Protein AF-A0A2T2T3S4-F1 (afdb_monomer)

pLDDT: mean 87.69, std 21.06, range [27.0, 98.75]

Radius of gyration: 24.14 Å; Cα contacts (8 Å, |Δi|>4): 956; chains: 1; bounding box: 88×43×67 Å

Mean predicted aligned error: 8.34 Å

Secondary structure (DSSP, 8-state):
-----PPPP----------------------------------S----PPPEEEEEEEEEEEEETTS-EEEEEEEEEEEEE--SSSEEEEEEEEEEEEEETTS--EEEEPPEEEEEEEEEEETTEEEEEEEEEEE--S-----HHHHHHHHHHT-TTT--S-S-S----EEEEEEEEEEESSSSEEEEEEEEEEEE--B-SSTT-SS-EEPPPEEEEEEEEEEEEETTEEEEEEEEEEEEPPEEETTEEEEE--EEEEEEEEEEEEETTEEEEEEEEEEEEPPEEE---TT--EEE--S--EEEEEEEEEEEEETTEEEEEEEEEEEE--BTTB--EEEEEEEEEEEEE-STTEEEEEEEEEEEESEEEEEEEEEEEEE-

Solvent-accessible surface area (backbone atoms only — not comparable to full-atom values): 19391 Å² total; per-residue (Å²): 142,83,86,86,81,79,86,81,83,81,80,84,76,81,89,78,72,100,78,77,82,79,76,79,77,78,94,79,87,79,96,68,84,85,69,94,67,79,90,72,66,93,61,88,70,58,69,82,62,56,33,36,43,35,42,36,44,36,42,39,41,37,43,41,84,89,76,40,43,40,38,36,44,34,38,37,42,37,40,37,41,53,82,44,90,41,34,35,40,36,41,36,35,34,40,38,37,37,41,37,66,98,42,47,71,39,71,43,39,26,31,41,36,39,36,42,39,39,53,45,81,51,89,86,24,38,37,36,43,32,38,35,38,33,44,58,67,13,58,35,66,30,51,77,53,38,42,60,39,43,55,69,48,41,37,76,86,73,64,49,96,68,45,60,36,38,82,26,36,33,43,29,50,32,44,34,41,37,37,59,81,48,103,39,36,33,40,34,43,34,42,33,47,32,50,53,38,55,32,40,74,33,66,85,54,95,43,44,41,25,55,34,41,34,44,36,42,37,40,36,39,40,38,49,79,49,97,46,28,36,40,33,44,35,42,35,43,35,41,53,42,56,21,20,44,68,83,41,63,44,37,30,67,41,45,35,43,33,43,36,44,38,39,40,39,50,57,82,66,33,38,42,38,40,38,41,40,41,35,45,52,43,65,17,40,34,61,65,48,94,94,57,59,49,74,46,36,72,63,48,33,38,39,38,41,37,41,34,42,36,36,58,79,48,100,48,33,36,41,36,41,35,43,34,40,40,38,33,41,59,29,84,84,42,74,60,41,46,36,39,36,44,36,44,33,47,34,36,57,77,58,91,53,30,34,45,28,46,35,42,36,41,35,42,63,65,38,44,34,45,31,38,35,46,33,40,36,42,47,90

Foldseek 3Di:
DDDDDDDDDDDDDDDDDDDDPPPPDDPDDDPDDFDPDDPDFPDLQPDQFFWKKKWWWKKKWWQFPVGKIKIKTKIKIKIKDCPDSFKIKIKIKMWMWIDMDVADIDIWIAWIKMKIWGWDDDVQKIKIKMKIKTDFRFDQADEPRRCVRLVVLLDVVRPDPDSDRGDAIKMKIKMKMKHDPDPFKIKIKMKMKMAGQFTHNHNPQPFTWTWFIKIKIKIKMKGHPDSFKIKIKMKMKMAGDFIDGVNHGFKGFAIKIKMKIWMWGDGVQKIKIKMKMWMDGDWMWGDPDPPDTDIWNPFWTKIKIKIKMWGDPDPFKIKIKMKMWMWTPDIPVDHIWIKIKIKIWMWGDPDQQKIKIKMWMWMDTSMTMIMIIIMIMHGD

Nearest PDB structures (foldseek):
  4rl8-assembly2_B  TM=5.272E-01  e=1.507E-07  Pseudomonas putida F1
  3qq2-assembly2_B  TM=4.130E-01  e=1.321E-05  Bordetella pertussis
  8p98-assembly1_A  TM=3.460E-01  e=4.287E-05  Bacteroides thetaiotaomicron VPI-5482
  8p97-assembly1_A  TM=3.464E-01  e=4.494E-05  Bacteroides thetaiotaomicron VPI-5482
  4rdt-assembly2_B  TM=4.148E-01  e=2.578E-03  Neisseria meningitidis MC58

Sequence (380 aa):
MSKSVSPTERVLVPFFSLRGIVAVIGIVGMLGGVSKAQTQGPSLRSDRQPIRVTVDPTYQYYDSEEGGALTQLSNSLAVFVPVTQRLSVRARGAYARMDGSGLDPTQGLTDISGRLSYAQPVGNGSIVFQVRANAPTGKDELTASELATTRPISQNFYDFRVTSFSRGSSIAPQVTWAVPLSDRLVVGIGGSYQYRRGFRPRERLSADYTPGDGVKVNGGMDYKITGSSAIGVNGTFRRYGEDTVGGVPRFDAGNQFSATLRYLRRSGFTSIRVLAQYASWEESRFGFRFGNPNRGQVIPEHGMLLSSYSARLTNDLDLRVRVSGHWYGETIQSDSKIFGRLYVSPAFEVGGGITLAPHGTAAYGSYVSLGGGLRIAGEF

Structure (mmCIF, N/CA/C/O backbone):
data_AF-A0A2T2T3S4-F1
#
_entry.id   AF-A0A2T2T3S4-F1
#
loop_
_atom_site.group_PDB
_atom_site.id
_atom_site.type_symbol
_atom_site.label_atom_id
_atom_site.label_alt_id
_atom_site.label_comp_id
_atom_site.label_asym_id
_atom_site.label_entity_id
_atom_site.label_seq_id
_atom_site.pdbx_PDB_ins_code
_atom_site.Cartn_x
_atom_site.Cartn_y
_atom_site.Cartn_z
_atom_site.occupancy
_atom_site.B_iso_or_equiv
_atom_site.auth_seq_id
_atom_site.auth_comp_id
_atom_site.auth_asym_id
_atom_site.auth_atom_id
_atom_site.pdbx_PDB_model_num
ATOM 1 N N . MET A 1 1 ? 63.295 -13.088 -25.005 1.00 44.44 1 MET A N 1
ATOM 2 C CA . MET A 1 1 ? 63.240 -12.365 -23.715 1.00 44.44 1 MET A CA 1
ATOM 3 C C . MET A 1 1 ? 61.815 -12.436 -23.190 1.00 44.44 1 MET A C 1
ATOM 5 O O . MET A 1 1 ? 60.949 -11.740 -23.696 1.00 44.44 1 MET A O 1
ATOM 9 N N . SER A 1 2 ? 61.569 -13.361 -22.263 1.00 35.16 2 SER A N 1
ATOM 10 C CA . SER A 1 2 ? 60.267 -13.643 -21.649 1.00 35.16 2 SER A CA 1
ATOM 11 C C . SER A 1 2 ? 60.293 -13.099 -20.220 1.00 35.16 2 SER A C 1
ATOM 13 O O . SER A 1 2 ? 61.219 -13.421 -19.475 1.00 35.16 2 SER A O 1
ATOM 15 N N . LYS A 1 3 ? 59.336 -12.238 -19.851 1.00 39.25 3 LYS A N 1
ATOM 16 C CA . LYS A 1 3 ? 59.171 -11.756 -18.473 1.00 39.25 3 LYS A CA 1
ATOM 17 C C . LYS A 1 3 ? 58.071 -12.562 -17.788 1.00 39.25 3 LYS A C 1
ATOM 19 O O . LYS A 1 3 ? 56.888 -12.376 -18.048 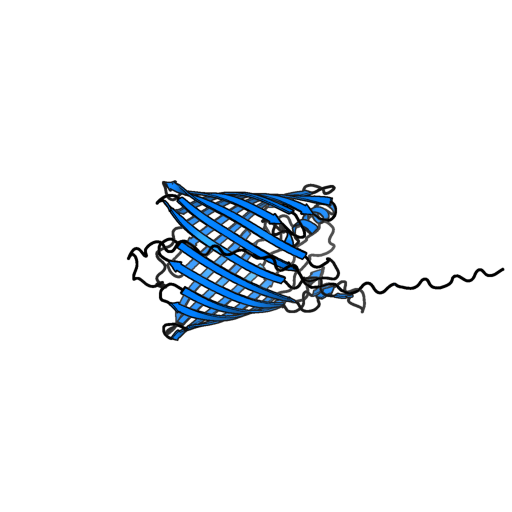1.00 39.25 3 LYS A O 1
ATOM 24 N N . SER A 1 4 ? 58.527 -13.454 -16.917 1.00 34.94 4 SER A N 1
ATOM 25 C CA . SER A 1 4 ? 57.774 -14.156 -15.881 1.00 34.94 4 SER A CA 1
ATOM 26 C C . SER A 1 4 ? 57.171 -13.154 -14.890 1.00 34.94 4 SER A C 1
ATOM 28 O O . SER A 1 4 ? 57.909 -12.365 -14.299 1.00 34.94 4 SER A O 1
ATOM 30 N N . VAL A 1 5 ? 55.853 -13.209 -14.684 1.00 43.81 5 VAL A N 1
ATOM 31 C CA . VAL A 1 5 ? 55.149 -12.516 -13.594 1.00 43.81 5 VAL A CA 1
ATOM 32 C C . VAL A 1 5 ? 54.745 -13.568 -12.562 1.00 43.81 5 VAL A C 1
ATOM 34 O O . VAL A 1 5 ? 54.004 -14.498 -12.874 1.00 43.81 5 VAL A O 1
ATOM 37 N N . SER A 1 6 ? 55.279 -13.435 -11.349 1.00 40.44 6 SER A N 1
ATOM 38 C CA . SER A 1 6 ? 54.969 -14.266 -10.183 1.00 40.44 6 SER A CA 1
ATOM 39 C C . SER A 1 6 ? 53.599 -13.913 -9.581 1.00 40.44 6 SER A C 1
ATOM 41 O O . SER A 1 6 ? 53.217 -12.741 -9.614 1.00 40.44 6 SER A O 1
ATOM 43 N N . PRO A 1 7 ? 52.886 -14.873 -8.967 1.00 38.22 7 PRO A N 1
ATOM 44 C CA . PRO A 1 7 ? 51.600 -14.628 -8.329 1.00 38.22 7 PRO A CA 1
ATOM 45 C C . PRO A 1 7 ? 51.803 -13.987 -6.951 1.00 38.22 7 PRO A C 1
ATOM 47 O O . PRO A 1 7 ? 52.488 -14.540 -6.094 1.00 38.22 7 PRO A O 1
ATOM 50 N N . THR A 1 8 ? 51.211 -12.815 -6.735 1.00 37.72 8 THR A N 1
ATOM 51 C CA . THR A 1 8 ? 51.186 -12.163 -5.422 1.00 37.72 8 THR A CA 1
ATOM 52 C C . THR A 1 8 ? 50.158 -12.851 -4.526 1.00 37.72 8 THR A C 1
ATOM 54 O O . THR A 1 8 ? 48.997 -13.031 -4.901 1.00 37.72 8 THR A O 1
ATOM 57 N N . GLU A 1 9 ? 50.625 -13.250 -3.347 1.00 29.89 9 GLU A N 1
ATOM 58 C CA . GLU A 1 9 ? 49.884 -13.874 -2.257 1.00 29.89 9 GLU A CA 1
ATOM 59 C C . GLU A 1 9 ? 48.605 -13.101 -1.905 1.00 29.89 9 GLU A C 1
ATOM 61 O O . GLU A 1 9 ? 48.628 -11.910 -1.589 1.00 29.89 9 GLU A O 1
ATOM 66 N N . ARG A 1 10 ? 47.467 -13.804 -1.911 1.00 32.38 10 ARG A N 1
ATOM 67 C CA . ARG A 1 10 ? 46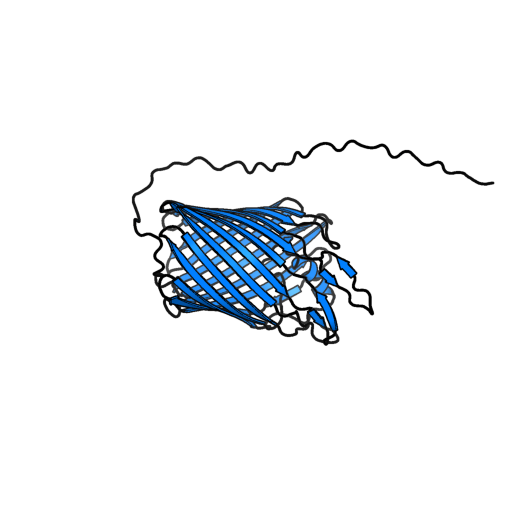.241 -13.329 -1.266 1.00 32.38 10 ARG A CA 1
ATOM 68 C C . ARG A 1 10 ? 46.381 -13.540 0.236 1.00 32.38 10 ARG A C 1
ATOM 70 O O . ARG A 1 10 ? 46.241 -14.657 0.726 1.00 32.38 10 ARG A O 1
ATOM 77 N N . VAL A 1 11 ? 46.624 -12.451 0.955 1.00 29.69 11 VAL A N 1
ATOM 78 C CA . VAL A 1 11 ? 46.499 -12.398 2.411 1.00 29.69 11 VAL A CA 1
ATOM 79 C C . VAL A 1 11 ? 45.028 -12.617 2.778 1.00 29.69 11 VAL A C 1
ATOM 81 O O . VAL A 1 11 ? 44.161 -11.798 2.475 1.00 29.69 11 VAL A O 1
ATOM 84 N N . LEU A 1 12 ? 44.753 -13.760 3.407 1.00 27.53 12 LEU A N 1
ATOM 85 C CA . LEU A 1 12 ? 43.506 -14.069 4.102 1.00 27.53 12 LEU A CA 1
ATOM 86 C C . LEU A 1 12 ? 43.340 -13.096 5.275 1.00 27.53 12 LEU A C 1
ATOM 88 O O . LEU A 1 12 ? 44.029 -13.206 6.287 1.00 27.53 12 LEU A O 1
ATOM 92 N N . VAL A 1 13 ? 42.419 -12.143 5.137 1.00 28.42 13 VAL A N 1
ATOM 93 C CA . VAL A 1 13 ? 41.971 -11.292 6.246 1.00 28.42 13 VAL A CA 1
ATOM 94 C C . VAL A 1 13 ? 40.890 -12.060 7.020 1.00 28.42 13 VAL A C 1
ATOM 96 O O . VAL A 1 13 ? 39.939 -12.547 6.401 1.00 28.42 13 VAL A O 1
ATOM 99 N N . PRO A 1 14 ? 41.008 -12.216 8.350 1.00 27.33 14 PRO A N 1
ATOM 100 C CA . PRO A 1 14 ? 40.035 -12.958 9.135 1.00 27.33 14 PRO A CA 1
ATOM 101 C C . PRO A 1 14 ? 38.695 -12.215 9.185 1.00 27.33 14 PRO A C 1
ATOM 103 O O . PRO A 1 14 ? 38.624 -11.034 9.524 1.00 27.33 14 PRO A O 1
ATOM 106 N N . PHE A 1 15 ? 37.629 -12.954 8.874 1.00 28.14 15 PHE A N 1
ATOM 107 C CA . PHE A 1 15 ? 36.233 -12.586 9.090 1.00 28.14 15 PHE A CA 1
ATOM 108 C C . PHE A 1 15 ? 36.005 -12.218 10.565 1.00 28.14 15 PHE A C 1
ATOM 110 O O . PHE A 1 15 ? 35.898 -13.093 11.426 1.00 28.14 15 PHE A O 1
ATOM 117 N N . PHE A 1 16 ? 35.905 -10.920 10.858 1.00 27.47 16 PHE A N 1
ATOM 118 C CA . PHE A 1 16 ? 35.497 -10.420 12.168 1.00 27.47 16 PHE A CA 1
ATOM 119 C C . PHE A 1 16 ? 34.012 -10.045 12.187 1.00 27.47 16 PHE A C 1
ATOM 121 O O . PHE A 1 16 ? 33.573 -9.046 11.632 1.00 27.47 16 PHE A O 1
ATOM 128 N N . SER A 1 17 ? 33.281 -10.917 12.878 1.00 27.00 17 SER A N 1
ATOM 129 C CA . SER A 1 17 ? 32.098 -10.713 13.718 1.00 27.00 17 SER A CA 1
ATOM 130 C C . SER A 1 17 ? 30.945 -9.816 13.246 1.00 27.00 17 SER A C 1
ATOM 132 O O . SER A 1 17 ? 31.004 -8.589 13.272 1.00 27.00 17 SER A O 1
ATOM 134 N N . LEU A 1 18 ? 29.809 -10.493 13.068 1.00 30.61 18 LEU A N 1
ATOM 135 C CA . LEU A 1 18 ? 28.439 -10.056 13.340 1.00 30.61 18 LEU A CA 1
ATOM 136 C C . LEU A 1 18 ? 28.344 -9.171 14.612 1.00 30.61 18 LEU A C 1
ATOM 138 O O . LEU A 1 18 ? 28.146 -9.664 15.723 1.00 30.61 18 LEU A O 1
ATOM 142 N N . ARG A 1 19 ? 28.469 -7.849 14.475 1.00 29.17 19 ARG A N 1
ATOM 143 C CA . ARG A 1 19 ? 28.049 -6.871 15.493 1.00 29.17 19 ARG A CA 1
ATOM 144 C C . ARG A 1 19 ? 27.435 -5.659 14.810 1.00 29.17 19 ARG A C 1
ATOM 146 O O . ARG A 1 19 ? 28.102 -4.691 14.481 1.00 29.17 19 ARG A O 1
ATOM 153 N N . GLY A 1 20 ? 26.127 -5.750 14.622 1.00 27.02 20 GLY A N 1
ATOM 154 C CA . GLY A 1 20 ? 25.269 -4.670 14.151 1.00 27.02 20 GLY A CA 1
ATOM 155 C C . GLY A 1 20 ? 23.819 -4.952 14.525 1.00 27.02 20 GLY A C 1
ATOM 156 O O . GLY A 1 20 ? 22.926 -4.818 13.699 1.00 27.02 20 GLY A O 1
ATOM 157 N N . ILE A 1 21 ? 23.579 -5.420 15.757 1.00 29.56 21 ILE A N 1
ATOM 158 C CA . ILE A 1 21 ? 22.231 -5.426 16.328 1.00 29.56 21 ILE A CA 1
ATOM 159 C C . ILE A 1 21 ? 21.854 -3.957 16.499 1.00 29.56 21 ILE A C 1
ATOM 161 O O . ILE A 1 21 ? 22.330 -3.288 17.415 1.00 29.56 21 ILE A O 1
ATOM 165 N N . VAL A 1 22 ? 21.016 -3.449 15.597 1.00 29.61 22 VAL A N 1
ATOM 166 C CA . VAL A 1 22 ? 20.283 -2.206 15.819 1.00 29.61 22 VAL A CA 1
ATOM 167 C C . VAL A 1 22 ? 19.374 -2.456 17.018 1.00 29.61 22 VAL A C 1
ATOM 169 O O . VAL A 1 22 ? 18.315 -3.074 16.917 1.00 29.61 22 VAL A O 1
ATOM 172 N N . ALA A 1 23 ? 19.839 -2.015 18.182 1.00 27.88 23 ALA A N 1
ATOM 173 C CA . ALA A 1 23 ? 19.043 -1.916 19.385 1.00 27.88 23 ALA A CA 1
ATOM 174 C C . ALA A 1 23 ? 17.947 -0.871 19.140 1.00 27.88 23 ALA A C 1
ATOM 176 O O . ALA A 1 23 ? 18.167 0.331 19.279 1.00 27.88 23 ALA A O 1
ATOM 177 N N . VAL A 1 24 ? 16.748 -1.321 18.770 1.00 31.19 24 VAL A N 1
ATOM 178 C CA . VAL A 1 24 ? 15.543 -0.507 18.946 1.00 31.19 24 VAL A CA 1
ATOM 179 C C . VAL A 1 24 ? 15.255 -0.505 20.444 1.00 31.19 24 VAL A C 1
ATOM 181 O O . VAL A 1 24 ? 14.624 -1.415 20.980 1.00 31.19 24 VAL A O 1
ATOM 184 N N . ILE A 1 25 ? 15.818 0.492 21.124 1.00 31.84 25 ILE A N 1
ATOM 185 C CA . ILE A 1 25 ? 15.604 0.765 22.543 1.00 31.84 25 ILE A CA 1
ATOM 186 C C . ILE A 1 25 ? 14.100 0.898 22.796 1.00 31.84 25 ILE A C 1
ATOM 188 O O . ILE A 1 25 ? 13.380 1.621 22.104 1.00 31.84 25 ILE A O 1
ATOM 192 N N . GLY A 1 26 ? 13.638 0.132 23.782 1.00 29.36 26 GLY A N 1
ATOM 193 C CA . GLY A 1 26 ? 12.247 0.042 24.178 1.00 29.36 26 GLY A CA 1
ATOM 194 C C . GLY A 1 26 ? 11.718 1.348 24.755 1.00 29.36 26 GLY A C 1
ATOM 195 O O . GLY A 1 26 ? 12.308 1.939 25.652 1.00 29.36 26 GLY A O 1
ATOM 196 N N . ILE A 1 27 ? 10.525 1.730 24.307 1.00 33.97 27 ILE A N 1
ATOM 197 C CA . ILE A 1 27 ? 9.636 2.580 25.095 1.00 33.97 27 ILE A CA 1
ATOM 198 C C . ILE A 1 27 ? 8.806 1.630 25.964 1.00 33.97 27 ILE A C 1
ATOM 200 O O . ILE A 1 27 ? 7.700 1.222 25.609 1.00 33.97 27 ILE A O 1
ATOM 204 N N . VAL A 1 28 ? 9.388 1.216 27.089 1.00 36.31 28 VAL A N 1
ATOM 205 C CA . VAL A 1 28 ? 8.663 0.638 28.225 1.00 36.31 28 VAL A CA 1
ATOM 206 C C . VAL A 1 28 ? 8.766 1.654 29.347 1.00 36.31 28 VAL A C 1
ATOM 208 O O . VAL A 1 28 ? 9.834 1.842 29.914 1.00 36.31 28 VAL A O 1
ATOM 211 N N . GLY A 1 29 ? 7.653 2.316 29.656 1.00 33.06 29 GLY A N 1
ATOM 212 C CA . GLY A 1 29 ? 7.579 3.168 30.836 1.00 33.06 29 GLY A CA 1
ATOM 213 C C . GLY A 1 29 ? 6.549 4.277 30.731 1.00 33.06 29 GLY A C 1
ATOM 214 O O . GLY A 1 29 ? 6.941 5.424 30.642 1.00 33.06 29 GLY A O 1
ATOM 215 N N . MET A 1 30 ? 5.257 3.933 30.761 1.00 32.03 30 MET A N 1
ATOM 216 C CA . MET A 1 30 ? 4.216 4.723 31.441 1.00 32.03 30 MET A CA 1
ATOM 217 C C . MET A 1 30 ? 3.030 3.798 31.747 1.00 32.03 30 MET A C 1
ATOM 219 O O . MET A 1 30 ? 2.106 3.633 30.951 1.00 32.03 30 MET A O 1
ATOM 223 N N . LEU A 1 31 ? 3.088 3.141 32.907 1.00 37.38 31 LEU A N 1
ATOM 224 C CA . LEU A 1 31 ? 1.929 2.526 33.551 1.00 37.38 31 LEU A CA 1
ATOM 225 C C . LEU A 1 31 ? 1.159 3.645 34.268 1.00 37.38 31 LEU A C 1
ATOM 227 O O . LEU A 1 31 ? 1.404 3.923 35.435 1.00 37.38 31 LEU A O 1
ATOM 231 N N . GLY A 1 32 ? 0.271 4.322 33.539 1.00 33.41 32 GLY A N 1
ATOM 232 C CA . GLY A 1 32 ? -0.711 5.265 34.082 1.00 33.41 32 GLY A CA 1
ATOM 233 C C . GLY A 1 32 ? -2.109 4.646 34.057 1.00 33.41 32 GLY A C 1
ATOM 234 O O . GLY A 1 32 ? -2.454 3.946 33.107 1.00 33.41 32 GLY A O 1
ATOM 235 N N . GLY A 1 33 ? -2.877 4.864 35.127 1.00 34.16 33 GLY A N 1
ATOM 236 C CA . GLY A 1 33 ? -4.122 4.180 35.492 1.00 34.16 33 GLY A CA 1
ATOM 237 C C . GLY A 1 33 ? -5.099 3.845 34.359 1.00 34.16 33 GLY A C 1
ATOM 238 O O . GLY A 1 33 ? -5.464 4.674 33.527 1.00 34.16 33 GLY A O 1
ATOM 239 N N . VAL A 1 34 ? -5.583 2.602 34.385 1.00 34.19 34 VAL A N 1
ATOM 240 C CA . VAL A 1 34 ? -6.657 2.113 33.518 1.00 34.19 34 VAL A CA 1
ATOM 241 C C . VAL A 1 34 ? -7.965 2.777 33.953 1.00 34.19 34 VAL A C 1
ATOM 243 O O . VAL A 1 34 ? -8.598 2.358 34.921 1.00 34.19 34 VAL A O 1
ATOM 246 N N . SER A 1 35 ? -8.374 3.826 33.241 1.00 35.91 35 SER A N 1
ATOM 247 C CA . SER A 1 35 ? -9.726 4.372 33.365 1.00 35.91 35 SER A CA 1
ATOM 248 C C . SER A 1 35 ? -10.736 3.309 32.928 1.00 35.91 35 SER A C 1
ATOM 250 O O . SER A 1 35 ? -10.629 2.747 31.836 1.00 35.91 35 SER A O 1
ATOM 252 N N . LYS A 1 36 ? -11.708 3.007 33.796 1.00 38.56 36 LYS A N 1
ATOM 253 C CA . LYS A 1 36 ? -12.819 2.085 33.527 1.00 38.56 36 LYS A CA 1
ATOM 254 C C . LYS A 1 36 ? -13.789 2.716 32.519 1.00 38.56 36 LYS A C 1
ATOM 256 O O . LYS A 1 36 ? -14.828 3.237 32.903 1.00 38.56 36 LYS A O 1
ATOM 261 N N . ALA A 1 37 ? -13.463 2.661 31.234 1.00 39.38 37 ALA A N 1
ATOM 262 C CA . ALA A 1 37 ? -14.404 2.948 30.158 1.00 39.38 37 ALA A CA 1
ATOM 263 C C . ALA A 1 37 ? -14.303 1.856 29.081 1.00 39.38 37 ALA A C 1
ATOM 265 O O . ALA A 1 37 ? -13.212 1.526 28.628 1.00 39.38 37 ALA A O 1
ATOM 266 N N . GLN A 1 38 ? -15.467 1.323 28.694 1.00 39.88 38 GLN A N 1
ATOM 267 C CA . GLN A 1 38 ? -15.729 0.322 27.646 1.00 39.88 38 GLN A CA 1
ATOM 268 C C . GLN A 1 38 ? -15.427 -1.156 27.961 1.00 39.88 38 GLN A C 1
ATOM 270 O O . GLN A 1 38 ? -14.424 -1.739 27.562 1.00 39.88 38 GLN A O 1
ATOM 275 N N . THR A 1 39 ? -16.423 -1.803 28.570 1.00 36.50 39 THR A N 1
ATOM 276 C CA . THR A 1 39 ? -16.630 -3.263 28.641 1.00 36.50 39 THR A CA 1
ATOM 277 C C . THR A 1 39 ? -17.309 -3.858 27.399 1.00 36.50 39 THR A C 1
ATOM 279 O O . THR A 1 39 ? -17.574 -5.058 27.366 1.00 36.50 39 THR A O 1
ATOM 282 N N . GLN A 1 40 ? -17.586 -3.075 26.354 1.00 36.47 40 GLN A N 1
ATOM 283 C CA . GLN A 1 40 ? -18.103 -3.630 25.104 1.00 36.47 40 GLN A CA 1
ATOM 284 C C . GLN A 1 40 ? -16.929 -4.120 24.254 1.00 36.47 40 GLN A C 1
ATOM 286 O O . GLN A 1 40 ? -16.135 -3.334 23.740 1.00 36.47 40 GLN A O 1
ATOM 291 N N . GLY A 1 41 ? -16.791 -5.446 24.161 1.00 34.12 41 GLY A N 1
ATOM 292 C CA . GLY A 1 41 ? -15.827 -6.086 23.269 1.00 34.12 41 GLY A CA 1
ATOM 293 C C . GLY A 1 41 ? -16.012 -5.627 21.815 1.00 34.12 41 GLY A C 1
ATOM 294 O O . GLY A 1 41 ? -17.047 -5.048 21.486 1.00 34.12 41 GLY A O 1
ATOM 295 N N . PRO A 1 42 ? -15.031 -5.874 20.929 1.00 38.34 42 PRO A N 1
ATOM 296 C CA . PRO A 1 42 ? -15.130 -5.500 19.523 1.00 38.34 42 PRO A CA 1
ATOM 297 C C . PRO A 1 42 ? -16.336 -6.203 18.901 1.00 38.34 42 PRO A C 1
ATOM 299 O O . PRO A 1 42 ? -16.275 -7.377 18.542 1.00 38.34 42 PRO A O 1
ATOM 302 N N . SER A 1 43 ? -17.458 -5.497 18.818 1.00 37.31 43 SER A N 1
ATOM 303 C CA . SER A 1 43 ? -18.622 -6.001 18.124 1.00 37.31 43 SER A CA 1
ATOM 304 C C . SER A 1 43 ? -18.351 -5.868 16.626 1.00 37.31 43 SER A C 1
ATOM 306 O O . SER A 1 43 ? -17.868 -4.840 16.155 1.00 37.31 43 SER A O 1
ATOM 308 N N . LEU A 1 44 ? -18.664 -6.913 15.862 1.00 38.06 44 LEU A N 1
ATOM 309 C CA . LEU A 1 44 ? -18.738 -6.832 14.399 1.00 38.06 44 LEU A CA 1
ATOM 310 C C . LEU A 1 44 ? -19.946 -6.000 13.936 1.00 38.06 44 LEU A C 1
ATOM 312 O O . LEU A 1 44 ? -20.169 -5.862 12.733 1.00 38.06 44 LEU A O 1
ATOM 316 N N . ARG A 1 45 ? -20.736 -5.438 14.865 1.00 36.38 45 ARG A N 1
ATOM 317 C CA . ARG A 1 45 ? -21.709 -4.402 14.535 1.00 36.38 45 ARG A CA 1
ATOM 318 C C . ARG A 1 45 ? -20.899 -3.147 14.254 1.00 36.38 45 ARG A C 1
ATOM 320 O O . ARG A 1 45 ? -20.532 -2.408 15.157 1.00 36.38 45 ARG A O 1
ATOM 327 N N . SER A 1 46 ? -20.552 -2.981 12.982 1.00 44.88 46 SER A N 1
ATOM 328 C CA . SER A 1 46 ? -20.067 -1.713 12.467 1.00 44.88 46 SER A CA 1
ATOM 329 C C . SER A 1 46 ? -21.084 -0.659 12.883 1.00 44.88 46 SER A C 1
ATOM 331 O O . SER A 1 46 ? -22.205 -0.658 12.365 1.00 44.88 46 SER A O 1
ATOM 333 N N . ASP A 1 47 ? -20.692 0.246 13.779 1.00 60.22 47 ASP A N 1
ATOM 334 C CA . ASP A 1 47 ? -21.272 1.584 13.774 1.00 60.22 47 ASP A CA 1
ATOM 335 C C . ASP A 1 47 ? -21.312 2.039 12.314 1.00 60.22 47 ASP A C 1
ATOM 337 O O . ASP A 1 47 ? -20.404 1.706 11.533 1.00 60.22 47 ASP A O 1
ATOM 341 N N . ARG A 1 48 ? -22.407 2.689 11.903 1.00 72.12 48 ARG A N 1
ATOM 342 C CA . ARG A 1 48 ? -22.495 3.235 10.547 1.00 72.12 48 ARG A CA 1
ATOM 343 C C . ARG A 1 48 ? -21.270 4.119 10.364 1.00 72.12 48 ARG A C 1
ATOM 345 O O . ARG A 1 48 ? -21.156 5.152 11.013 1.00 72.12 48 ARG A O 1
ATOM 352 N N . GLN A 1 49 ? -20.322 3.658 9.553 1.00 87.50 49 GLN A N 1
ATOM 353 C CA . GLN A 1 49 ? -19.171 4.481 9.232 1.00 87.50 49 GLN A CA 1
ATOM 354 C C . GLN A 1 49 ? -19.699 5.684 8.441 1.00 87.50 49 GLN A C 1
ATOM 356 O O . GLN A 1 49 ? -20.668 5.522 7.696 1.00 87.50 49 GLN A O 1
ATOM 361 N N . PRO A 1 50 ? -19.127 6.877 8.611 1.00 93.94 50 PRO A N 1
ATOM 362 C CA . PRO A 1 50 ? -19.501 8.011 7.784 1.00 93.94 50 PRO A CA 1
ATOM 363 C C . PRO A 1 50 ? -18.957 7.835 6.363 1.00 93.94 50 PRO A C 1
ATOM 365 O O . PRO A 1 50 ? -18.029 7.046 6.115 1.00 93.94 50 PRO A O 1
ATOM 368 N N . ILE A 1 51 ? -19.516 8.591 5.419 1.00 96.88 51 ILE A N 1
ATOM 369 C CA . ILE A 1 51 ? -18.856 8.804 4.132 1.00 96.88 51 ILE A CA 1
ATOM 370 C C . ILE A 1 51 ? -17.565 9.555 4.429 1.00 96.88 51 ILE A C 1
ATOM 372 O O . ILE A 1 51 ? -17.575 10.556 5.135 1.00 96.88 51 ILE A O 1
ATOM 376 N N . ARG A 1 52 ? -16.439 9.081 3.895 1.00 97.94 52 ARG A N 1
ATOM 377 C CA . ARG A 1 52 ? -15.145 9.731 4.109 1.00 97.94 52 ARG A CA 1
ATOM 378 C C . ARG A 1 52 ? -14.521 10.142 2.792 1.00 97.94 52 ARG A C 1
ATOM 380 O O . ARG A 1 52 ? -14.302 9.299 1.922 1.00 97.94 52 ARG A O 1
ATOM 387 N N . VAL A 1 53 ? -14.161 11.414 2.688 1.00 98.50 53 VAL A N 1
ATOM 388 C CA . VAL A 1 53 ? -13.350 11.957 1.593 1.00 98.50 53 VAL A CA 1
ATOM 389 C C . VAL A 1 53 ? -11.991 12.343 2.157 1.00 98.50 53 VAL A C 1
ATOM 391 O O . VAL A 1 53 ? -11.895 12.860 3.266 1.00 98.50 53 VAL A O 1
ATOM 394 N N . THR A 1 54 ? -10.914 12.042 1.442 1.00 98.50 54 THR A N 1
ATOM 395 C CA . THR A 1 54 ? -9.553 12.355 1.878 1.00 98.50 54 THR A CA 1
ATOM 396 C C . THR A 1 54 ? -8.740 12.916 0.727 1.00 98.50 54 THR A C 1
ATOM 398 O O . THR A 1 54 ? -8.649 12.286 -0.326 1.00 98.50 54 THR A O 1
ATOM 401 N N . VAL A 1 55 ? -8.108 14.060 0.968 1.00 98.62 55 VAL A N 1
ATOM 402 C CA . VAL A 1 55 ? -7.103 14.680 0.100 1.00 98.62 55 VAL A CA 1
ATOM 403 C C . VAL A 1 55 ? -5.784 14.697 0.859 1.00 98.62 55 VAL A C 1
ATOM 405 O O . VAL A 1 55 ? -5.755 14.947 2.061 1.00 98.62 55 VAL A O 1
ATOM 408 N N . ASP A 1 56 ? -4.690 14.360 0.190 1.00 98.62 56 ASP A N 1
ATOM 409 C CA . ASP A 1 56 ? -3.408 14.169 0.866 1.00 98.62 56 ASP A CA 1
ATOM 410 C C . ASP A 1 56 ? -2.246 14.554 -0.070 1.00 98.62 56 ASP A C 1
ATOM 412 O O . ASP A 1 56 ? -1.695 13.681 -0.753 1.00 98.62 56 ASP A O 1
ATOM 416 N N . PRO A 1 57 ? -1.946 15.867 -0.186 1.00 98.56 57 PRO A N 1
ATOM 417 C CA . PRO A 1 57 ? -0.700 16.379 -0.747 1.00 98.56 57 PRO A CA 1
ATOM 418 C C . PRO A 1 57 ? 0.507 15.839 0.020 1.00 98.56 57 PRO A C 1
ATOM 420 O O . PRO A 1 57 ? 0.551 15.879 1.251 1.00 98.56 57 PRO A O 1
ATOM 423 N N . THR A 1 58 ? 1.515 15.359 -0.698 1.00 98.69 58 THR A N 1
ATOM 424 C CA . THR A 1 58 ? 2.749 14.817 -0.123 1.00 98.69 58 THR A CA 1
ATOM 425 C C . THR A 1 58 ? 3.937 15.136 -1.012 1.00 98.69 58 THR A C 1
ATOM 427 O O . THR A 1 58 ? 3.897 14.887 -2.217 1.00 98.69 58 THR A O 1
ATOM 430 N N . TYR A 1 59 ? 5.007 15.623 -0.396 1.00 98.69 59 TYR A N 1
ATOM 431 C CA . TYR A 1 59 ? 6.328 15.732 -0.995 1.00 98.69 59 TYR A CA 1
ATOM 432 C C . TYR A 1 59 ? 7.252 14.658 -0.415 1.00 98.69 59 TYR A C 1
ATOM 434 O O . TYR A 1 59 ? 7.233 14.404 0.792 1.00 98.69 59 TYR A O 1
ATOM 442 N N . GLN A 1 60 ? 8.054 14.024 -1.264 1.00 98.50 60 GLN A N 1
ATOM 443 C CA . GLN A 1 60 ? 9.056 13.034 -0.880 1.00 98.50 60 GLN A CA 1
ATOM 444 C C . GLN A 1 60 ? 10.374 13.307 -1.602 1.00 98.50 60 GLN A C 1
ATOM 446 O O . GLN A 1 60 ? 10.379 13.648 -2.783 1.00 98.50 60 GLN A O 1
ATOM 451 N N . TYR A 1 61 ? 11.475 13.107 -0.888 1.00 98.19 61 TYR A N 1
ATOM 452 C CA . TYR A 1 61 ? 12.850 13.258 -1.340 1.00 98.19 61 TYR A CA 1
ATOM 453 C C . TYR A 1 61 ? 13.660 12.042 -0.885 1.00 98.19 61 TYR A C 1
ATOM 455 O O . TYR A 1 61 ? 13.566 11.639 0.278 1.00 98.19 61 TYR A O 1
ATOM 463 N N . TYR A 1 62 ? 14.464 11.487 -1.785 1.00 97.19 62 TYR A N 1
ATOM 464 C CA . TYR A 1 62 ? 15.388 10.390 -1.519 1.00 97.19 62 TYR A CA 1
ATOM 465 C C . TYR A 1 62 ? 16.759 10.741 -2.071 1.00 97.19 62 TYR A C 1
ATOM 467 O O . TYR A 1 62 ? 16.862 11.228 -3.193 1.00 97.19 62 TYR A O 1
ATOM 475 N N . ASP A 1 63 ? 17.787 10.443 -1.290 1.00 95.56 63 ASP A N 1
ATOM 476 C CA . ASP A 1 63 ? 19.186 10.543 -1.680 1.00 95.56 63 ASP A CA 1
ATOM 477 C C . ASP A 1 63 ? 19.772 9.132 -1.777 1.00 95.56 63 ASP A C 1
ATOM 479 O O . ASP A 1 63 ? 19.680 8.349 -0.822 1.00 95.56 63 ASP A O 1
ATOM 483 N N . SER A 1 64 ? 20.284 8.778 -2.953 1.00 81.50 64 SER A N 1
ATOM 484 C CA . SER A 1 64 ? 20.799 7.440 -3.253 1.00 81.50 64 SER A CA 1
ATOM 485 C C . SER A 1 64 ? 22.303 7.338 -3.003 1.00 81.50 64 SER A C 1
ATOM 487 O O . SER A 1 64 ? 23.043 8.303 -3.165 1.00 81.50 64 SER A O 1
ATOM 489 N N . GLU A 1 65 ? 22.775 6.134 -2.669 1.00 77.19 65 GLU A N 1
ATOM 490 C CA . GLU A 1 65 ? 24.210 5.841 -2.487 1.00 77.19 65 GLU A CA 1
ATOM 491 C C . GLU A 1 65 ? 25.050 6.149 -3.741 1.00 77.19 65 GLU A C 1
ATOM 493 O O . GLU A 1 65 ? 26.235 6.450 -3.631 1.00 77.19 65 GLU A O 1
ATOM 498 N N . GLU A 1 66 ? 24.433 6.123 -4.925 1.00 77.81 66 GLU A N 1
ATOM 499 C CA . GLU A 1 66 ? 25.067 6.434 -6.213 1.00 77.81 66 GLU A CA 1
ATOM 500 C C . GLU A 1 66 ? 25.178 7.951 -6.484 1.00 77.81 66 GLU A C 1
ATOM 502 O O . GLU A 1 66 ? 25.615 8.360 -7.559 1.00 77.81 66 GLU A O 1
ATOM 507 N N . GLY A 1 67 ? 24.799 8.803 -5.521 1.00 75.94 67 GLY A N 1
ATOM 508 C CA . GLY A 1 67 ? 24.930 10.262 -5.606 1.00 75.94 67 GLY A CA 1
ATOM 509 C C . GLY A 1 67 ? 23.810 10.966 -6.380 1.00 75.94 67 GLY A C 1
ATOM 510 O O . GLY A 1 67 ? 23.949 12.135 -6.744 1.00 75.94 67 GLY A O 1
ATOM 511 N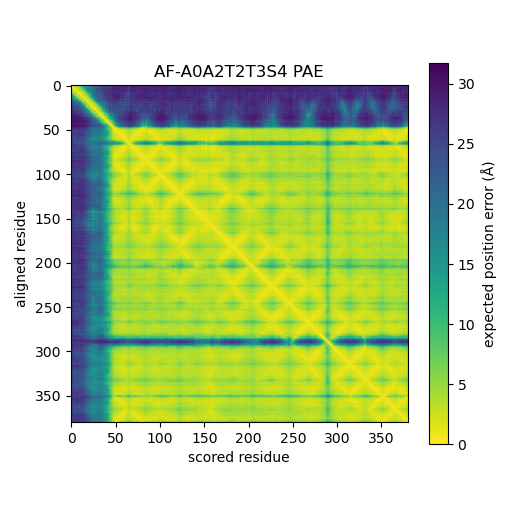 N . GLY A 1 68 ? 22.702 10.271 -6.655 1.00 88.88 68 GLY A N 1
ATOM 512 C CA . GLY A 1 68 ? 21.511 10.832 -7.297 1.00 88.88 68 GLY A CA 1
ATOM 513 C C . GLY A 1 68 ? 20.384 11.123 -6.304 1.00 88.88 68 GLY A C 1
ATOM 514 O O . GLY A 1 68 ? 20.105 10.305 -5.425 1.00 88.88 68 GLY A O 1
ATOM 515 N N . ALA A 1 69 ? 19.682 12.241 -6.491 1.00 96.12 69 ALA A N 1
ATOM 516 C CA . ALA A 1 69 ? 18.463 12.557 -5.757 1.00 96.12 69 ALA A CA 1
ATOM 517 C C . ALA A 1 69 ? 17.224 12.183 -6.580 1.00 96.12 69 ALA A C 1
ATOM 519 O O . ALA A 1 69 ? 17.205 12.365 -7.797 1.00 96.12 69 ALA A O 1
ATOM 520 N N . LEU A 1 70 ? 16.172 11.705 -5.918 1.00 97.25 70 LEU A N 1
ATOM 521 C CA . LEU A 1 70 ? 14.854 11.453 -6.502 1.00 97.25 70 LEU A CA 1
ATOM 522 C C . LEU A 1 70 ? 13.801 12.211 -5.703 1.00 97.25 70 LEU A C 1
ATOM 524 O O . LEU A 1 70 ? 13.800 12.168 -4.470 1.00 97.25 70 LEU A O 1
ATOM 528 N N . THR A 1 71 ? 12.866 12.865 -6.385 1.00 98.12 71 THR A N 1
ATOM 529 C CA . THR A 1 71 ? 11.785 13.600 -5.723 1.00 98.12 71 THR A CA 1
ATOM 530 C C . THR A 1 71 ? 10.422 13.286 -6.310 1.00 98.12 71 THR A C 1
ATOM 532 O O . THR A 1 71 ? 10.276 12.892 -7.469 1.00 98.12 71 THR A O 1
ATOM 535 N N . GLN A 1 72 ? 9.397 13.458 -5.480 1.00 98.56 72 GLN A N 1
ATOM 536 C CA . GLN A 1 72 ? 8.015 13.332 -5.897 1.00 98.56 72 GLN A CA 1
ATOM 537 C C . GLN A 1 72 ? 7.125 14.307 -5.142 1.00 98.56 72 GLN A C 1
ATOM 539 O O . GLN A 1 72 ? 7.098 14.315 -3.91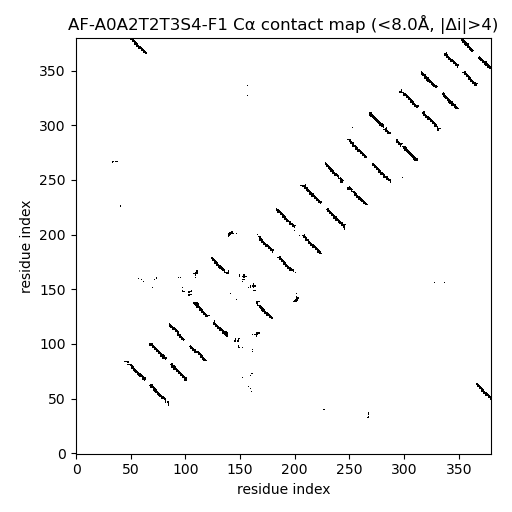3 1.00 98.56 72 GLN A O 1
ATOM 544 N N . LEU A 1 73 ? 6.317 15.054 -5.887 1.00 98.75 73 LEU A N 1
ATOM 545 C CA . LEU A 1 73 ? 5.149 15.753 -5.369 1.00 98.75 73 LEU A CA 1
ATOM 546 C C . LEU A 1 73 ? 3.902 15.000 -5.823 1.00 98.75 73 LEU A C 1
ATOM 548 O O . LEU A 1 73 ? 3.723 14.761 -7.014 1.00 98.75 73 LEU A O 1
ATOM 552 N N . SER A 1 74 ? 3.021 14.636 -4.897 1.00 98.56 74 SER A N 1
ATOM 553 C CA . SER A 1 74 ? 1.795 13.903 -5.212 1.00 98.56 74 SER A CA 1
ATOM 554 C C . SER A 1 74 ? 0.592 14.438 -4.451 1.00 98.56 74 SER A C 1
ATOM 556 O O . SER A 1 74 ? 0.722 14.951 -3.346 1.00 98.56 74 SER A O 1
ATOM 558 N N . ASN A 1 75 ? -0.588 14.300 -5.046 1.00 98.56 75 ASN A N 1
ATOM 559 C CA . ASN A 1 75 ? -1.870 14.653 -4.453 1.00 98.56 75 ASN A CA 1
ATOM 560 C C . ASN A 1 75 ? -2.808 13.466 -4.626 1.00 98.56 75 ASN A C 1
ATOM 562 O O . ASN A 1 75 ? -3.281 13.215 -5.735 1.00 98.56 75 ASN A O 1
ATOM 566 N N . SER A 1 76 ? -3.064 12.712 -3.556 1.00 98.12 76 SER A N 1
ATOM 567 C CA . SER A 1 76 ? -4.011 11.595 -3.630 1.00 98.12 76 SER A CA 1
ATOM 568 C C . SER A 1 76 ? -5.401 12.011 -3.174 1.00 98.12 76 SER A C 1
ATOM 570 O O . SER A 1 76 ? -5.531 12.632 -2.118 1.00 98.12 76 SER A O 1
ATOM 572 N N . LEU A 1 77 ? -6.416 11.575 -3.912 1.00 98.50 77 LEU A N 1
ATOM 573 C CA . LEU A 1 77 ? -7.822 11.658 -3.545 1.00 98.50 77 LEU A CA 1
ATOM 574 C C . LEU A 1 77 ? -8.341 10.249 -3.249 1.00 98.50 77 LEU A C 1
ATOM 576 O O . LEU A 1 77 ? -8.131 9.320 -4.032 1.00 98.50 77 LEU A O 1
ATOM 580 N N . ALA A 1 78 ? -9.040 10.084 -2.132 1.00 98.50 78 ALA A N 1
ATOM 581 C CA . ALA A 1 78 ? -9.716 8.843 -1.783 1.00 98.50 78 ALA A CA 1
ATOM 582 C C . ALA A 1 78 ? -11.126 9.116 -1.261 1.00 98.50 78 ALA A C 1
ATOM 584 O O . ALA A 1 78 ? -11.345 10.055 -0.500 1.00 98.50 78 ALA A O 1
ATOM 585 N N . VAL A 1 79 ? -12.064 8.254 -1.640 1.00 98.56 79 VAL A N 1
ATOM 586 C CA . VAL A 1 79 ? -13.460 8.300 -1.200 1.00 98.56 79 VAL A CA 1
ATOM 587 C C . VAL A 1 79 ? -13.850 6.930 -0.660 1.00 98.56 79 VAL A C 1
ATOM 589 O O . VAL A 1 79 ? -13.515 5.901 -1.251 1.00 98.56 79 VAL A O 1
ATOM 592 N N . PHE A 1 80 ? -14.554 6.907 0.464 1.00 98.06 80 PHE A N 1
ATOM 593 C CA . PHE A 1 80 ? -15.149 5.721 1.062 1.00 98.06 80 PHE A CA 1
ATOM 594 C C . PHE A 1 80 ? -16.630 5.975 1.339 1.00 98.06 80 PHE A C 1
ATOM 596 O O . PHE A 1 80 ? -16.973 6.947 2.002 1.00 98.06 80 PHE A O 1
ATOM 603 N N . VAL A 1 81 ? -17.486 5.083 0.846 1.00 98.00 81 VAL A N 1
ATOM 604 C CA . VAL A 1 81 ? -18.942 5.162 0.986 1.00 98.00 81 VAL A CA 1
ATOM 605 C C . VAL A 1 81 ? -19.452 3.840 1.568 1.00 98.00 81 VAL A C 1
ATOM 607 O O . VAL A 1 81 ? -19.433 2.814 0.876 1.00 98.00 81 VAL A O 1
ATOM 610 N N . PRO A 1 82 ? -19.902 3.817 2.830 1.00 96.44 82 PRO A N 1
ATOM 611 C CA . PRO A 1 82 ? -20.582 2.668 3.413 1.00 96.44 82 PRO A CA 1
ATOM 612 C C . PRO A 1 82 ? -22.052 2.675 2.977 1.00 96.44 82 PRO A C 1
ATOM 614 O O . PRO A 1 82 ? -22.911 3.258 3.627 1.00 96.44 82 PRO A O 1
ATOM 617 N N . VAL A 1 83 ? -22.336 2.029 1.844 1.00 96.75 83 VAL A N 1
ATOM 618 C CA . VAL A 1 83 ? -23.684 1.960 1.249 1.00 96.75 83 VAL A CA 1
ATOM 619 C C . VAL A 1 83 ? -24.679 1.293 2.204 1.00 96.75 83 VAL A C 1
ATOM 621 O O . VAL A 1 83 ? -25.819 1.726 2.331 1.00 96.75 83 VAL A O 1
ATOM 624 N N . THR A 1 84 ? -24.245 0.236 2.893 1.00 94.19 84 THR A N 1
ATOM 625 C CA . THR A 1 84 ? -24.990 -0.406 3.984 1.00 94.19 84 THR A CA 1
ATOM 626 C C . THR A 1 84 ? -24.021 -0.832 5.090 1.00 94.19 84 THR A C 1
ATOM 628 O O . THR A 1 84 ? -22.807 -0.711 4.951 1.00 94.19 84 THR A O 1
ATOM 631 N N . GLN A 1 85 ? -24.522 -1.424 6.179 1.00 90.56 85 GLN A N 1
ATOM 632 C CA . GLN A 1 85 ? -23.664 -2.034 7.212 1.00 90.56 85 GLN A CA 1
ATOM 633 C C . GLN A 1 85 ? -22.808 -3.203 6.691 1.00 90.56 85 GLN A C 1
ATOM 635 O O . GLN A 1 85 ? -21.857 -3.619 7.348 1.00 90.56 85 GLN A O 1
ATOM 640 N N . ARG A 1 86 ? -23.168 -3.766 5.532 1.00 94.25 86 ARG A N 1
ATOM 641 C CA . ARG A 1 86 ? -22.515 -4.932 4.925 1.00 94.25 86 ARG A CA 1
ATOM 642 C C . ARG A 1 86 ? -21.820 -4.603 3.613 1.00 94.25 86 ARG A C 1
ATOM 644 O O . ARG A 1 86 ? -20.932 -5.348 3.222 1.00 94.25 86 ARG A O 1
ATOM 651 N N . LEU A 1 87 ? -22.223 -3.524 2.942 1.00 96.25 87 LEU A N 1
ATOM 652 C CA . LEU A 1 87 ? -21.751 -3.122 1.623 1.00 96.25 87 LEU A CA 1
ATOM 653 C C . LEU A 1 87 ? -20.985 -1.805 1.710 1.00 96.25 87 LEU A C 1
ATOM 655 O O . LEU A 1 87 ? -21.517 -0.806 2.186 1.00 96.25 87 LEU A O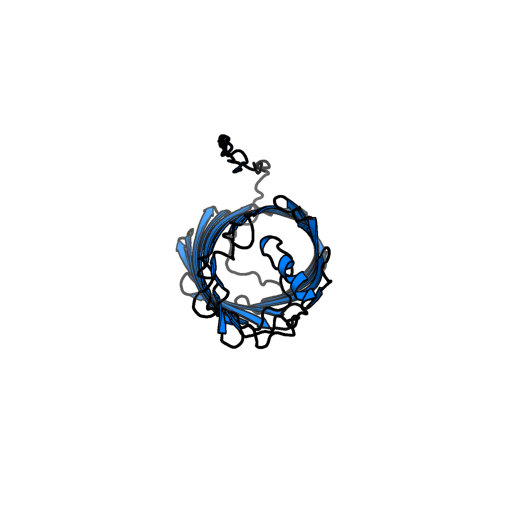 1
ATOM 659 N N . SER A 1 88 ? -19.764 -1.781 1.188 1.00 97.25 88 SER A N 1
ATOM 660 C CA . SER A 1 88 ? -18.971 -0.556 1.091 1.00 97.25 88 SER A CA 1
ATOM 661 C C . SER A 1 88 ? -18.268 -0.427 -0.252 1.00 97.25 88 SER A C 1
ATOM 663 O O . SER A 1 88 ? -17.891 -1.421 -0.881 1.00 97.25 88 SER A O 1
ATOM 665 N N . VAL A 1 89 ? -18.078 0.822 -0.661 1.00 98.38 89 VAL A N 1
ATOM 666 C CA . VAL A 1 89 ? -17.359 1.221 -1.867 1.00 98.38 89 VAL A CA 1
ATOM 667 C C . VAL A 1 89 ? -16.178 2.091 -1.462 1.00 98.38 89 VAL A C 1
ATOM 669 O O . VAL A 1 89 ? -16.284 2.950 -0.589 1.00 98.38 89 VAL A O 1
ATOM 672 N N . ARG A 1 90 ? -15.032 1.881 -2.102 1.00 98.44 90 ARG A N 1
ATOM 673 C CA . ARG A 1 90 ? -13.872 2.764 -2.011 1.00 98.44 90 ARG A CA 1
ATOM 674 C C . ARG A 1 90 ? -13.358 3.074 -3.403 1.00 98.44 90 ARG A C 1
ATOM 676 O O . ARG A 1 90 ? -13.203 2.150 -4.193 1.00 98.44 90 ARG A O 1
ATOM 683 N N . ALA A 1 91 ? -13.020 4.326 -3.661 1.00 98.50 91 ALA A N 1
ATOM 684 C CA . ALA A 1 91 ? -12.329 4.756 -4.870 1.00 98.50 91 ALA A CA 1
ATOM 685 C C . ALA A 1 91 ? -11.104 5.594 -4.495 1.00 98.50 91 ALA A C 1
ATOM 687 O O . ALA A 1 91 ? -11.088 6.241 -3.445 1.00 98.50 91 ALA A O 1
ATOM 688 N N . ARG A 1 92 ? -10.062 5.560 -5.323 1.00 98.38 92 ARG A N 1
ATOM 689 C CA . ARG A 1 92 ? -8.888 6.424 -5.180 1.00 98.38 92 ARG A CA 1
ATOM 690 C C . ARG A 1 92 ? -8.240 6.719 -6.528 1.00 98.38 92 ARG A C 1
ATOM 692 O O . ARG A 1 92 ? -8.259 5.864 -7.410 1.00 98.38 92 ARG A O 1
ATOM 699 N N . GLY A 1 93 ? -7.593 7.870 -6.614 1.00 98.38 93 GLY A N 1
ATOM 700 C CA . GLY A 1 93 ? -6.708 8.279 -7.702 1.00 98.38 93 GLY A CA 1
ATOM 701 C C . GLY A 1 93 ? -5.696 9.295 -7.178 1.00 98.38 93 GLY A C 1
ATOM 702 O O . GLY A 1 93 ? -5.798 9.748 -6.034 1.00 98.38 93 GLY A O 1
ATOM 703 N N . ALA A 1 94 ? -4.698 9.636 -7.978 1.00 98.44 94 ALA A N 1
ATOM 704 C CA . ALA A 1 94 ? -3.724 10.651 -7.616 1.00 98.44 94 ALA A CA 1
ATOM 705 C C . ALA A 1 94 ? -3.239 11.421 -8.842 1.00 98.44 94 ALA A C 1
ATOM 707 O O . ALA A 1 94 ? -3.336 10.947 -9.968 1.00 98.44 94 ALA A O 1
ATOM 708 N N . TYR A 1 95 ? -2.685 12.601 -8.599 1.00 98.56 95 TYR A N 1
ATOM 709 C CA . TYR A 1 95 ? -1.783 13.287 -9.516 1.00 98.56 95 TYR A CA 1
ATOM 710 C C . TYR A 1 95 ? -0.378 13.237 -8.923 1.00 98.56 95 TYR A C 1
ATOM 712 O O . TYR A 1 95 ? -0.237 13.381 -7.704 1.00 98.56 95 TYR A O 1
ATOM 720 N N . ALA A 1 96 ? 0.653 13.064 -9.744 1.00 98.56 96 ALA A N 1
ATOM 721 C CA . ALA A 1 96 ? 2.032 13.179 -9.288 1.00 98.56 96 ALA A CA 1
ATOM 722 C C . ALA A 1 96 ? 2.937 13.854 -10.317 1.00 98.56 96 ALA A C 1
ATOM 724 O O . ALA A 1 96 ? 2.716 13.748 -11.520 1.00 98.56 96 ALA A O 1
ATOM 725 N N . ARG A 1 97 ? 3.980 14.505 -9.804 1.00 98.50 97 ARG A N 1
ATOM 726 C CA . ARG A 1 97 ? 5.169 14.953 -10.524 1.00 98.50 97 ARG A CA 1
ATOM 727 C C . ARG A 1 97 ? 6.386 14.290 -9.891 1.00 98.50 97 ARG A C 1
ATOM 729 O O . ARG A 1 97 ? 6.510 14.270 -8.669 1.00 98.50 97 ARG A O 1
ATOM 736 N N . MET A 1 98 ? 7.247 13.749 -10.730 1.00 98.19 98 MET A N 1
ATOM 737 C CA . MET A 1 98 ? 8.436 12.977 -10.406 1.00 98.19 98 MET A CA 1
ATOM 738 C C . MET A 1 98 ? 9.649 13.646 -11.047 1.00 98.19 98 MET A C 1
ATOM 740 O O . MET A 1 98 ? 9.549 14.128 -12.175 1.00 98.19 98 MET A O 1
ATOM 744 N N . ASP A 1 99 ? 10.768 13.673 -10.335 1.00 97.31 99 ASP A N 1
ATOM 745 C CA . ASP A 1 99 ? 11.997 14.345 -10.764 1.00 97.31 99 ASP A CA 1
ATOM 746 C C . ASP A 1 99 ? 13.227 13.621 -10.191 1.00 97.31 99 ASP A C 1
ATOM 748 O O . ASP A 1 99 ? 13.103 12.849 -9.233 1.00 97.31 99 ASP A O 1
ATOM 752 N N . GLY A 1 100 ? 14.413 13.890 -10.731 1.00 95.94 100 GLY A N 1
ATOM 753 C CA . GLY A 1 100 ? 15.665 13.385 -10.178 1.00 95.94 100 GLY A CA 1
ATOM 754 C C . GLY A 1 100 ? 16.926 13.923 -10.852 1.00 95.94 100 GLY A C 1
ATOM 755 O O . GLY A 1 100 ? 16.883 14.500 -11.936 1.00 95.94 100 GLY A O 1
ATOM 756 N N . SER A 1 101 ? 18.075 13.733 -10.202 1.00 95.81 101 SER A N 1
ATOM 757 C CA . SER A 1 101 ? 19.372 14.218 -10.692 1.00 95.81 101 SER A CA 1
ATOM 758 C C . SER A 1 101 ? 19.705 13.641 -12.071 1.00 95.81 101 SER A C 1
ATOM 760 O O . SER A 1 101 ? 19.913 12.438 -12.207 1.00 95.81 101 SER A O 1
ATOM 762 N N . GLY A 1 102 ? 19.785 14.504 -13.088 1.00 93.31 102 GLY A N 1
ATOM 763 C CA . GLY A 1 102 ? 20.086 14.093 -14.465 1.00 93.31 102 GLY A CA 1
ATOM 764 C C . GLY A 1 102 ? 18.942 13.354 -15.171 1.00 93.31 102 GLY A C 1
ATOM 765 O O . GLY A 1 102 ? 19.186 12.686 -16.174 1.00 93.31 102 GLY A O 1
ATOM 766 N N . LEU A 1 103 ? 17.716 13.453 -14.650 1.00 94.88 103 LEU A N 1
ATOM 767 C CA . LEU A 1 103 ? 16.514 12.834 -15.204 1.00 94.88 103 LEU A CA 1
ATOM 768 C C . LEU A 1 103 ? 15.526 13.916 -15.657 1.00 94.88 103 LEU A C 1
ATOM 770 O O . LEU A 1 103 ? 15.471 14.999 -15.080 1.00 94.88 103 LEU A O 1
ATOM 774 N N . ASP A 1 104 ? 14.722 13.613 -16.675 1.00 95.56 104 ASP A N 1
ATOM 775 C CA . ASP A 1 104 ? 13.689 14.542 -17.135 1.00 95.56 104 ASP A CA 1
ATOM 776 C C . ASP A 1 104 ? 12.467 14.477 -16.203 1.00 95.56 104 ASP A C 1
ATOM 778 O O . ASP A 1 104 ? 11.969 13.378 -15.921 1.00 95.56 104 ASP A O 1
ATOM 782 N N . PRO A 1 105 ? 11.915 15.616 -15.751 1.00 96.75 105 PRO A N 1
ATOM 783 C CA . PRO A 1 105 ? 10.706 15.614 -14.944 1.00 96.75 105 PRO A CA 1
ATOM 784 C C . PRO A 1 105 ? 9.541 14.957 -15.689 1.00 96.75 105 PRO A C 1
ATOM 786 O O . PRO A 1 105 ? 9.308 15.214 -16.869 1.00 96.75 105 PRO A O 1
ATOM 789 N N . THR A 1 106 ? 8.751 14.152 -14.984 1.00 97.50 106 THR A N 1
ATOM 790 C CA . THR A 1 106 ? 7.560 13.497 -15.541 1.00 97.50 106 THR A CA 1
ATOM 791 C C . THR A 1 106 ? 6.368 13.681 -14.614 1.00 97.50 106 THR A C 1
ATOM 793 O O . THR A 1 106 ? 6.505 13.687 -13.391 1.00 97.50 106 THR A O 1
ATOM 796 N N . GLN A 1 107 ? 5.179 13.884 -15.174 1.00 98.00 107 GLN A N 1
ATOM 797 C CA . GLN A 1 107 ? 3.975 14.134 -14.389 1.00 98.00 107 GLN A CA 1
ATOM 798 C C . GLN A 1 107 ? 2.726 13.578 -15.061 1.00 98.00 107 GLN A C 1
ATOM 800 O O . GLN A 1 107 ? 2.663 13.437 -16.283 1.00 98.00 107 GLN A O 1
ATOM 805 N N . GLY A 1 108 ? 1.706 13.304 -14.257 1.00 97.88 108 GLY A N 1
ATOM 806 C CA . GLY A 1 108 ? 0.444 12.788 -14.757 1.00 97.88 108 GLY A CA 1
ATOM 807 C C . GLY A 1 108 ? -0.516 12.359 -13.660 1.00 97.88 108 GLY A C 1
ATOM 808 O O . GLY A 1 108 ? -0.179 12.285 -12.474 1.00 97.88 108 GLY A O 1
ATOM 809 N N . LEU A 1 109 ? -1.739 12.061 -14.089 1.00 98.00 109 LEU A N 1
ATOM 810 C CA . LEU A 1 109 ? -2.698 11.337 -13.270 1.00 98.00 109 LEU A CA 1
ATOM 811 C C . LEU A 1 109 ? -2.269 9.876 -13.142 1.00 98.00 109 LEU A C 1
ATOM 813 O O . LEU A 1 109 ? -1.615 9.319 -14.026 1.00 98.00 109 LEU A O 1
ATOM 817 N N . THR A 1 110 ? -2.656 9.259 -12.035 1.00 98.12 110 THR A N 1
ATOM 818 C CA . THR A 1 110 ? -2.609 7.814 -11.877 1.00 98.12 110 THR A CA 1
ATOM 819 C C . THR A 1 110 ? -3.915 7.189 -12.331 1.00 98.12 110 THR A C 1
ATOM 821 O O . THR A 1 110 ? -4.959 7.843 -12.399 1.00 98.12 110 THR A O 1
ATOM 824 N N . ASP A 1 111 ? -3.887 5.879 -12.503 1.00 98.00 111 ASP A N 1
ATOM 825 C CA . ASP A 1 111 ? -5.101 5.089 -12.613 1.00 98.00 111 ASP A CA 1
ATOM 826 C C . ASP A 1 111 ? -6.048 5.314 -11.430 1.00 98.00 111 ASP A C 1
ATOM 828 O O . ASP A 1 111 ? -5.635 5.437 -10.265 1.00 98.00 111 ASP A O 1
ATOM 832 N N . ILE A 1 112 ? -7.341 5.316 -11.741 1.00 98.44 112 ILE A N 1
ATOM 833 C CA . ILE A 1 112 ? -8.403 5.261 -10.747 1.00 98.44 112 ILE A CA 1
ATOM 834 C C . ILE A 1 112 ? -8.598 3.799 -10.355 1.00 98.44 112 ILE A C 1
ATOM 836 O O . ILE A 1 112 ? -8.878 2.936 -11.187 1.00 98.44 112 ILE A O 1
ATOM 840 N N . SER A 1 113 ? -8.506 3.515 -9.058 1.00 98.12 113 SER A N 1
ATOM 841 C CA . SER A 1 113 ? -8.763 2.177 -8.522 1.00 98.12 113 SER A CA 1
ATOM 842 C C . SER A 1 113 ? -9.942 2.171 -7.560 1.00 98.12 113 SER A C 1
ATOM 844 O O . SER A 1 113 ? -10.089 3.048 -6.708 1.00 98.12 113 SER A O 1
ATOM 846 N N . GLY A 1 114 ? -10.775 1.144 -7.694 1.00 98.44 114 GLY A N 1
ATOM 847 C CA . GLY A 1 114 ? -11.989 0.934 -6.922 1.00 98.44 114 GLY A CA 1
ATOM 848 C C . GLY A 1 114 ? -11.965 -0.372 -6.131 1.00 98.44 114 GLY A C 1
ATOM 849 O O . GLY A 1 114 ? -11.273 -1.333 -6.481 1.00 98.44 114 GLY A O 1
ATOM 850 N N . ARG A 1 115 ? -12.745 -0.425 -5.052 1.00 98.62 115 ARG A N 1
ATOM 851 C CA . ARG A 1 115 ? -13.054 -1.641 -4.300 1.00 98.62 115 ARG A CA 1
ATOM 852 C C . ARG A 1 115 ? -14.511 -1.635 -3.864 1.00 98.62 115 ARG A C 1
ATOM 854 O O . ARG A 1 115 ? -14.925 -0.732 -3.147 1.00 98.62 115 ARG A O 1
ATOM 861 N N . LEU A 1 116 ? -15.226 -2.692 -4.218 1.00 98.62 116 LEU A N 1
ATOM 862 C CA . LEU A 1 116 ? -16.517 -3.060 -3.651 1.00 98.62 116 LEU A CA 1
ATOM 863 C C . LEU A 1 116 ? -16.297 -4.174 -2.622 1.00 98.62 116 LEU A C 1
ATOM 865 O O . LEU A 1 116 ? -15.512 -5.088 -2.880 1.00 98.62 116 LEU A O 1
ATOM 869 N N . SER A 1 117 ? -16.953 -4.108 -1.465 1.00 98.12 117 SER A N 1
ATOM 870 C CA . SER A 1 117 ? -16.875 -5.139 -0.423 1.00 98.12 117 SER A CA 1
ATOM 871 C C . SER A 1 117 ? -18.251 -5.420 0.161 1.00 98.12 117 SER A C 1
ATOM 873 O O . SER A 1 117 ? -18.905 -4.487 0.618 1.00 98.12 117 SER A O 1
ATOM 875 N N . TYR A 1 118 ? -18.642 -6.692 0.207 1.00 97.62 118 TYR A N 1
ATOM 876 C CA . TYR A 1 118 ? -19.893 -7.180 0.780 1.00 97.62 118 TYR A CA 1
ATOM 877 C C . TYR A 1 118 ? -19.625 -8.280 1.815 1.00 97.62 118 TYR A C 1
ATOM 879 O O . TYR A 1 118 ? -19.015 -9.295 1.486 1.00 97.62 118 TYR A O 1
ATOM 887 N N . ALA A 1 119 ? -20.060 -8.083 3.059 1.00 96.38 119 ALA A N 1
ATOM 888 C CA . ALA A 1 119 ? -19.887 -9.036 4.155 1.00 96.38 119 ALA A CA 1
ATOM 889 C C . ALA A 1 119 ? -21.219 -9.690 4.547 1.00 96.38 119 ALA A C 1
ATOM 891 O O . ALA A 1 119 ? -22.194 -8.996 4.826 1.00 96.38 119 ALA A O 1
ATOM 892 N N . GLN A 1 120 ? -21.246 -11.018 4.629 1.00 96.06 120 GLN A N 1
ATOM 893 C CA . GLN A 1 120 ? -22.433 -11.806 4.942 1.00 96.06 120 GLN A CA 1
ATOM 894 C C . GLN A 1 120 ? -22.141 -12.802 6.078 1.00 96.06 120 GLN A C 1
ATOM 896 O O . GLN A 1 120 ? -21.219 -13.611 5.952 1.00 96.06 120 GLN A O 1
ATOM 901 N N . PRO A 1 121 ? -22.905 -12.781 7.186 1.00 95.56 121 PRO A N 1
ATOM 902 C CA . PRO A 1 121 ? -22.831 -13.820 8.214 1.00 95.56 121 PRO A CA 1
ATOM 903 C C . PRO A 1 121 ? -23.271 -15.181 7.659 1.00 95.56 121 PRO A C 1
ATOM 905 O O . PRO A 1 121 ? -24.269 -15.251 6.941 1.00 95.56 121 PRO A O 1
ATOM 908 N N . VAL A 1 122 ? -22.552 -16.254 8.000 1.00 95.06 122 VAL A N 1
ATOM 909 C CA . VAL A 1 122 ? -22.881 -17.634 7.600 1.00 95.06 122 VAL A CA 1
ATOM 910 C C . VAL A 1 122 ? -22.592 -18.576 8.768 1.00 95.06 122 VAL A C 1
ATOM 912 O O . VAL A 1 122 ? -21.432 -18.804 9.117 1.00 95.06 122 VAL A O 1
ATOM 915 N N . GLY A 1 123 ? -23.650 -19.115 9.382 1.00 94.62 123 GLY A N 1
ATOM 916 C CA . GLY A 1 123 ? -23.545 -19.866 10.636 1.00 94.62 123 GLY A CA 1
ATOM 917 C C . GLY A 1 123 ? -22.880 -19.020 11.724 1.00 94.62 123 GLY A C 1
ATOM 918 O O . GLY A 1 123 ? -23.235 -17.859 11.914 1.00 94.62 123 GLY A O 1
ATOM 919 N N . ASN A 1 124 ? -21.865 -19.582 12.382 1.00 95.06 124 ASN A N 1
ATOM 920 C CA . ASN A 1 124 ? -21.055 -18.857 13.368 1.00 95.06 124 ASN A CA 1
ATOM 921 C C . ASN A 1 124 ? -19.968 -17.974 12.727 1.00 95.06 124 ASN A C 1
ATOM 923 O O . ASN A 1 124 ? -19.298 -17.223 13.429 1.00 95.06 124 ASN A O 1
ATOM 927 N N . GLY A 1 125 ? -19.757 -18.078 11.413 1.00 95.44 125 GLY A N 1
ATOM 928 C CA . GLY A 1 125 ? -18.714 -17.369 10.682 1.00 95.44 125 GLY A CA 1
ATOM 929 C C . GLY A 1 125 ? -19.226 -16.207 9.831 1.00 95.44 125 GLY A C 1
ATOM 930 O O . GLY A 1 125 ? -20.371 -15.759 9.920 1.00 95.44 125 GLY A O 1
ATOM 931 N N . SER A 1 126 ? -18.350 -15.718 8.958 1.00 95.81 126 SER A N 1
ATOM 932 C CA . SER A 1 126 ? -18.670 -14.689 7.970 1.00 95.81 126 SER A CA 1
ATOM 933 C C . SER A 1 126 ? -17.932 -14.932 6.661 1.00 95.81 126 SER A C 1
ATOM 935 O O . SER A 1 126 ? -16.785 -15.381 6.653 1.00 95.81 126 SER A O 1
ATOM 937 N N . ILE A 1 127 ? -18.598 -14.626 5.554 1.00 97.88 127 ILE A N 1
ATOM 938 C CA . ILE A 1 127 ? -18.014 -14.597 4.216 1.00 97.88 127 ILE A CA 1
ATOM 939 C C . ILE A 1 127 ? -17.959 -13.143 3.756 1.00 97.88 127 ILE A C 1
ATOM 941 O O . ILE A 1 127 ? -18.916 -12.390 3.920 1.00 97.88 127 ILE A O 1
ATOM 945 N N . VAL A 1 128 ? -16.837 -12.739 3.171 1.00 97.94 128 VAL A N 1
ATOM 946 C CA . VAL A 1 128 ? -16.651 -11.420 2.573 1.00 97.94 128 VAL A CA 1
ATOM 947 C C . VAL A 1 128 ? -16.312 -11.587 1.102 1.00 97.94 128 VAL A C 1
ATOM 949 O O . VAL A 1 128 ? -15.275 -12.151 0.753 1.00 97.94 128 VAL A O 1
ATOM 952 N N . PHE A 1 129 ? -17.168 -11.039 0.249 1.00 98.50 129 PHE A N 1
ATOM 953 C CA . PHE A 1 129 ? -16.936 -10.900 -1.180 1.00 98.50 129 PHE A CA 1
ATOM 954 C C . PHE A 1 129 ? -16.353 -9.521 -1.457 1.00 98.50 129 PHE A C 1
ATOM 956 O O . PHE A 1 129 ? -16.832 -8.515 -0.933 1.00 98.50 129 PHE A O 1
ATOM 963 N N . GLN A 1 130 ? -15.312 -9.451 -2.276 1.00 98.38 130 GLN A N 1
ATOM 964 C CA . GLN A 1 130 ? -14.715 -8.189 -2.693 1.00 98.38 130 GLN A CA 1
ATOM 965 C C . GLN A 1 130 ? -14.430 -8.214 -4.184 1.00 98.38 130 GLN A C 1
ATOM 967 O O . GLN A 1 130 ? -13.981 -9.221 -4.717 1.00 98.38 130 GLN A O 1
ATOM 972 N N . VAL A 1 131 ? -14.611 -7.078 -4.843 1.00 98.69 131 VAL A N 1
ATOM 973 C CA . VAL A 1 131 ? -14.142 -6.865 -6.212 1.00 98.69 131 VAL A CA 1
ATOM 974 C C . VAL A 1 131 ? -13.265 -5.630 -6.196 1.00 98.69 131 VAL A C 1
ATOM 976 O O . VAL A 1 131 ? -13.686 -4.571 -5.733 1.00 98.69 131 VAL A O 1
ATOM 979 N N . ARG A 1 132 ? -12.024 -5.760 -6.664 1.00 98.56 132 ARG A N 1
ATOM 980 C CA . ARG A 1 132 ? -11.161 -4.609 -6.953 1.00 98.56 132 ARG A CA 1
ATOM 981 C C . ARG A 1 132 ? -11.132 -4.378 -8.449 1.00 98.56 132 ARG A C 1
ATOM 983 O O . ARG A 1 132 ? -11.056 -5.348 -9.192 1.00 98.56 132 ARG A O 1
ATOM 990 N N . ALA A 1 133 ? -11.144 -3.125 -8.868 1.00 98.44 133 ALA A N 1
ATOM 991 C CA . ALA A 1 133 ? -10.995 -2.758 -10.267 1.00 98.44 133 ALA A CA 1
ATOM 992 C C . ALA A 1 133 ? -9.985 -1.619 -10.407 1.00 98.44 133 ALA A C 1
ATOM 994 O O . ALA A 1 133 ? -9.816 -0.820 -9.483 1.00 98.44 133 ALA A O 1
ATOM 995 N N . ASN A 1 134 ? -9.316 -1.562 -11.549 1.00 98.25 134 ASN A N 1
ATOM 996 C CA . ASN A 1 134 ? -8.414 -0.489 -11.937 1.00 98.25 134 ASN A CA 1
ATOM 997 C C . ASN A 1 134 ? -8.805 -0.022 -13.338 1.00 98.25 134 ASN A C 1
ATOM 999 O O . ASN A 1 134 ? -8.874 -0.851 -14.247 1.00 98.25 134 ASN A O 1
ATOM 1003 N N . ALA A 1 135 ? -9.077 1.270 -13.484 1.00 97.94 135 ALA A N 1
ATOM 1004 C CA . ALA A 1 135 ? -9.341 1.917 -14.758 1.00 97.94 135 ALA A CA 1
ATOM 1005 C C . ALA A 1 135 ? -8.063 2.646 -15.216 1.00 97.94 135 ALA A C 1
ATOM 1007 O O . ALA A 1 135 ? -7.511 3.405 -14.415 1.00 97.94 135 ALA A O 1
ATOM 1008 N N . PRO A 1 136 ? -7.596 2.430 -16.461 1.00 96.31 136 PRO A N 1
ATOM 1009 C CA . PRO A 1 136 ? -6.324 2.937 -16.968 1.00 96.31 136 PRO A CA 1
ATOM 1010 C C . PRO A 1 136 ? -6.444 4.418 -17.355 1.00 96.31 136 PRO A C 1
ATOM 1012 O O . PRO A 1 136 ? -6.398 4.779 -18.523 1.00 96.31 136 PRO A O 1
ATOM 1015 N N . THR A 1 137 ? -6.722 5.274 -16.377 1.00 96.81 137 THR A N 1
ATOM 1016 C CA . THR A 1 137 ? -6.853 6.726 -16.569 1.00 96.81 137 THR A CA 1
ATOM 1017 C C . THR A 1 137 ? -5.529 7.457 -16.401 1.00 96.81 137 THR A C 1
ATOM 1019 O O . THR A 1 137 ? -5.466 8.664 -16.630 1.00 96.81 137 THR A O 1
ATOM 1022 N N . GLY A 1 138 ? -4.499 6.766 -15.912 1.00 96.62 138 GLY A N 1
ATOM 1023 C CA . GLY A 1 138 ? -3.175 7.333 -15.770 1.00 96.62 138 GLY A CA 1
ATOM 1024 C C . GLY A 1 138 ? -2.420 7.359 -17.090 1.00 96.62 138 GLY A C 1
ATOM 1025 O O . GLY A 1 138 ? -2.758 6.651 -18.035 1.00 96.62 138 GLY A O 1
ATOM 1026 N N . LYS A 1 139 ? -1.358 8.164 -17.133 1.00 95.19 139 LYS A N 1
ATOM 1027 C CA . LYS A 1 139 ? -0.446 8.214 -18.279 1.00 95.19 139 LYS A CA 1
ATOM 1028 C C . LYS A 1 139 ? 0.189 6.836 -18.504 1.00 95.19 139 LYS A C 1
ATOM 1030 O O . LYS A 1 139 ? 0.855 6.320 -17.604 1.00 95.19 139 LYS A O 1
ATOM 1035 N N . ASP A 1 140 ? -0.020 6.239 -19.670 1.00 93.19 140 ASP A N 1
ATOM 1036 C CA . ASP A 1 140 ? 0.575 4.958 -20.054 1.00 93.19 140 ASP A CA 1
ATOM 1037 C C . ASP A 1 140 ? 1.678 5.128 -21.101 1.00 93.19 140 ASP A C 1
ATOM 1039 O O . ASP A 1 140 ? 2.764 4.595 -20.897 1.00 93.19 140 ASP A O 1
ATOM 1043 N N . GLU A 1 141 ? 1.482 5.946 -22.131 1.00 94.38 141 GLU A N 1
ATOM 1044 C CA . GLU A 1 141 ? 2.484 6.183 -23.179 1.00 94.38 141 GLU A CA 1
ATOM 1045 C C . GLU A 1 141 ? 3.610 7.132 -22.711 1.00 94.38 141 GLU A C 1
ATOM 1047 O O . GLU A 1 141 ? 3.572 8.342 -22.925 1.00 94.38 141 GLU A O 1
ATOM 1052 N N . LEU A 1 142 ? 4.624 6.586 -22.028 1.00 95.38 142 LEU A N 1
ATOM 1053 C CA . LEU A 1 142 ? 5.802 7.346 -21.585 1.00 95.38 142 LEU A CA 1
ATOM 1054 C C . LEU A 1 142 ? 6.847 7.490 -22.703 1.00 95.38 142 LEU A C 1
ATOM 1056 O O . LEU A 1 142 ? 7.135 6.536 -23.442 1.00 95.38 142 LEU A O 1
ATOM 1060 N N . THR A 1 143 ? 7.494 8.655 -22.782 1.00 96.50 143 THR A N 1
ATOM 1061 C CA . THR A 1 143 ? 8.694 8.820 -23.617 1.00 96.50 143 THR A CA 1
ATOM 1062 C C . THR A 1 143 ? 9.864 8.001 -23.049 1.00 96.50 143 THR A C 1
ATOM 1064 O O . THR A 1 143 ? 9.818 7.459 -21.942 1.00 96.50 143 THR A O 1
ATOM 1067 N N . ALA A 1 144 ? 10.966 7.893 -23.800 1.00 95.06 144 ALA A N 1
ATOM 1068 C CA . ALA A 1 144 ? 12.156 7.195 -23.308 1.00 95.06 144 ALA A CA 1
ATOM 1069 C C . ALA A 1 144 ? 12.772 7.862 -22.062 1.00 95.06 144 ALA A C 1
ATOM 1071 O O . ALA A 1 144 ? 13.245 7.145 -21.180 1.00 95.06 144 ALA A O 1
ATOM 1072 N N . SER A 1 145 ? 12.759 9.197 -21.986 1.00 95.44 145 SER A N 1
ATOM 1073 C CA . SER A 1 145 ? 13.297 9.925 -20.836 1.00 95.44 145 SER A CA 1
ATOM 1074 C C . SER A 1 145 ? 12.366 9.861 -19.629 1.00 95.44 145 SER A C 1
ATOM 1076 O O . SER A 1 145 ? 12.820 9.604 -18.520 1.00 95.44 145 SER A O 1
ATOM 1078 N N . GLU A 1 146 ? 11.052 9.930 -19.837 1.00 95.94 146 GLU A N 1
ATOM 1079 C CA . GLU A 1 146 ? 10.074 9.736 -18.761 1.00 95.94 146 GLU A CA 1
ATOM 1080 C C . GLU A 1 146 ? 10.129 8.324 -18.170 1.00 95.94 146 GLU A C 1
ATOM 1082 O O . GLU A 1 146 ? 10.021 8.132 -16.955 1.00 95.94 146 GLU A O 1
ATOM 1087 N N . LEU A 1 147 ? 10.339 7.311 -19.015 1.00 94.69 147 LEU A N 1
ATOM 1088 C CA . LEU A 1 147 ? 10.552 5.944 -18.554 1.00 94.69 147 LEU A CA 1
ATOM 1089 C C . LEU A 1 147 ? 11.842 5.822 -17.723 1.00 94.69 147 LEU A C 1
ATOM 1091 O O . LEU A 1 147 ? 11.865 5.086 -16.735 1.00 94.69 147 LEU A O 1
ATOM 1095 N N . ALA A 1 148 ? 12.901 6.553 -18.089 1.00 94.75 148 ALA A N 1
ATOM 1096 C CA . ALA A 1 148 ? 14.138 6.601 -17.312 1.00 94.75 148 ALA A CA 1
ATOM 1097 C C . ALA A 1 148 ? 13.915 7.212 -15.918 1.00 94.75 148 ALA A C 1
ATOM 1099 O O . ALA A 1 148 ? 14.466 6.695 -14.950 1.00 94.75 148 ALA A O 1
ATOM 1100 N N . THR A 1 149 ? 13.049 8.223 -15.795 1.00 95.38 149 THR A N 1
ATOM 1101 C CA . THR A 1 149 ? 12.684 8.850 -14.510 1.00 95.38 149 THR A CA 1
ATOM 1102 C C . THR A 1 149 ? 11.786 7.969 -13.645 1.00 95.38 149 THR A C 1
ATOM 1104 O O . THR A 1 149 ? 11.996 7.832 -12.440 1.00 95.38 149 THR A O 1
ATOM 1107 N N . THR A 1 150 ? 10.778 7.330 -14.241 1.00 95.44 150 THR A N 1
ATOM 1108 C CA . THR A 1 150 ? 9.818 6.496 -13.494 1.00 95.44 150 THR A CA 1
ATOM 1109 C C . THR A 1 150 ? 10.426 5.187 -12.992 1.00 95.44 150 THR A C 1
ATOM 1111 O O . THR A 1 150 ? 10.037 4.703 -11.929 1.00 95.44 150 THR A O 1
ATOM 1114 N N . ARG A 1 151 ? 11.398 4.609 -13.708 1.00 93.38 151 ARG A N 1
ATOM 1115 C CA . ARG A 1 151 ? 12.016 3.323 -13.352 1.00 93.38 151 ARG A CA 1
ATOM 1116 C C . ARG A 1 151 ? 12.635 3.291 -11.943 1.00 93.38 151 ARG A C 1
ATOM 1118 O O . ARG A 1 151 ? 12.260 2.384 -11.195 1.00 93.38 151 ARG A O 1
ATOM 1125 N N . PRO A 1 152 ? 13.534 4.207 -11.535 1.00 92.88 152 PRO A N 1
ATOM 1126 C CA . PRO A 1 152 ? 14.070 4.207 -10.176 1.00 92.88 152 PRO A CA 1
ATOM 1127 C C . PRO A 1 152 ? 12.984 4.516 -9.137 1.00 92.88 152 PRO A C 1
ATOM 1129 O O . PRO A 1 152 ? 12.909 3.838 -8.121 1.00 92.88 152 PRO A O 1
ATOM 1132 N N . ILE A 1 153 ? 12.064 5.443 -9.415 1.00 94.94 153 ILE A N 1
ATOM 1133 C CA . ILE A 1 153 ? 10.959 5.798 -8.502 1.00 94.94 153 ILE A CA 1
ATOM 1134 C C . ILE A 1 153 ? 9.994 4.626 -8.264 1.00 94.94 153 ILE A C 1
ATOM 1136 O O . ILE A 1 153 ? 9.406 4.504 -7.189 1.00 94.94 153 ILE A O 1
ATOM 1140 N N . SER A 1 154 ? 9.846 3.737 -9.246 1.00 94.12 154 SER A N 1
ATOM 1141 C CA . SER A 1 154 ? 8.988 2.555 -9.141 1.00 94.12 154 SER A CA 1
ATOM 1142 C C . SER A 1 154 ? 9.534 1.464 -8.214 1.00 94.12 154 SER A C 1
ATOM 1144 O O . SER A 1 154 ? 8.799 0.534 -7.871 1.00 94.12 154 SER A O 1
ATOM 1146 N N . GLN A 1 155 ? 10.798 1.568 -7.789 1.00 92.75 155 GLN A N 1
ATOM 1147 C CA . GLN A 1 155 ? 11.421 0.576 -6.921 1.00 92.75 155 GLN A CA 1
ATOM 1148 C C . GLN A 1 155 ? 10.743 0.551 -5.550 1.00 92.75 155 GLN A C 1
ATOM 1150 O O . GLN A 1 155 ? 10.626 1.565 -4.859 1.00 92.75 155 GLN A O 1
ATOM 1155 N N . ASN A 1 156 ? 10.328 -0.645 -5.126 1.00 90.56 156 ASN A N 1
ATOM 1156 C CA . ASN A 1 156 ? 9.555 -0.830 -3.896 1.00 90.56 156 ASN A CA 1
ATOM 1157 C C . ASN A 1 156 ? 10.300 -0.356 -2.644 1.00 90.56 156 ASN A C 1
ATOM 1159 O O . ASN A 1 156 ? 9.659 0.012 -1.661 1.00 90.56 156 ASN A O 1
ATOM 1163 N N . PHE A 1 157 ? 11.637 -0.354 -2.662 1.00 91.38 157 PHE A N 1
ATOM 1164 C CA . PHE A 1 157 ? 12.397 0.109 -1.512 1.00 91.38 157 PHE A CA 1
ATOM 1165 C C . PHE A 1 157 ? 12.280 1.616 -1.294 1.00 91.38 157 PHE A C 1
ATOM 1167 O O . PHE A 1 157 ? 12.268 1.993 -0.131 1.00 91.38 157 PHE A O 1
ATOM 1174 N N . TYR A 1 158 ? 12.100 2.461 -2.317 1.00 92.38 158 TYR A N 1
ATOM 1175 C CA . TYR A 1 158 ? 11.893 3.894 -2.093 1.00 92.38 158 TYR A CA 1
ATOM 1176 C C . TYR A 1 158 ? 10.513 4.188 -1.483 1.00 92.38 158 TYR A C 1
ATOM 1178 O O . TYR A 1 158 ? 10.404 5.084 -0.667 1.00 92.38 158 TYR A O 1
ATOM 1186 N N . ASP A 1 159 ? 9.461 3.401 -1.730 1.00 93.94 159 ASP A N 1
ATOM 1187 C CA . ASP A 1 159 ? 8.101 3.662 -1.198 1.00 93.94 159 ASP A CA 1
ATOM 1188 C C . ASP A 1 159 ? 7.587 5.086 -1.503 1.00 93.94 159 ASP A C 1
ATOM 1190 O O . ASP A 1 159 ? 6.996 5.777 -0.665 1.00 93.94 159 ASP A O 1
ATOM 1194 N N . PHE A 1 160 ? 7.833 5.548 -2.728 1.00 97.19 160 PHE A N 1
ATOM 1195 C CA . PHE A 1 160 ? 7.139 6.711 -3.262 1.00 97.19 160 PHE A CA 1
ATOM 1196 C C . PHE A 1 160 ? 5.626 6.465 -3.290 1.00 97.19 160 PHE A C 1
ATOM 1198 O O . PHE A 1 160 ? 5.154 5.370 -3.605 1.00 97.19 160 PHE A O 1
ATOM 1205 N N . ARG A 1 161 ? 4.839 7.500 -2.987 1.00 96.81 161 ARG A N 1
ATOM 1206 C CA . ARG A 1 161 ? 3.376 7.421 -2.901 1.00 96.81 161 ARG A CA 1
ATOM 1207 C C . ARG A 1 161 ? 2.734 7.028 -4.230 1.00 96.81 161 ARG A C 1
ATOM 1209 O O . ARG A 1 161 ? 1.713 6.335 -4.244 1.00 96.81 161 ARG A O 1
ATOM 1216 N N . VAL A 1 162 ? 3.343 7.449 -5.334 1.00 97.38 162 VAL A N 1
ATOM 1217 C CA . VAL A 1 162 ? 3.019 7.039 -6.698 1.00 97.38 162 VAL A CA 1
ATOM 1218 C C . VAL A 1 162 ? 4.236 6.347 -7.305 1.00 97.38 162 VAL A C 1
ATOM 1220 O O . VAL A 1 162 ? 5.245 6.980 -7.576 1.00 97.38 162 VAL A O 1
ATOM 1223 N N . THR A 1 163 ? 4.147 5.043 -7.551 1.00 95.75 163 THR A N 1
ATOM 1224 C CA . THR A 1 163 ? 5.235 4.270 -8.185 1.00 95.75 163 THR A CA 1
ATOM 1225 C C . THR A 1 163 ? 5.050 4.074 -9.689 1.00 95.75 163 THR A C 1
ATOM 1227 O O . THR A 1 163 ? 5.948 3.592 -10.366 1.00 95.75 163 THR A O 1
ATOM 1230 N N . SER A 1 164 ? 3.876 4.417 -10.221 1.00 95.56 164 SER A N 1
ATOM 1231 C CA . SER A 1 164 ? 3.527 4.309 -11.640 1.00 95.56 164 SER A CA 1
ATOM 1232 C C . SER A 1 164 ? 2.299 5.170 -11.930 1.00 95.56 164 SER A C 1
ATOM 1234 O O . SER A 1 164 ? 1.394 5.219 -11.090 1.00 95.56 164 SER A O 1
ATOM 1236 N N . PHE A 1 165 ? 2.215 5.764 -13.118 1.00 96.94 165 PHE A N 1
ATOM 1237 C CA . PHE A 1 165 ? 1.007 6.465 -13.560 1.00 96.94 165 PHE A CA 1
ATOM 1238 C C . PHE A 1 165 ? -0.079 5.477 -13.998 1.00 96.94 165 PHE A C 1
ATOM 1240 O O . PHE A 1 165 ? -1.166 5.484 -13.427 1.00 96.94 165 PHE A O 1
ATOM 1247 N N . SER A 1 166 ? 0.241 4.550 -14.898 1.00 95.50 166 SER A N 1
ATOM 1248 C CA . SER A 1 166 ? -0.678 3.493 -15.327 1.00 95.50 166 SER A CA 1
ATOM 1249 C C . SER A 1 166 ? -0.141 2.093 -15.041 1.00 95.50 166 SER A C 1
ATOM 1251 O O . SER A 1 166 ? 1.068 1.862 -14.965 1.00 95.50 166 SER A O 1
ATOM 1253 N N . ARG A 1 167 ? -1.061 1.149 -14.842 1.00 93.00 167 ARG A N 1
ATOM 1254 C CA . ARG A 1 167 ? -0.817 -0.299 -14.734 1.00 93.00 167 ARG A CA 1
ATOM 1255 C C . ARG A 1 167 ? -1.759 -1.110 -15.627 1.00 93.00 167 ARG A C 1
ATOM 1257 O O . ARG A 1 167 ? -1.843 -2.329 -15.472 1.00 93.00 167 ARG A O 1
ATOM 1264 N N . GLY A 1 168 ? -2.497 -0.437 -16.507 1.00 95.12 168 GLY A N 1
ATOM 1265 C CA . GLY A 1 168 ? -3.526 -1.047 -17.339 1.00 95.12 168 GLY A CA 1
ATOM 1266 C C . GLY A 1 168 ? -4.814 -1.392 -16.587 1.00 95.12 168 GLY A C 1
ATOM 1267 O O . GLY A 1 168 ? -4.930 -1.288 -15.362 1.00 95.12 168 GLY A O 1
ATOM 1268 N N . SER A 1 169 ? -5.827 -1.823 -17.338 1.00 97.31 169 SER A N 1
ATOM 1269 C CA . SER A 1 169 ? -7.098 -2.243 -16.738 1.00 97.31 169 SER A CA 1
ATOM 1270 C C . SER A 1 169 ? -6.923 -3.539 -15.951 1.00 97.31 169 SER A C 1
ATOM 1272 O O . SER A 1 169 ? -6.275 -4.477 -16.419 1.00 97.31 169 SER A O 1
ATOM 1274 N N . SER A 1 170 ? -7.563 -3.650 -14.787 1.00 97.94 170 SER A N 1
ATOM 1275 C CA . SER A 1 170 ? -7.666 -4.944 -14.103 1.00 97.94 170 SER A CA 1
ATOM 1276 C C . SER A 1 170 ? -8.941 -5.087 -13.288 1.00 97.94 170 SER A C 1
ATOM 1278 O O . SER A 1 170 ? -9.511 -4.098 -12.826 1.00 97.94 170 SER A O 1
ATOM 1280 N N . ILE A 1 171 ? -9.367 -6.332 -13.084 1.00 98.50 171 ILE A N 1
ATOM 1281 C CA . ILE A 1 171 ? -10.445 -6.700 -12.164 1.00 98.50 171 ILE A CA 1
ATOM 1282 C C . ILE A 1 171 ? -10.005 -7.898 -11.326 1.00 98.50 171 ILE A C 1
ATOM 1284 O O . ILE A 1 171 ? -9.390 -8.835 -11.828 1.00 98.50 171 ILE A O 1
ATOM 1288 N N . ALA A 1 172 ? -10.283 -7.859 -10.028 1.00 98.50 172 ALA A N 1
ATOM 1289 C CA . ALA A 1 172 ? -9.866 -8.893 -9.098 1.00 98.50 172 ALA A CA 1
ATOM 1290 C C . ALA A 1 172 ? -10.980 -9.248 -8.103 1.00 98.50 172 ALA A C 1
ATOM 1292 O O . ALA A 1 172 ? -11.067 -8.603 -7.045 1.00 98.50 172 ALA A O 1
ATOM 1293 N N . PRO A 1 173 ? -11.836 -10.238 -8.418 1.00 98.62 173 PRO A N 1
ATOM 1294 C CA . PRO A 1 173 ? -12.754 -10.808 -7.445 1.00 98.62 173 PRO A CA 1
ATOM 1295 C C . PRO A 1 173 ? -11.988 -11.573 -6.357 1.00 98.62 173 PRO A C 1
ATOM 1297 O O . PRO A 1 173 ? -10.980 -12.236 -6.603 1.00 98.62 173 PRO A O 1
ATOM 1300 N N . GLN A 1 174 ? -12.477 -11.474 -5.129 1.00 98.62 174 GLN A N 1
ATOM 1301 C CA . GLN A 1 174 ? -11.941 -12.133 -3.951 1.00 98.62 174 GLN A CA 1
ATOM 1302 C C . GLN A 1 174 ? -13.088 -12.622 -3.072 1.00 98.62 174 GLN A C 1
ATOM 1304 O O . GLN A 1 174 ? -14.057 -11.899 -2.845 1.00 98.62 174 GLN A O 1
ATOM 1309 N N . VAL A 1 175 ? -12.920 -13.811 -2.510 1.00 98.62 175 VAL A N 1
ATOM 1310 C CA . VAL A 1 175 ? -13.766 -14.337 -1.443 1.00 98.62 175 VAL A CA 1
ATOM 1311 C C . VAL A 1 175 ? -12.890 -14.687 -0.248 1.00 98.62 175 VAL A C 1
ATOM 1313 O O . VAL A 1 175 ? -11.800 -15.236 -0.404 1.00 98.62 175 VAL A O 1
ATOM 1316 N N . THR A 1 176 ? -13.352 -14.342 0.947 1.00 98.38 176 THR A N 1
ATOM 1317 C CA . THR A 1 176 ? -12.716 -14.724 2.209 1.00 98.38 176 THR A CA 1
ATOM 1318 C C . THR A 1 176 ? -13.785 -15.271 3.139 1.00 98.38 176 THR A C 1
ATOM 1320 O O . THR A 1 176 ? -14.824 -14.641 3.299 1.00 98.38 176 THR A O 1
ATOM 1323 N N . TRP A 1 177 ? -13.526 -16.403 3.777 1.00 98.31 177 TRP A N 1
ATOM 1324 C CA . TRP A 1 177 ? -14.363 -16.980 4.819 1.00 98.31 177 TRP A CA 1
ATOM 1325 C C . TRP A 1 177 ? -13.581 -17.028 6.129 1.00 98.31 177 TRP A C 1
ATOM 1327 O O . TRP A 1 177 ? -12.396 -17.361 6.135 1.00 98.31 177 TRP A O 1
ATOM 1337 N N . ALA A 1 178 ? -14.234 -16.671 7.229 1.00 98.19 178 ALA A N 1
ATOM 1338 C CA . ALA A 1 178 ? -13.669 -16.762 8.566 1.00 98.19 178 ALA A CA 1
ATOM 1339 C C . ALA A 1 178 ? -14.694 -17.343 9.538 1.00 98.19 178 ALA A C 1
ATOM 1341 O O . ALA A 1 178 ? -15.876 -16.994 9.481 1.00 98.19 178 ALA A O 1
ATOM 1342 N N . VAL A 1 179 ? -14.236 -18.199 10.447 1.00 97.88 179 VAL A N 1
ATOM 1343 C CA . VAL A 1 179 ? -15.072 -18.880 11.436 1.00 97.88 179 VAL A CA 1
ATOM 1344 C C . VAL A 1 179 ? -14.404 -18.837 12.817 1.00 97.88 179 VAL A C 1
ATOM 1346 O O . VAL A 1 179 ? -13.208 -19.130 12.931 1.00 97.88 179 VAL A O 1
ATOM 1349 N N . PRO A 1 180 ? -15.133 -18.445 13.878 1.00 97.81 180 PRO A N 1
ATOM 1350 C CA . PRO A 1 180 ? -14.666 -18.614 15.243 1.00 97.81 180 PRO A CA 1
ATOM 1351 C C . PRO A 1 180 ? -14.710 -20.101 15.603 1.00 97.81 180 PRO A C 1
ATOM 1353 O O . PRO A 1 180 ? -15.756 -20.740 15.518 1.00 97.81 180 PRO A O 1
ATOM 1356 N N . LEU A 1 181 ? -13.565 -20.648 16.004 1.00 97.50 181 LEU A N 1
ATOM 1357 C CA . LEU A 1 181 ? -13.473 -22.001 16.562 1.00 97.50 181 LEU A CA 1
ATOM 1358 C C . LEU A 1 181 ? -13.690 -21.993 18.081 1.00 97.50 181 LEU A C 1
ATOM 1360 O O . LEU A 1 181 ? -14.028 -23.016 18.666 1.00 97.50 181 LEU A O 1
ATOM 1364 N N . SER A 1 182 ? -13.486 -20.839 18.721 1.00 97.25 182 SER A N 1
ATOM 1365 C CA . SER A 1 182 ? -13.781 -20.581 20.131 1.00 97.25 182 SER A CA 1
ATOM 1366 C C . SER A 1 182 ? -13.971 -19.079 20.366 1.00 97.25 182 SER A C 1
ATOM 1368 O O . SER A 1 182 ? -13.763 -18.270 19.461 1.00 97.25 182 SER A O 1
ATOM 1370 N N . ASP A 1 183 ? -14.254 -18.680 21.607 1.00 95.62 183 ASP A N 1
ATOM 1371 C CA . ASP A 1 183 ? -14.324 -17.265 22.013 1.00 95.62 183 ASP A CA 1
ATOM 1372 C C . ASP A 1 183 ? -12.996 -16.504 21.853 1.00 95.62 183 ASP A C 1
ATOM 1374 O O . ASP A 1 183 ? -12.947 -15.273 21.961 1.00 95.62 183 ASP A O 1
ATOM 1378 N N . ARG A 1 184 ? -11.892 -17.234 21.650 1.00 97.38 184 ARG A N 1
ATOM 1379 C CA . ARG A 1 184 ? -10.547 -16.668 21.532 1.00 97.38 184 ARG A CA 1
ATOM 1380 C C . ARG A 1 184 ? -9.897 -16.902 20.183 1.00 97.38 184 ARG A C 1
ATOM 1382 O O . ARG A 1 184 ? -8.987 -16.151 19.862 1.00 97.38 184 ARG A O 1
ATOM 1389 N N . LEU A 1 185 ? -10.317 -17.901 19.415 1.00 98.12 185 LEU A N 1
ATOM 1390 C CA . LEU A 1 185 ? -9.652 -18.291 18.176 1.00 98.12 185 LEU A CA 1
ATOM 1391 C C . LEU A 1 185 ? -10.589 -18.137 16.982 1.00 98.12 185 LEU A C 1
ATOM 1393 O O . LEU A 1 185 ? -11.660 -18.740 16.938 1.00 98.12 185 LEU A O 1
ATOM 1397 N N . VAL A 1 186 ? -10.132 -17.393 15.980 1.00 98.38 186 VAL A N 1
ATOM 1398 C CA . VAL A 1 186 ? -10.768 -17.293 14.666 1.00 98.38 186 VAL A CA 1
ATOM 1399 C C . VAL A 1 186 ? -9.789 -17.798 13.624 1.00 98.38 186 VAL A C 1
ATOM 1401 O O . VAL A 1 186 ? -8.619 -17.423 13.648 1.00 98.38 186 VAL A O 1
ATOM 1404 N N . VAL A 1 187 ? -10.268 -18.619 12.695 1.00 98.56 187 VAL A N 1
ATOM 1405 C CA . VAL A 1 187 ? -9.504 -19.048 11.520 1.00 98.56 187 VAL A CA 1
ATOM 1406 C C . VAL A 1 187 ? -10.168 -18.522 10.261 1.00 98.56 187 VAL A C 1
ATOM 1408 O O . VAL A 1 187 ? -11.381 -18.310 10.231 1.00 98.56 187 VAL A O 1
ATOM 1411 N N . GLY A 1 188 ? -9.384 -18.303 9.213 1.00 98.31 188 GLY A N 1
ATOM 1412 C CA . GLY A 1 188 ? -9.915 -17.854 7.938 1.00 98.31 188 GLY A CA 1
ATOM 1413 C C . GLY A 1 188 ? -9.066 -18.270 6.752 1.00 98.31 188 GLY A C 1
ATOM 1414 O O . GLY A 1 188 ? -7.859 -18.478 6.857 1.00 98.31 188 GLY A O 1
ATOM 1415 N N . ILE A 1 189 ? -9.731 -18.362 5.612 1.00 98.69 189 ILE A N 1
ATOM 1416 C CA . ILE A 1 189 ? -9.182 -18.723 4.309 1.00 98.69 189 ILE A CA 1
ATOM 1417 C C . ILE A 1 189 ? -9.767 -17.768 3.272 1.00 98.69 189 ILE A C 1
ATOM 1419 O O . ILE A 1 189 ? -10.925 -17.363 3.355 1.00 98.69 189 ILE A O 1
ATOM 1423 N N . GLY A 1 190 ? -8.972 -17.388 2.281 1.00 98.56 190 GLY A N 1
ATOM 1424 C CA . GLY A 1 190 ? -9.439 -16.595 1.159 1.00 98.56 190 GLY A CA 1
ATOM 1425 C C . GLY A 1 190 ? -8.724 -16.934 -0.135 1.00 98.56 190 GLY A C 1
ATOM 1426 O O . GLY A 1 190 ? -7.603 -17.441 -0.144 1.00 98.56 190 GLY A O 1
ATOM 1427 N N . GLY A 1 191 ? -9.397 -16.621 -1.233 1.00 98.62 191 GLY A N 1
ATOM 1428 C CA . GLY A 1 191 ? -8.897 -16.781 -2.588 1.00 98.62 191 GLY A CA 1
ATOM 1429 C C . GLY A 1 191 ? -9.248 -15.564 -3.433 1.00 98.62 191 GLY A C 1
ATOM 1430 O O . GLY A 1 191 ? -10.283 -14.927 -3.227 1.00 98.62 191 GLY A O 1
ATOM 1431 N N . SER A 1 192 ? -8.389 -15.210 -4.382 1.00 98.62 192 SER A N 1
ATOM 1432 C CA . SER A 1 192 ? -8.702 -14.193 -5.386 1.00 98.62 192 SER A CA 1
ATOM 1433 C C . SER A 1 192 ? -8.061 -14.507 -6.724 1.00 98.62 192 SER A C 1
ATOM 1435 O O . SER A 1 192 ? -6.913 -14.947 -6.760 1.00 98.62 192 SER A O 1
ATOM 1437 N N . TYR A 1 193 ? -8.767 -14.165 -7.794 1.00 98.62 193 TYR A N 1
ATOM 1438 C CA . TYR A 1 193 ? -8.228 -14.096 -9.147 1.00 98.62 193 TYR A CA 1
ATOM 1439 C C . TYR A 1 193 ? -8.033 -12.630 -9.524 1.00 98.62 193 TYR A C 1
ATOM 1441 O O . TYR A 1 193 ? -8.790 -11.780 -9.061 1.00 98.62 193 TYR A O 1
ATOM 1449 N N . GLN A 1 194 ? -7.030 -12.311 -10.330 1.00 98.31 194 GLN A N 1
ATOM 1450 C CA . GLN A 1 194 ? -6.810 -10.989 -10.896 1.00 98.31 194 GLN A CA 1
ATOM 1451 C C . GLN A 1 194 ? -6.633 -11.137 -12.400 1.00 98.31 194 GLN A C 1
ATOM 1453 O O . GLN A 1 194 ? -5.610 -11.645 -12.844 1.00 98.31 194 GLN A O 1
ATOM 1458 N N . TYR A 1 195 ? -7.606 -10.628 -13.144 1.00 98.25 195 TYR A N 1
ATOM 1459 C CA . TYR A 1 195 ? -7.540 -10.491 -14.588 1.00 98.25 195 TYR A CA 1
ATOM 1460 C C . TYR A 1 195 ? -6.933 -9.134 -14.951 1.00 98.25 195 TYR A C 1
ATOM 1462 O O . TYR A 1 195 ? -7.350 -8.107 -14.395 1.00 98.25 195 TYR A O 1
ATOM 1470 N N . ARG A 1 196 ? -5.959 -9.112 -15.860 1.00 97.25 196 ARG A N 1
ATOM 1471 C CA . ARG A 1 196 ? -5.271 -7.899 -16.324 1.00 97.25 196 ARG A CA 1
ATOM 1472 C C . ARG A 1 196 ? -5.370 -7.776 -17.841 1.00 97.25 196 ARG A C 1
ATOM 1474 O O . ARG A 1 196 ? -5.439 -8.766 -18.559 1.00 97.25 196 ARG A O 1
ATOM 1481 N N . ARG A 1 197 ? -5.398 -6.540 -18.334 1.00 95.44 197 ARG A N 1
ATOM 1482 C CA . ARG A 1 197 ? -5.351 -6.245 -19.771 1.00 95.44 197 ARG A CA 1
ATOM 1483 C C . ARG A 1 197 ? -4.083 -5.492 -20.138 1.00 95.44 197 ARG A C 1
ATOM 1485 O O . ARG A 1 197 ? -3.444 -4.888 -19.278 1.00 95.44 197 ARG A O 1
ATOM 1492 N N . GLY A 1 198 ? -3.767 -5.545 -21.430 1.00 91.69 198 GLY A N 1
ATOM 1493 C CA . GLY A 1 198 ? -2.656 -4.822 -22.026 1.00 91.69 198 GLY A CA 1
ATOM 1494 C C . GLY A 1 198 ? -2.723 -3.314 -21.793 1.00 91.69 198 GLY A C 1
ATOM 1495 O O . GLY A 1 198 ? -3.806 -2.737 -21.686 1.00 91.69 198 GLY A O 1
ATOM 1496 N N . PHE A 1 199 ? -1.551 -2.696 -21.701 1.00 94.12 199 PHE A N 1
ATOM 1497 C CA . PHE A 1 199 ? -1.343 -1.251 -21.751 1.00 94.12 199 PHE A CA 1
ATOM 1498 C C . PHE A 1 199 ? 0.003 -0.958 -22.424 1.00 94.12 199 PHE A C 1
ATOM 1500 O O . PHE A 1 199 ? 0.820 -1.862 -22.616 1.00 94.12 199 PHE A O 1
ATOM 1507 N N . ARG A 1 200 ? 0.259 0.297 -22.793 1.00 94.44 200 ARG A N 1
ATOM 1508 C CA . ARG A 1 200 ? 1.494 0.680 -23.490 1.00 94.44 200 ARG A CA 1
ATOM 1509 C C . ARG A 1 200 ? 2.402 1.483 -22.580 1.00 94.44 200 ARG A C 1
ATOM 1511 O O . ARG A 1 200 ? 2.296 2.690 -22.616 1.00 94.44 200 ARG A O 1
ATOM 1518 N N . PRO A 1 201 ? 3.339 0.877 -21.828 1.00 90.19 201 PRO A N 1
ATOM 1519 C CA . PRO A 1 201 ? 4.214 1.608 -20.901 1.00 90.19 201 PRO A CA 1
ATOM 1520 C C . PRO A 1 201 ? 5.200 2.578 -21.580 1.00 90.19 201 PRO A C 1
ATOM 1522 O O . PRO A 1 201 ? 5.975 3.240 -20.893 1.00 90.19 201 PRO A O 1
ATOM 1525 N N . ARG A 1 202 ? 5.254 2.597 -22.920 1.00 92.81 202 ARG A N 1
ATOM 1526 C CA . ARG A 1 202 ? 6.163 3.421 -23.721 1.00 92.81 202 ARG A CA 1
ATOM 1527 C C . ARG A 1 202 ? 5.544 3.717 -25.086 1.00 92.81 202 ARG A C 1
ATOM 1529 O O . ARG A 1 202 ? 5.083 2.788 -25.743 1.00 92.81 202 ARG A O 1
ATOM 1536 N N . GLU A 1 203 ? 5.654 4.959 -25.556 1.00 90.81 203 GLU A N 1
ATOM 1537 C CA . GLU A 1 203 ? 5.086 5.434 -26.837 1.00 90.81 203 GLU A CA 1
ATOM 1538 C C . GLU A 1 203 ? 5.469 4.576 -28.058 1.00 90.81 203 GLU A C 1
ATOM 1540 O O . GLU A 1 203 ? 4.677 4.369 -28.969 1.00 90.81 203 GLU A O 1
ATOM 1545 N N . ARG A 1 204 ? 6.707 4.067 -28.096 1.00 89.00 204 ARG A N 1
ATOM 1546 C CA . ARG A 1 204 ? 7.260 3.324 -29.248 1.00 89.00 204 ARG A CA 1
ATOM 1547 C C . ARG A 1 204 ? 7.253 1.807 -29.068 1.00 89.00 204 ARG A C 1
ATOM 1549 O O . ARG A 1 204 ? 8.068 1.113 -29.678 1.00 89.00 204 ARG A O 1
ATOM 1556 N N . LEU A 1 205 ? 6.408 1.280 -28.186 1.00 88.00 205 LEU A N 1
ATOM 1557 C CA . LEU A 1 205 ? 6.254 -0.164 -28.061 1.00 88.00 205 LEU A CA 1
ATOM 1558 C C . LEU A 1 205 ? 5.419 -0.681 -29.242 1.00 88.00 205 LEU A C 1
ATOM 1560 O O . LEU A 1 205 ? 4.339 -0.170 -29.513 1.00 88.00 205 LEU A O 1
ATOM 1564 N N . SER A 1 206 ? 5.917 -1.690 -29.960 1.00 88.50 206 SER A N 1
ATOM 1565 C CA . SER A 1 206 ? 5.263 -2.200 -31.177 1.00 88.50 206 SER A CA 1
ATOM 1566 C C . SER A 1 206 ? 3.933 -2.920 -30.923 1.00 88.50 206 SER A C 1
ATOM 1568 O O . SER A 1 206 ? 3.184 -3.166 -31.863 1.00 88.50 206 SER A O 1
ATOM 1570 N N . ALA A 1 207 ? 3.660 -3.293 -29.672 1.00 93.00 207 ALA A N 1
ATOM 1571 C CA . ALA A 1 207 ? 2.437 -3.943 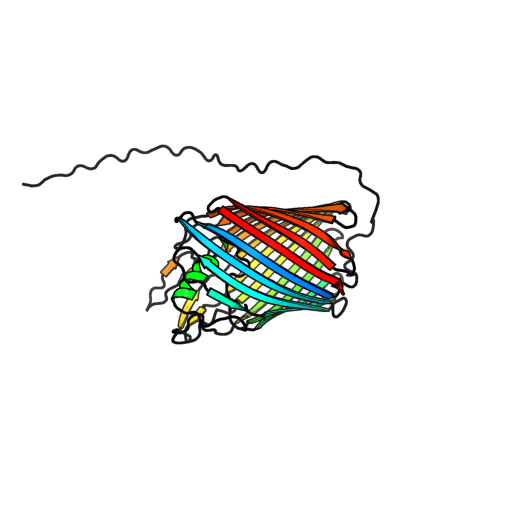-29.224 1.00 93.00 207 ALA A CA 1
ATOM 1572 C C . ALA A 1 207 ? 2.236 -3.699 -27.723 1.00 93.00 207 ALA A C 1
ATOM 1574 O O . ALA A 1 207 ? 3.188 -3.362 -27.020 1.00 93.00 207 ALA A O 1
ATOM 1575 N N . ASP A 1 208 ? 1.026 -3.918 -27.218 1.00 93.88 208 ASP A N 1
ATOM 1576 C CA . ASP A 1 208 ? 0.717 -3.704 -25.804 1.00 93.88 208 ASP A CA 1
ATOM 1577 C C . ASP A 1 208 ? 1.477 -4.690 -24.901 1.00 93.88 208 ASP A C 1
ATOM 1579 O O . ASP A 1 208 ? 1.626 -5.878 -25.214 1.00 93.88 208 ASP A O 1
ATOM 1583 N N . TYR A 1 209 ? 1.930 -4.190 -23.751 1.00 94.56 209 TYR A N 1
ATOM 1584 C CA . TYR A 1 209 ? 2.423 -5.000 -22.646 1.00 94.56 209 TYR A CA 1
ATOM 1585 C C . TYR A 1 209 ? 1.232 -5.520 -21.848 1.00 94.56 209 TYR A C 1
ATOM 1587 O O . TYR A 1 209 ? 0.495 -4.734 -21.254 1.00 94.56 209 TYR A O 1
ATOM 1595 N N . THR A 1 210 ? 1.042 -6.834 -21.812 1.00 96.00 210 THR A N 1
ATOM 1596 C CA . THR A 1 210 ? -0.022 -7.484 -21.041 1.00 96.00 210 THR A CA 1
ATOM 1597 C C . THR A 1 210 ? 0.594 -8.200 -19.850 1.00 96.00 210 THR A C 1
ATOM 1599 O O . THR A 1 210 ? 1.242 -9.229 -20.051 1.00 96.00 210 THR A O 1
ATOM 1602 N N . PRO A 1 211 ? 0.414 -7.686 -18.620 1.00 95.88 211 PRO A N 1
ATOM 1603 C CA . PRO A 1 211 ? 0.864 -8.400 -17.440 1.00 95.88 211 PRO A CA 1
ATOM 1604 C C . PRO A 1 211 ? 0.071 -9.697 -17.267 1.00 95.88 211 PRO A C 1
ATOM 1606 O O . PRO A 1 211 ? -1.134 -9.722 -17.524 1.00 95.88 211 PRO A O 1
ATOM 1609 N N . GLY A 1 212 ? 0.716 -10.737 -16.759 1.00 96.56 212 GLY A N 1
ATOM 1610 C CA . GLY A 1 212 ? 0.091 -12.014 -16.480 1.00 96.56 212 GLY A CA 1
ATOM 1611 C C . GLY A 1 212 ? -0.986 -11.917 -15.402 1.00 96.56 212 GLY A C 1
ATOM 1612 O O . GLY A 1 212 ? -0.882 -11.160 -14.423 1.00 96.56 212 GLY A O 1
ATOM 1613 N N . ASP A 1 213 ? -2.030 -12.721 -15.579 1.00 97.62 213 ASP A N 1
ATOM 1614 C CA . ASP A 1 213 ? -3.104 -12.874 -14.604 1.00 97.62 213 ASP A CA 1
ATOM 1615 C C . ASP A 1 213 ? -2.585 -13.475 -13.295 1.00 97.62 213 ASP A C 1
ATOM 1617 O O . ASP A 1 213 ? -1.610 -14.220 -13.273 1.00 97.62 213 ASP A O 1
ATOM 1621 N N . GLY A 1 214 ? -3.227 -13.146 -12.177 1.00 97.62 214 GLY A N 1
ATOM 1622 C CA . GLY A 1 214 ? -2.774 -13.553 -10.848 1.00 97.62 214 GLY A CA 1
ATOM 1623 C C . GLY A 1 214 ? -3.783 -14.419 -10.107 1.00 97.62 214 GLY A C 1
ATOM 1624 O O . GLY A 1 214 ? -4.957 -14.070 -10.020 1.00 97.62 214 GLY A O 1
ATOM 1625 N N . VAL A 1 215 ? -3.320 -15.486 -9.463 1.00 98.44 215 VAL A N 1
ATOM 1626 C CA . VAL A 1 215 ? -4.082 -16.230 -8.450 1.00 98.44 215 VAL A CA 1
ATOM 1627 C C . VAL A 1 215 ? -3.434 -16.000 -7.092 1.00 98.44 215 VAL A C 1
ATOM 1629 O O . VAL A 1 215 ? -2.212 -16.015 -6.956 1.00 98.44 215 VAL A O 1
ATOM 1632 N N . LYS A 1 216 ? -4.251 -15.790 -6.060 1.00 98.50 216 LYS A N 1
ATOM 1633 C CA . LYS A 1 216 ? -3.800 -15.686 -4.670 1.00 98.50 216 LYS A CA 1
ATOM 1634 C C . LYS A 1 216 ? -4.660 -16.558 -3.778 1.00 98.50 216 LYS A C 1
ATOM 1636 O O . LYS A 1 216 ? -5.884 -16.471 -3.846 1.00 98.50 216 LYS A O 1
ATOM 1641 N N . VAL A 1 217 ? -4.009 -17.281 -2.877 1.00 98.62 217 VAL A N 1
ATOM 1642 C CA . VAL A 1 217 ? -4.640 -17.995 -1.765 1.00 98.62 217 VAL A CA 1
ATOM 1643 C C . VAL A 1 217 ? -4.009 -17.506 -0.468 1.00 98.62 217 VAL A C 1
ATOM 1645 O O . VAL A 1 217 ? -2.798 -17.302 -0.391 1.00 98.62 217 VAL A O 1
ATOM 1648 N N . ASN A 1 218 ? -4.822 -17.273 0.553 1.00 98.25 218 ASN A N 1
ATOM 1649 C CA . ASN A 1 218 ? -4.347 -16.890 1.874 1.00 98.25 218 ASN A CA 1
ATOM 1650 C C . ASN A 1 218 ? -5.104 -17.645 2.961 1.00 98.25 218 ASN A C 1
ATOM 1652 O O . ASN A 1 218 ? -6.274 -17.980 2.799 1.00 98.25 218 ASN A O 1
ATOM 1656 N N . GLY A 1 219 ? -4.434 -17.869 4.081 1.00 98.62 219 GLY A N 1
ATOM 1657 C CA . GLY A 1 219 ? -5.004 -18.529 5.243 1.00 98.62 219 GLY A CA 1
ATOM 1658 C C . GLY A 1 219 ? -4.352 -18.002 6.506 1.00 98.62 219 GLY A C 1
ATOM 1659 O O . GLY A 1 219 ? -3.173 -17.646 6.501 1.00 98.62 219 GLY A O 1
ATOM 1660 N N . GLY A 1 220 ? -5.113 -17.925 7.586 1.00 98.56 220 GLY A N 1
ATOM 1661 C CA . GLY A 1 220 ? -4.602 -17.387 8.830 1.00 98.56 220 GLY A CA 1
ATOM 1662 C C . GLY A 1 220 ? -5.498 -17.652 10.019 1.00 98.56 220 GLY A C 1
ATOM 1663 O O . GLY A 1 220 ? -6.602 -18.183 9.901 1.00 98.56 220 GLY A O 1
ATOM 1664 N N . MET A 1 221 ? -4.993 -17.250 11.174 1.00 98.56 221 MET A N 1
ATOM 1665 C CA . MET A 1 221 ? -5.690 -17.329 12.442 1.00 98.56 221 MET A CA 1
ATOM 1666 C C . MET A 1 221 ? -5.403 -16.089 13.278 1.00 98.56 221 MET A C 1
ATOM 1668 O O . MET A 1 221 ? -4.297 -15.550 13.240 1.00 98.56 221 MET A O 1
ATOM 1672 N N . ASP A 1 222 ? -6.392 -15.662 14.051 1.00 98.31 222 ASP A N 1
ATOM 1673 C CA . ASP A 1 222 ? -6.265 -14.611 15.051 1.00 98.31 222 ASP A CA 1
ATOM 1674 C C . ASP A 1 222 ? -6.662 -15.196 16.418 1.00 98.31 222 ASP A C 1
ATOM 1676 O O . ASP A 1 222 ? -7.727 -15.797 16.572 1.00 98.31 222 ASP A O 1
ATOM 1680 N N . TYR A 1 223 ? -5.788 -15.028 17.410 1.00 98.25 223 TYR A N 1
ATOM 1681 C CA . TYR A 1 223 ? -5.961 -15.490 18.781 1.00 98.25 223 TYR A CA 1
ATOM 1682 C C . TYR A 1 223 ? -6.020 -14.309 19.755 1.00 98.25 223 TYR A C 1
ATOM 1684 O O . TYR A 1 223 ? -5.091 -13.503 19.871 1.00 98.25 223 TYR A O 1
ATOM 1692 N N . LYS A 1 224 ? -7.120 -14.215 20.494 1.00 98.38 224 LYS A N 1
ATOM 1693 C CA . LYS A 1 224 ? -7.347 -13.236 21.552 1.00 98.38 224 LYS A CA 1
ATOM 1694 C C . LYS A 1 224 ? -6.625 -13.681 22.824 1.00 98.38 224 LYS A C 1
ATOM 1696 O O . LYS A 1 224 ? -7.043 -14.626 23.489 1.00 98.38 224 LYS A O 1
ATOM 1701 N N . ILE A 1 225 ? -5.559 -12.965 23.179 1.00 97.75 225 ILE A N 1
ATOM 1702 C CA . ILE A 1 225 ? -4.761 -13.236 24.384 1.00 97.75 225 ILE A CA 1
ATOM 1703 C C . ILE A 1 225 ? -5.510 -12.727 25.621 1.00 97.75 225 ILE A C 1
ATOM 1705 O O . ILE A 1 225 ? -5.636 -13.433 26.617 1.00 97.75 225 ILE A O 1
ATOM 1709 N N . THR A 1 226 ? -6.033 -11.501 25.545 1.00 96.31 226 THR A N 1
ATOM 1710 C CA . THR A 1 226 ? -6.801 -10.857 26.621 1.00 96.31 226 THR A CA 1
ATOM 1711 C C . THR A 1 226 ? -8.019 -10.129 26.054 1.00 96.31 226 THR A C 1
ATOM 1713 O O . THR A 1 226 ? -8.228 -10.084 24.844 1.00 96.31 226 THR A O 1
ATOM 1716 N N . GLY A 1 227 ? -8.821 -9.490 26.910 1.00 93.25 227 GLY A N 1
ATOM 1717 C CA . GLY A 1 227 ? -9.901 -8.599 26.472 1.00 93.25 227 GLY A CA 1
ATOM 1718 C C . GLY A 1 227 ? -9.451 -7.497 25.502 1.00 93.25 227 GLY A C 1
ATOM 1719 O O . GLY A 1 227 ? -10.248 -7.067 24.671 1.00 93.25 227 GLY A O 1
ATOM 1720 N N . SER A 1 228 ? -8.182 -7.085 25.568 1.00 95.25 228 SER A N 1
ATOM 1721 C CA . SER A 1 228 ? -7.660 -5.929 24.842 1.00 95.25 228 SER A CA 1
ATOM 1722 C C . SER A 1 228 ? -6.406 -6.210 24.009 1.00 95.25 228 SER A C 1
ATOM 1724 O O . SER A 1 228 ? -5.826 -5.282 23.439 1.00 95.25 228 SER A O 1
ATOM 1726 N N . SER A 1 229 ? -5.993 -7.475 23.893 1.00 97.75 229 SER A N 1
ATOM 1727 C CA . SER A 1 229 ? -4.857 -7.875 23.063 1.00 97.75 229 SER A CA 1
ATOM 1728 C C . SER A 1 229 ? -5.122 -9.129 22.239 1.00 97.75 229 SER A C 1
ATOM 1730 O O . SER A 1 229 ? -5.840 -10.039 22.658 1.00 97.75 229 SER A O 1
ATOM 1732 N N . ALA A 1 230 ? -4.518 -9.171 21.055 1.00 98.12 230 ALA A N 1
ATOM 1733 C CA . ALA A 1 230 ? -4.623 -10.281 20.121 1.00 98.12 230 ALA A CA 1
ATOM 1734 C C . ALA A 1 230 ? -3.322 -10.459 19.334 1.00 98.12 230 ALA A C 1
ATOM 1736 O O . ALA A 1 230 ? -2.598 -9.492 19.080 1.00 98.12 230 ALA A O 1
ATOM 1737 N N . ILE A 1 231 ? -3.057 -11.698 18.936 1.00 98.56 231 ILE A N 1
ATOM 1738 C CA . ILE A 1 231 ? -1.981 -12.082 18.025 1.00 98.56 231 ILE A CA 1
ATOM 1739 C C . ILE A 1 231 ? -2.586 -12.759 16.800 1.00 98.56 231 ILE A C 1
ATOM 1741 O O . ILE A 1 231 ? -3.587 -13.456 16.917 1.00 98.56 231 ILE A O 1
ATOM 1745 N N . GLY A 1 232 ? -2.004 -12.549 15.630 1.00 98.50 232 GLY A N 1
ATOM 1746 C CA . GLY A 1 232 ? -2.505 -13.103 14.382 1.00 98.50 232 GLY A CA 1
ATOM 1747 C C . GLY A 1 232 ? -1.385 -13.557 13.471 1.00 98.50 232 GLY A C 1
ATOM 1748 O O . GLY A 1 232 ? -0.367 -12.875 13.362 1.00 98.50 232 GLY A O 1
ATOM 1749 N N . VAL A 1 233 ? -1.594 -14.675 12.786 1.00 98.69 233 VAL A N 1
ATOM 1750 C CA . VAL A 1 233 ? -0.668 -15.231 11.795 1.00 98.69 233 VAL A CA 1
ATOM 1751 C C . VAL A 1 233 ? -1.418 -15.435 10.487 1.00 98.69 233 VAL A C 1
ATOM 1753 O O . VAL A 1 233 ? -2.532 -15.949 10.486 1.00 98.69 233 VAL A O 1
ATOM 1756 N N . ASN A 1 234 ? -0.822 -15.035 9.367 1.00 98.44 234 ASN A N 1
ATOM 1757 C CA . ASN A 1 234 ? -1.386 -15.248 8.037 1.00 98.44 234 ASN A CA 1
ATOM 1758 C C . ASN A 1 234 ? -0.293 -15.640 7.040 1.00 98.44 234 ASN A C 1
ATOM 1760 O O . ASN A 1 234 ? 0.707 -14.934 6.916 1.00 98.44 234 ASN A O 1
ATOM 1764 N N . GLY A 1 235 ? -0.525 -16.722 6.304 1.00 98.69 235 GLY A N 1
ATOM 1765 C CA . GLY A 1 235 ? 0.248 -17.133 5.138 1.00 98.69 235 GLY A CA 1
ATOM 1766 C C . GLY A 1 235 ? -0.453 -16.722 3.846 1.00 98.69 235 GLY A C 1
ATOM 1767 O O . GLY A 1 235 ? -1.680 -16.611 3.776 1.00 98.69 235 GLY A O 1
ATOM 1768 N N . THR A 1 236 ? 0.309 -16.442 2.798 1.00 98.69 236 THR A N 1
ATOM 1769 C CA . THR A 1 236 ? -0.230 -16.105 1.479 1.00 98.69 236 THR A CA 1
ATOM 1770 C C . THR A 1 236 ? 0.674 -16.646 0.390 1.00 98.69 236 THR A C 1
ATOM 1772 O O . THR A 1 236 ? 1.868 -16.367 0.385 1.00 98.69 236 THR A O 1
ATOM 1775 N N . PHE A 1 237 ? 0.066 -17.352 -0.556 1.00 98.56 237 PHE A N 1
ATOM 1776 C CA . PHE A 1 237 ? 0.681 -17.815 -1.789 1.00 98.56 237 PHE A CA 1
ATOM 1777 C C . PHE A 1 237 ? 0.106 -17.023 -2.965 1.00 98.56 237 PHE A C 1
ATOM 1779 O O . PHE A 1 237 ? -1.106 -16.772 -3.016 1.00 98.56 237 PHE A O 1
ATOM 1786 N N . ARG A 1 238 ? 0.956 -16.613 -3.907 1.00 98.25 238 ARG A N 1
ATOM 1787 C CA . ARG A 1 238 ? 0.537 -15.991 -5.167 1.00 98.25 238 ARG A CA 1
ATOM 1788 C C . ARG A 1 238 ? 1.286 -16.603 -6.330 1.00 98.25 238 ARG A C 1
ATOM 1790 O O . ARG A 1 238 ? 2.477 -16.865 -6.227 1.00 98.25 238 ARG A O 1
ATOM 1797 N N . ARG A 1 239 ? 0.586 -16.727 -7.447 1.00 97.06 239 ARG A N 1
ATOM 1798 C CA . ARG A 1 239 ? 1.152 -17.092 -8.738 1.00 97.06 239 ARG A CA 1
ATOM 1799 C C . ARG A 1 239 ? 0.683 -16.089 -9.774 1.00 97.06 239 ARG A C 1
ATOM 1801 O O . ARG A 1 239 ? -0.506 -15.767 -9.795 1.00 97.06 239 ARG A O 1
ATOM 1808 N N . TYR A 1 240 ? 1.598 -15.622 -10.608 1.00 96.06 240 TYR A N 1
ATOM 1809 C CA . TYR A 1 240 ? 1.275 -14.822 -11.783 1.00 96.06 240 TYR A CA 1
ATOM 1810 C C . TYR A 1 240 ? 1.506 -15.654 -13.045 1.00 96.06 240 TYR A C 1
ATOM 1812 O O . TYR A 1 240 ? 2.309 -16.586 -13.043 1.00 96.06 240 TYR A O 1
ATOM 1820 N N . GLY A 1 241 ? 0.751 -15.358 -14.095 1.00 95.69 241 GLY A N 1
ATOM 1821 C CA . GLY A 1 241 ? 1.093 -15.765 -15.448 1.00 95.69 241 GLY A CA 1
ATOM 1822 C C . GLY A 1 241 ? 2.291 -14.972 -15.964 1.00 95.69 241 GLY A C 1
ATOM 1823 O O . GLY A 1 241 ? 2.737 -14.011 -15.336 1.00 95.69 241 GLY A O 1
ATOM 1824 N N . GLU A 1 242 ? 2.780 -15.367 -17.130 1.00 95.75 242 GLU A N 1
ATOM 1825 C CA . GLU A 1 242 ? 3.848 -14.647 -17.814 1.00 95.75 242 GLU A CA 1
ATOM 1826 C C . GLU A 1 242 ? 3.326 -13.316 -18.371 1.00 95.75 242 GLU A C 1
ATOM 1828 O O . GLU A 1 242 ? 2.233 -13.238 -18.938 1.00 95.75 242 GLU A O 1
ATOM 1833 N N . ASP A 1 243 ? 4.131 -12.269 -18.244 1.00 95.31 243 ASP A N 1
ATOM 1834 C CA . ASP A 1 243 ? 3.892 -10.994 -18.901 1.00 95.31 243 ASP A CA 1
ATOM 1835 C C . ASP A 1 243 ? 4.299 -11.109 -20.376 1.00 95.31 243 ASP A C 1
ATOM 1837 O O . ASP A 1 243 ? 5.363 -11.648 -20.709 1.00 95.31 243 ASP A O 1
ATOM 1841 N N . THR A 1 244 ? 3.479 -10.568 -21.275 1.00 95.06 244 THR A N 1
ATOM 1842 C CA . THR A 1 244 ? 3.682 -10.667 -22.727 1.00 95.06 244 THR A CA 1
ATOM 1843 C C . THR A 1 244 ? 3.739 -9.299 -23.400 1.00 95.06 244 THR A C 1
ATOM 1845 O O . THR A 1 244 ? 3.147 -8.330 -22.930 1.00 95.06 244 THR A O 1
ATOM 1848 N N . VAL A 1 245 ? 4.439 -9.210 -24.534 1.00 93.75 245 VAL A N 1
ATOM 1849 C CA . VAL A 1 245 ? 4.385 -8.058 -25.452 1.00 93.75 245 VAL A CA 1
ATOM 1850 C C . VAL A 1 245 ? 3.998 -8.578 -26.823 1.00 93.75 245 VAL A C 1
ATOM 1852 O O . VAL A 1 245 ? 4.747 -9.359 -27.412 1.00 93.75 245 VAL A O 1
ATOM 1855 N N . GLY A 1 246 ? 2.821 -8.185 -27.312 1.00 91.25 246 GLY A N 1
ATOM 1856 C CA . GLY A 1 246 ? 2.274 -8.735 -28.559 1.00 91.25 246 GLY A CA 1
ATOM 1857 C C . GLY A 1 246 ? 2.108 -10.259 -28.518 1.00 91.25 246 GLY A C 1
ATOM 1858 O O . GLY A 1 246 ? 2.399 -10.932 -29.499 1.00 91.25 246 GLY A O 1
ATOM 1859 N N . GLY A 1 247 ? 1.732 -10.810 -27.357 1.00 91.12 247 GLY A N 1
ATOM 1860 C CA . GLY A 1 247 ? 1.568 -12.253 -27.142 1.00 91.12 247 GLY A CA 1
ATOM 1861 C C . GLY A 1 247 ? 2.869 -13.038 -26.937 1.00 91.12 247 GLY A C 1
ATOM 1862 O O . GLY A 1 247 ? 2.814 -14.222 -26.622 1.00 91.12 247 GLY A O 1
ATOM 1863 N N . VAL A 1 248 ? 4.038 -12.403 -27.062 1.00 92.38 248 VAL A N 1
ATOM 1864 C CA . VAL A 1 248 ? 5.335 -13.054 -26.826 1.00 92.38 248 VAL A CA 1
ATOM 1865 C C . VAL A 1 248 ? 5.734 -12.905 -25.353 1.00 92.38 248 VAL A C 1
ATOM 1867 O O . VAL A 1 248 ? 5.805 -11.762 -24.889 1.00 92.38 248 VAL A O 1
ATOM 1870 N N . PRO A 1 249 ? 6.043 -13.997 -24.625 1.00 92.12 249 PRO A N 1
ATOM 1871 C CA . PRO A 1 249 ? 6.516 -13.935 -23.242 1.00 92.12 249 PRO A CA 1
ATOM 1872 C C . PRO A 1 249 ? 7.748 -13.041 -23.075 1.00 92.12 249 PRO A C 1
ATOM 1874 O O . PRO A 1 249 ? 8.684 -13.076 -23.878 1.00 92.12 249 PRO A O 1
ATOM 1877 N N . ARG A 1 250 ? 7.761 -12.216 -22.027 1.00 91.06 250 ARG A N 1
ATOM 1878 C CA . ARG A 1 250 ? 8.862 -11.290 -21.705 1.00 91.06 250 ARG A CA 1
ATOM 1879 C C . ARG A 1 250 ? 9.375 -11.440 -20.287 1.00 91.06 250 ARG A C 1
ATOM 1881 O O . ARG A 1 250 ? 10.583 -11.285 -20.083 1.00 91.06 250 ARG A O 1
ATOM 1888 N N . PHE A 1 251 ? 8.487 -11.737 -19.349 1.00 92.38 251 PHE A N 1
ATOM 1889 C CA . PHE A 1 251 ? 8.815 -11.786 -17.936 1.00 92.38 251 PHE A CA 1
ATOM 1890 C C . PHE A 1 251 ? 7.922 -12.780 -17.195 1.00 92.38 251 PHE A C 1
ATOM 1892 O O . PHE A 1 251 ? 6.714 -12.793 -17.394 1.00 92.38 251 PHE A O 1
ATOM 1899 N N . ASP A 1 252 ? 8.519 -13.591 -16.333 1.00 93.94 252 ASP A N 1
ATOM 1900 C CA . ASP A 1 252 ? 7.832 -14.441 -15.367 1.00 93.94 252 ASP A CA 1
ATOM 1901 C C . ASP A 1 252 ? 8.374 -14.101 -13.980 1.00 93.94 252 ASP A C 1
ATOM 1903 O O . ASP A 1 252 ? 9.569 -14.260 -13.712 1.00 93.94 252 ASP A O 1
ATOM 1907 N N . ALA A 1 253 ? 7.494 -13.610 -13.110 1.00 92.12 253 ALA A N 1
ATOM 1908 C CA . ALA A 1 253 ? 7.847 -13.240 -11.746 1.00 92.12 253 ALA A CA 1
ATOM 1909 C C . ALA A 1 253 ? 8.103 -14.459 -10.842 1.00 92.12 253 ALA A C 1
ATOM 1911 O O . ALA A 1 253 ? 8.718 -14.296 -9.789 1.00 92.12 253 ALA A O 1
ATOM 1912 N N . GLY A 1 254 ? 7.622 -15.647 -11.223 1.00 92.81 254 GLY A N 1
ATOM 1913 C CA . GLY A 1 254 ? 7.598 -16.833 -10.372 1.00 92.81 254 GLY A CA 1
ATOM 1914 C C . GLY A 1 254 ? 6.493 -16.793 -9.310 1.00 92.81 254 GLY A C 1
ATOM 1915 O O . GLY A 1 254 ? 5.651 -15.884 -9.259 1.00 92.81 254 GLY A O 1
ATOM 1916 N N . ASN A 1 255 ? 6.471 -17.809 -8.444 1.00 96.31 255 ASN A N 1
ATOM 1917 C CA . ASN A 1 255 ? 5.551 -17.827 -7.309 1.00 96.31 255 ASN A CA 1
ATOM 1918 C C . ASN A 1 255 ? 6.064 -16.944 -6.164 1.00 96.31 255 ASN A C 1
ATOM 1920 O O . ASN A 1 255 ? 7.263 -16.842 -5.914 1.00 96.31 255 ASN A O 1
ATOM 1924 N N . GLN A 1 256 ? 5.132 -16.353 -5.420 1.00 97.50 256 GLN A N 1
ATOM 1925 C CA . GLN A 1 256 ? 5.411 -15.593 -4.208 1.00 97.50 256 GLN A CA 1
ATOM 1926 C C . GLN A 1 256 ? 4.835 -16.316 -2.993 1.00 97.50 256 GLN A C 1
ATOM 1928 O O . GLN A 1 256 ? 3.632 -16.599 -2.945 1.00 97.50 256 GLN A O 1
ATOM 1933 N N . PHE A 1 257 ? 5.652 -16.498 -1.961 1.00 98.31 257 PHE A N 1
ATOM 1934 C CA . PHE A 1 257 ? 5.191 -16.873 -0.630 1.00 98.31 257 PHE A CA 1
ATOM 1935 C C . PHE A 1 257 ? 5.370 -15.702 0.334 1.00 98.31 257 PHE A C 1
ATOM 1937 O O . PHE A 1 257 ? 6.325 -14.937 0.247 1.00 98.31 257 PHE A O 1
ATOM 1944 N N . SER A 1 258 ? 4.440 -15.527 1.268 1.00 98.31 258 SER A N 1
ATOM 1945 C CA . SER A 1 258 ? 4.609 -14.553 2.342 1.00 98.31 258 SER A CA 1
ATOM 1946 C C . SER A 1 258 ? 3.929 -14.992 3.626 1.00 98.31 258 SER A C 1
ATOM 1948 O O . SER A 1 258 ? 2.863 -15.610 3.603 1.00 98.31 258 SER A O 1
ATOM 1950 N N . ALA A 1 259 ? 4.533 -14.619 4.746 1.00 98.62 259 ALA A N 1
ATOM 1951 C CA . ALA A 1 259 ? 4.013 -14.824 6.084 1.00 98.62 259 ALA A CA 1
ATOM 1952 C C . ALA A 1 259 ? 3.930 -13.483 6.814 1.00 98.62 259 ALA A C 1
ATOM 1954 O O . ALA A 1 259 ? 4.755 -12.587 6.627 1.00 98.62 259 ALA A O 1
ATOM 1955 N N . THR A 1 260 ? 2.904 -13.313 7.640 1.00 98.69 260 THR A N 1
ATOM 1956 C CA . THR A 1 260 ? 2.723 -12.114 8.459 1.00 98.69 260 THR A CA 1
ATOM 1957 C C . THR A 1 260 ? 2.325 -12.508 9.869 1.00 98.69 260 THR A C 1
ATOM 1959 O O . THR A 1 260 ? 1.332 -13.206 10.060 1.00 98.69 260 THR A O 1
ATOM 1962 N N . LEU A 1 261 ? 3.070 -12.002 10.846 1.00 98.75 261 LEU A N 1
ATOM 1963 C CA . LEU A 1 261 ? 2.761 -12.046 12.266 1.00 98.75 261 LEU A CA 1
ATOM 1964 C C . LEU A 1 261 ? 2.303 -10.655 12.709 1.00 98.75 261 LEU A C 1
ATOM 1966 O O . LEU A 1 261 ? 2.921 -9.648 12.368 1.00 98.75 261 LEU A O 1
ATOM 1970 N N . ARG A 1 262 ? 1.214 -10.580 13.467 1.00 98.56 262 ARG A N 1
ATOM 1971 C CA . ARG A 1 262 ? 0.631 -9.322 13.942 1.00 98.56 262 ARG A CA 1
ATOM 1972 C C . ARG A 1 262 ? 0.340 -9.425 15.423 1.00 98.56 262 ARG A C 1
ATOM 1974 O O . ARG A 1 262 ? -0.221 -10.415 15.868 1.00 98.56 262 ARG A O 1
ATOM 1981 N N . TYR A 1 263 ? 0.636 -8.371 16.159 1.00 98.50 263 TYR A N 1
ATOM 1982 C CA . TYR A 1 263 ? 0.224 -8.188 17.539 1.00 98.50 263 TYR A CA 1
ATOM 1983 C C . TYR A 1 263 ? -0.501 -6.852 17.674 1.00 98.50 263 TYR A C 1
ATOM 1985 O O . TYR A 1 263 ? -0.067 -5.830 17.138 1.00 98.50 263 TYR A O 1
ATOM 1993 N N . LEU A 1 264 ? -1.618 -6.860 18.391 1.00 98.00 264 LEU A N 1
ATOM 1994 C CA . LEU A 1 264 ? -2.413 -5.683 18.702 1.00 98.00 264 LEU A CA 1
ATOM 1995 C C . LEU A 1 264 ? -2.645 -5.640 20.207 1.00 98.00 264 LEU A C 1
ATOM 1997 O O . LEU A 1 264 ? -3.099 -6.621 20.789 1.00 98.00 264 LEU A O 1
ATOM 2001 N N . ARG A 1 265 ? -2.429 -4.473 20.809 1.00 97.56 265 ARG A N 1
ATOM 2002 C CA . ARG A 1 265 ? -2.884 -4.147 22.161 1.00 97.56 265 ARG A CA 1
ATOM 2003 C C . ARG A 1 265 ? -3.617 -2.816 22.138 1.00 97.56 265 ARG A C 1
ATOM 2005 O O . ARG A 1 265 ? -3.154 -1.862 21.517 1.00 97.56 265 ARG A O 1
ATOM 2012 N N . ARG A 1 266 ? -4.752 -2.747 22.821 1.00 96.62 266 ARG A N 1
ATOM 2013 C CA . ARG A 1 266 ? -5.517 -1.519 23.047 1.00 96.62 266 ARG A CA 1
ATOM 2014 C C . ARG A 1 266 ? -5.667 -1.291 24.546 1.00 96.62 266 ARG A C 1
ATOM 2016 O O . ARG A 1 266 ? -5.771 -2.243 25.311 1.00 96.62 266 ARG A O 1
ATOM 2023 N N . SER A 1 267 ? -5.633 -0.042 24.977 1.00 96.12 267 SER A N 1
ATOM 2024 C CA . SER A 1 267 ? -5.844 0.335 26.373 1.00 96.12 267 SER A CA 1
ATOM 2025 C C . SER A 1 267 ? -6.390 1.753 26.406 1.00 96.12 267 SER A C 1
ATOM 2027 O O . SER A 1 267 ? -5.643 2.698 26.160 1.00 96.12 267 SER A O 1
ATOM 2029 N N . GLY A 1 268 ? -7.697 1.898 26.643 1.00 94.44 268 GLY A N 1
ATOM 2030 C CA . GLY A 1 268 ? -8.386 3.180 26.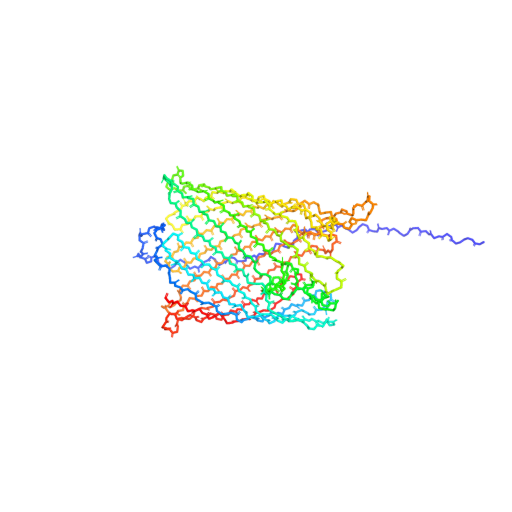492 1.00 94.44 268 GLY A CA 1
ATOM 2031 C C . GLY A 1 268 ? -8.180 3.756 25.089 1.00 94.44 268 GLY A C 1
ATOM 2032 O O . GLY A 1 268 ? -8.399 3.069 24.090 1.00 94.44 268 GLY A O 1
ATOM 2033 N N . PHE A 1 269 ? -7.683 4.990 25.020 1.00 95.06 269 PHE A N 1
ATOM 2034 C CA . PHE A 1 269 ? -7.388 5.684 23.763 1.00 95.06 269 PHE A CA 1
ATOM 2035 C C . PHE A 1 269 ? -6.020 5.352 23.154 1.00 95.06 269 PHE A C 1
ATOM 2037 O O . PHE A 1 269 ? -5.649 5.906 22.118 1.00 95.06 269 PHE A O 1
ATOM 2044 N N . THR A 1 270 ? -5.266 4.442 23.770 1.00 96.81 270 THR A N 1
ATOM 2045 C CA . THR A 1 270 ? -3.936 4.052 23.307 1.00 96.81 270 THR A CA 1
ATOM 2046 C C . THR A 1 270 ? -3.990 2.730 22.550 1.00 96.81 270 THR A C 1
ATOM 2048 O O . THR A 1 270 ? -4.614 1.760 22.993 1.00 96.81 270 THR A O 1
ATOM 2051 N N . SER A 1 271 ? -3.301 2.653 21.411 1.00 97.31 271 SER A N 1
ATOM 2052 C CA . SER A 1 271 ? -3.121 1.408 20.668 1.00 97.31 271 SER A CA 1
ATOM 2053 C C . SER A 1 271 ? -1.670 1.183 20.265 1.00 97.31 271 SER A C 1
ATOM 2055 O O . SER A 1 271 ? -0.994 2.091 19.787 1.00 97.31 271 SER A O 1
ATOM 2057 N N . ILE A 1 272 ? -1.215 -0.053 20.452 1.00 98.12 272 ILE A N 1
ATOM 2058 C CA . ILE A 1 272 ? 0.085 -0.546 20.006 1.00 98.12 272 ILE A CA 1
ATOM 2059 C C . ILE A 1 272 ? -0.170 -1.637 18.976 1.00 98.12 272 ILE A C 1
ATOM 2061 O O . ILE A 1 272 ? -0.982 -2.541 19.195 1.00 98.12 272 ILE A O 1
ATOM 2065 N N . ARG A 1 273 ? 0.529 -1.552 17.848 1.00 98.44 273 ARG A N 1
ATOM 2066 C CA . ARG A 1 273 ? 0.491 -2.548 16.779 1.00 98.44 273 ARG A CA 1
ATOM 2067 C C . ARG A 1 273 ? 1.905 -2.917 16.398 1.00 98.44 273 ARG A C 1
ATOM 2069 O O . ARG A 1 273 ? 2.675 -2.033 16.049 1.00 98.44 273 ARG A O 1
ATOM 2076 N N . VAL A 1 274 ? 2.207 -4.205 16.417 1.00 98.62 274 VAL A N 1
ATOM 2077 C CA . VAL A 1 274 ? 3.464 -4.745 15.901 1.00 98.62 274 VAL A CA 1
ATOM 2078 C C . VAL A 1 274 ? 3.131 -5.684 14.752 1.00 98.62 274 VAL A C 1
ATOM 2080 O O . VAL A 1 274 ? 2.188 -6.468 14.842 1.00 98.62 274 VAL A O 1
ATOM 2083 N N . LEU A 1 275 ? 3.864 -5.580 13.654 1.00 98.56 275 LEU A N 1
ATOM 2084 C CA . LEU A 1 275 ? 3.712 -6.421 12.479 1.00 98.56 275 LEU A CA 1
ATOM 2085 C C . LEU A 1 275 ? 5.096 -6.852 12.012 1.00 98.56 275 LEU A C 1
ATOM 2087 O O . LEU A 1 275 ? 5.940 -6.003 11.753 1.00 98.56 275 LEU A O 1
ATOM 2091 N N . ALA A 1 276 ? 5.301 -8.155 11.883 1.00 98.75 276 ALA A N 1
ATOM 2092 C CA . ALA A 1 276 ? 6.450 -8.728 11.201 1.00 98.75 276 ALA A CA 1
ATOM 2093 C C . ALA A 1 276 ? 5.960 -9.408 9.923 1.00 98.75 276 ALA A C 1
ATOM 2095 O O . ALA A 1 276 ? 4.958 -10.126 9.938 1.00 98.75 276 ALA A O 1
ATOM 2096 N N . GLN A 1 277 ? 6.639 -9.164 8.813 1.00 98.31 277 GLN A N 1
ATOM 2097 C CA . GLN A 1 277 ? 6.319 -9.739 7.518 1.00 98.31 277 GLN A CA 1
ATOM 2098 C C . GLN A 1 277 ? 7.592 -10.248 6.861 1.00 98.31 277 GLN A C 1
ATOM 2100 O O . GLN A 1 277 ? 8.627 -9.589 6.915 1.00 98.31 277 GLN A O 1
ATOM 2105 N N . TYR A 1 278 ? 7.478 -11.398 6.213 1.00 98.56 278 TYR A N 1
ATOM 2106 C CA . TYR A 1 278 ? 8.490 -11.928 5.315 1.00 98.56 278 TYR A CA 1
ATOM 2107 C C . TYR A 1 278 ? 7.816 -12.352 4.012 1.00 98.56 278 TYR A C 1
ATOM 2109 O O . TYR A 1 278 ? 6.713 -12.909 4.038 1.00 98.56 278 TYR A O 1
ATOM 2117 N N . ALA A 1 279 ? 8.446 -12.056 2.883 1.00 97.94 279 ALA A N 1
ATOM 2118 C CA . ALA A 1 279 ? 8.009 -12.471 1.564 1.00 97.94 279 ALA A CA 1
ATOM 2119 C C . ALA A 1 279 ? 9.208 -12.946 0.742 1.00 97.94 279 ALA A C 1
ATOM 2121 O O . ALA A 1 279 ? 10.208 -12.239 0.648 1.00 97.94 279 ALA A O 1
ATOM 2122 N N . SER A 1 280 ? 9.066 -14.105 0.113 1.00 97.12 280 SER A N 1
ATOM 2123 C CA . SER A 1 280 ? 10.037 -14.668 -0.818 1.00 97.12 280 SER A CA 1
ATOM 2124 C C . SER A 1 280 ? 9.404 -14.855 -2.191 1.00 97.12 280 SER A C 1
ATOM 2126 O O . SER A 1 280 ? 8.179 -14.984 -2.330 1.00 97.12 280 SER A O 1
ATOM 2128 N N . TRP A 1 281 ? 10.257 -14.834 -3.205 1.00 95.12 281 TRP A N 1
ATOM 2129 C CA . TRP A 1 281 ? 9.900 -15.063 -4.595 1.00 95.12 281 TRP A CA 1
ATOM 2130 C C . TRP A 1 281 ? 10.762 -16.194 -5.128 1.00 95.12 281 TRP A C 1
ATOM 2132 O O . TRP A 1 281 ? 11.937 -16.293 -4.786 1.00 95.12 281 TRP A O 1
ATOM 2142 N N . GLU A 1 282 ? 10.174 -17.040 -5.960 1.00 94.06 282 GLU A N 1
ATOM 2143 C CA . GLU A 1 282 ? 10.958 -17.956 -6.778 1.00 94.06 282 GLU A CA 1
ATOM 2144 C C . GLU A 1 282 ? 11.796 -17.183 -7.806 1.00 94.06 282 GLU A C 1
ATOM 2146 O O . GLU A 1 282 ? 11.558 -16.004 -8.087 1.00 94.06 282 GLU A O 1
ATOM 2151 N N . GLU A 1 283 ? 12.786 -17.862 -8.385 1.00 89.12 283 GLU A N 1
ATOM 2152 C CA . GLU A 1 283 ? 13.594 -17.287 -9.454 1.00 89.12 283 GLU A CA 1
ATOM 2153 C C . GLU A 1 283 ? 12.721 -16.803 -10.611 1.00 89.12 283 GLU A C 1
ATOM 2155 O O . GLU A 1 283 ? 11.909 -17.543 -11.174 1.00 89.12 283 GLU A O 1
ATOM 2160 N N . SER A 1 284 ? 12.945 -15.553 -11.002 1.00 87.81 284 SER A N 1
ATOM 2161 C CA . SER A 1 284 ? 12.264 -14.958 -12.137 1.00 87.81 284 SER A CA 1
ATOM 2162 C C . SER A 1 284 ? 12.926 -15.386 -13.447 1.00 87.81 284 SER A C 1
ATOM 2164 O O . SER A 1 284 ? 14.136 -15.633 -13.521 1.00 87.81 284 SER A O 1
ATOM 2166 N N . ARG A 1 285 ? 12.134 -15.435 -14.519 1.00 83.06 285 ARG A N 1
ATOM 2167 C CA . ARG A 1 285 ? 12.621 -15.690 -15.882 1.00 83.06 285 ARG A CA 1
ATOM 2168 C C . ARG A 1 285 ? 12.394 -14.450 -16.725 1.00 83.06 285 ARG A C 1
ATOM 2170 O O . ARG A 1 285 ? 11.307 -13.878 -16.720 1.00 83.06 285 ARG A O 1
ATOM 2177 N N . PHE A 1 286 ? 13.413 -14.012 -17.452 1.00 80.75 286 PHE A N 1
ATOM 2178 C CA . PHE A 1 286 ? 13.336 -12.774 -18.221 1.00 80.75 286 PHE A CA 1
ATOM 2179 C C . PHE A 1 286 ? 14.163 -12.849 -19.500 1.00 80.75 286 PHE A C 1
ATOM 2181 O O . PHE A 1 286 ? 15.093 -13.643 -19.641 1.00 80.75 286 PHE A O 1
ATOM 2188 N N . GLY A 1 287 ? 13.814 -11.989 -20.458 1.00 59.91 287 GLY A N 1
ATOM 2189 C CA . GLY A 1 287 ? 14.583 -11.857 -21.690 1.00 59.91 287 GLY A CA 1
ATOM 2190 C C . GLY A 1 287 ? 14.480 -13.080 -22.599 1.00 59.91 287 GLY A C 1
ATOM 2191 O O . GLY A 1 287 ? 15.495 -13.500 -23.142 1.00 59.91 287 GLY A O 1
ATOM 2192 N N . PHE A 1 288 ? 13.271 -13.626 -22.789 1.00 59.34 288 PHE A N 1
ATOM 2193 C CA . PHE A 1 288 ? 12.993 -14.690 -23.760 1.00 59.34 288 PHE A CA 1
ATOM 2194 C C . PHE A 1 288 ? 13.435 -14.258 -25.175 1.00 59.34 288 PHE A C 1
ATOM 2196 O O . PHE A 1 288 ? 12.697 -13.623 -25.930 1.00 59.34 288 PHE A O 1
ATOM 2203 N N . ARG A 1 289 ? 14.685 -14.558 -25.525 1.00 52.62 289 ARG A N 1
ATOM 2204 C CA . ARG A 1 289 ? 15.215 -14.579 -26.889 1.00 52.62 289 ARG A CA 1
ATOM 2205 C C . ARG A 1 289 ? 15.509 -16.044 -27.190 1.00 52.62 289 ARG A C 1
ATOM 2207 O O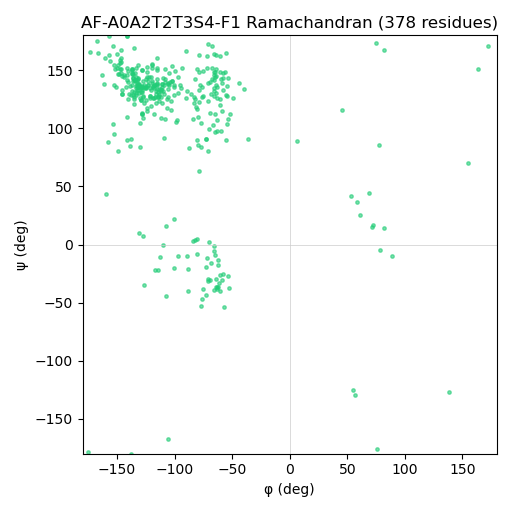 . ARG A 1 289 ? 16.137 -16.701 -26.368 1.00 52.62 289 ARG A O 1
ATOM 2214 N N . PHE A 1 290 ? 14.974 -16.540 -28.308 1.00 43.34 290 PHE A N 1
ATOM 2215 C CA . PHE A 1 290 ? 15.154 -17.886 -28.873 1.00 43.34 290 PHE A CA 1
ATOM 2216 C C . PHE A 1 290 ? 15.945 -18.881 -27.996 1.00 43.34 290 PHE A C 1
ATOM 2218 O O . PHE A 1 290 ? 17.160 -19.002 -28.111 1.00 43.34 290 PHE A O 1
ATOM 2225 N N . GLY A 1 291 ? 15.231 -19.605 -27.128 1.00 54.25 291 GLY A N 1
ATOM 2226 C CA . GLY A 1 291 ? 15.708 -20.848 -26.513 1.00 54.25 291 GLY A CA 1
ATOM 2227 C C . GLY A 1 291 ? 16.489 -20.756 -25.197 1.00 54.25 291 GLY A C 1
ATOM 2228 O O . GLY A 1 291 ? 16.680 -21.802 -24.586 1.00 54.25 291 GLY A O 1
ATOM 2229 N N . ASN A 1 292 ? 16.900 -19.574 -24.716 1.00 57.12 292 ASN A N 1
ATOM 2230 C CA . ASN A 1 292 ? 17.674 -19.487 -23.467 1.00 57.12 292 ASN A CA 1
ATOM 2231 C C . ASN A 1 292 ? 17.227 -18.303 -22.585 1.00 57.12 292 ASN A C 1
ATOM 2233 O O . ASN A 1 292 ? 17.783 -17.209 -22.698 1.00 57.12 292 ASN A O 1
ATOM 2237 N N . PRO A 1 293 ? 16.180 -18.463 -21.747 1.00 69.69 293 PRO A N 1
ATOM 2238 C CA . PRO A 1 293 ? 15.766 -17.397 -20.843 1.00 69.69 293 PRO A CA 1
ATOM 2239 C C . PRO A 1 293 ? 16.864 -17.154 -19.807 1.00 69.69 293 PRO A C 1
ATOM 2241 O O . PRO A 1 293 ? 17.331 -18.097 -19.164 1.00 69.69 293 PRO A O 1
ATOM 2244 N N . ASN A 1 294 ? 17.229 -15.888 -19.602 1.00 79.62 294 ASN A N 1
ATOM 2245 C CA . ASN A 1 294 ? 18.043 -15.534 -18.450 1.00 79.62 294 ASN A CA 1
ATOM 2246 C C . ASN A 1 294 ? 17.233 -15.843 -17.185 1.00 79.62 294 ASN A C 1
ATOM 2248 O O . ASN A 1 294 ? 16.029 -15.561 -17.111 1.00 79.62 294 ASN A O 1
ATOM 2252 N N . ARG A 1 295 ? 17.897 -16.454 -16.205 1.00 84.12 295 ARG A N 1
ATOM 2253 C CA . ARG A 1 295 ? 17.319 -16.787 -14.905 1.00 84.12 295 ARG A CA 1
ATOM 2254 C C . ARG A 1 295 ? 18.030 -16.005 -13.826 1.00 84.12 295 ARG A C 1
ATOM 2256 O O . ARG A 1 295 ? 19.237 -15.787 -13.900 1.00 84.12 295 ARG A O 1
ATOM 2263 N N . GLY A 1 296 ? 17.260 -15.583 -12.844 1.00 86.06 296 GLY A N 1
ATOM 2264 C CA . GLY A 1 296 ? 17.781 -14.890 -11.687 1.00 86.06 296 GLY A CA 1
ATOM 2265 C C . GLY A 1 296 ? 16.664 -14.188 -10.949 1.00 86.06 296 GLY A C 1
ATOM 2266 O O . GLY A 1 296 ? 15.653 -13.785 -11.528 1.00 86.06 296 GLY A O 1
ATOM 2267 N N . GLN A 1 297 ? 16.850 -14.036 -9.650 1.00 88.38 297 GLN A N 1
ATOM 2268 C CA . GLN A 1 297 ? 15.924 -13.285 -8.833 1.00 88.38 297 GLN A CA 1
ATOM 2269 C C . GLN A 1 297 ? 16.031 -11.797 -9.188 1.00 88.38 297 GLN A C 1
ATOM 2271 O O . GLN A 1 297 ? 17.070 -11.180 -8.963 1.00 88.38 297 GLN A O 1
ATOM 2276 N N . VAL A 1 298 ? 14.971 -11.227 -9.769 1.00 91.06 298 VAL A N 1
ATOM 2277 C CA . VAL A 1 298 ? 14.862 -9.772 -10.010 1.00 91.06 298 VAL A CA 1
ATOM 2278 C C . VAL A 1 298 ? 13.989 -9.072 -8.976 1.00 91.06 298 VAL A C 1
ATOM 2280 O O . VAL A 1 298 ? 14.087 -7.860 -8.813 1.00 91.06 298 VAL A O 1
ATOM 2283 N N . ILE A 1 299 ? 13.127 -9.823 -8.285 1.00 91.56 299 ILE A N 1
ATOM 2284 C CA . ILE A 1 299 ? 12.310 -9.305 -7.193 1.00 91.56 299 ILE A CA 1
ATOM 2285 C C . ILE A 1 299 ? 12.951 -9.779 -5.888 1.00 91.56 299 ILE A C 1
ATOM 2287 O O . ILE A 1 299 ? 12.987 -10.988 -5.642 1.00 91.56 299 ILE A O 1
ATOM 2291 N N . PRO A 1 300 ? 13.454 -8.859 -5.050 1.00 94.25 300 PRO A N 1
ATOM 2292 C CA . PRO A 1 300 ? 14.143 -9.233 -3.825 1.00 94.25 300 PRO A CA 1
ATOM 2293 C C . PRO A 1 300 ? 13.190 -9.930 -2.856 1.00 94.25 300 PRO A C 1
ATOM 2295 O O . PRO A 1 300 ? 11.999 -9.600 -2.770 1.00 94.25 300 PRO A O 1
ATOM 2298 N N . GLU A 1 301 ? 13.734 -10.851 -2.065 1.00 96.38 301 GLU A N 1
ATOM 2299 C CA . GLU A 1 301 ? 13.088 -11.224 -0.811 1.00 96.38 301 GLU A CA 1
ATOM 2300 C C . GLU A 1 301 ? 12.930 -9.987 0.070 1.00 96.38 301 GLU A C 1
ATOM 2302 O O . GLU A 1 301 ? 13.752 -9.071 0.032 1.00 96.38 301 GLU A O 1
ATOM 2307 N N . HIS A 1 302 ? 11.865 -9.940 0.862 1.00 97.38 302 HIS A N 1
ATOM 2308 C CA . HIS A 1 302 ? 11.534 -8.762 1.648 1.00 97.38 302 HIS A CA 1
ATOM 2309 C C . HIS A 1 302 ? 11.135 -9.133 3.069 1.00 97.38 302 HIS A C 1
ATOM 2311 O O . HIS A 1 302 ? 10.160 -9.849 3.296 1.00 97.38 302 HIS A O 1
ATOM 2317 N N . GLY A 1 303 ? 11.874 -8.593 4.032 1.00 98.25 303 GLY A N 1
ATOM 2318 C CA . GLY A 1 303 ? 11.557 -8.618 5.452 1.00 98.25 303 GLY A CA 1
ATOM 2319 C C . GLY A 1 303 ? 11.142 -7.233 5.936 1.00 98.25 303 GLY A C 1
ATOM 2320 O O . GLY A 1 303 ? 11.739 -6.221 5.565 1.00 98.25 303 GLY A O 1
ATOM 2321 N N . MET A 1 304 ? 10.129 -7.173 6.796 1.00 98.31 304 MET A N 1
ATOM 2322 C CA . MET A 1 304 ? 9.694 -5.932 7.431 1.00 98.31 304 MET A CA 1
ATOM 2323 C C . MET A 1 304 ? 9.281 -6.173 8.880 1.00 98.31 304 MET A C 1
ATOM 2325 O O . MET A 1 304 ? 8.495 -7.074 9.169 1.00 98.31 304 MET A O 1
ATOM 2329 N N . LEU A 1 305 ? 9.730 -5.295 9.774 1.00 98.69 305 LEU A N 1
ATOM 2330 C CA . LEU A 1 305 ? 9.199 -5.145 11.125 1.00 98.69 305 LEU A CA 1
ATOM 2331 C C . LEU A 1 305 ? 8.624 -3.738 11.266 1.00 98.69 305 LEU A C 1
ATOM 2333 O O . LEU A 1 305 ? 9.319 -2.762 11.019 1.00 98.69 305 LEU A O 1
ATOM 2337 N N . LEU A 1 306 ? 7.366 -3.620 11.672 1.00 98.44 306 LEU A N 1
ATOM 2338 C CA . LEU A 1 306 ? 6.666 -2.354 11.855 1.00 98.44 306 LEU A CA 1
ATOM 2339 C C . LEU A 1 306 ? 6.065 -2.306 13.254 1.00 98.44 306 LEU A C 1
ATOM 2341 O O . LEU A 1 306 ? 5.296 -3.183 13.636 1.00 98.44 306 LEU A O 1
ATOM 2345 N N . SER A 1 307 ? 6.357 -1.240 13.988 1.00 98.56 307 SER A N 1
ATOM 2346 C CA . SER A 1 307 ? 5.706 -0.890 15.246 1.00 98.56 307 SER A CA 1
ATOM 2347 C C . SER A 1 307 ? 4.956 0.426 15.075 1.00 98.56 307 SER A C 1
ATOM 2349 O O . SER A 1 307 ? 5.473 1.382 14.501 1.00 98.56 307 SER A O 1
ATOM 2351 N N . SER A 1 308 ? 3.714 0.494 15.540 1.00 98.44 308 SER A N 1
ATOM 2352 C CA . SER A 1 308 ? 2.914 1.713 15.523 1.00 98.44 308 SER A CA 1
ATOM 2353 C C . SER A 1 308 ? 2.267 1.942 16.875 1.00 98.44 308 SER A C 1
ATOM 2355 O O . SER A 1 308 ? 1.645 1.044 17.442 1.00 98.44 308 SER A O 1
ATOM 2357 N N . TYR A 1 309 ? 2.393 3.175 17.343 1.00 98.44 309 TYR A N 1
ATOM 2358 C CA . TYR A 1 309 ? 1.760 3.702 18.534 1.00 98.44 309 TYR A CA 1
ATOM 2359 C C . TYR A 1 309 ? 0.751 4.771 18.118 1.00 98.44 309 TYR A C 1
ATOM 2361 O O . TYR A 1 309 ? 1.048 5.628 17.283 1.00 98.44 309 TYR A O 1
ATOM 2369 N N . SER A 1 310 ? -0.449 4.721 18.679 1.00 98.00 310 SER A N 1
ATOM 2370 C CA . SER A 1 310 ? -1.419 5.804 18.562 1.00 98.00 310 SER A CA 1
ATOM 2371 C C . SER A 1 310 ? -2.004 6.124 19.923 1.00 98.00 310 SER A C 1
ATOM 2373 O O . SER A 1 310 ? -2.371 5.192 20.637 1.00 98.00 310 SER A O 1
ATOM 2375 N N . ALA A 1 311 ? -2.156 7.399 20.243 1.00 97.88 311 ALA A N 1
ATOM 2376 C CA . ALA A 1 311 ? -2.802 7.843 21.469 1.00 97.88 311 ALA A CA 1
ATOM 2377 C C . ALA A 1 311 ? -3.607 9.114 21.217 1.00 97.88 311 ALA A C 1
ATOM 2379 O O . ALA A 1 311 ? -3.185 9.962 20.433 1.00 97.88 311 ALA A O 1
ATOM 2380 N N . ARG A 1 312 ? -4.729 9.243 21.919 1.00 97.56 312 ARG A N 1
ATOM 2381 C CA . ARG A 1 312 ? -5.445 10.509 22.049 1.00 97.56 312 ARG A CA 1
ATOM 2382 C C . ARG A 1 312 ? -4.769 11.347 23.126 1.00 97.56 312 ARG A C 1
ATOM 2384 O O . ARG A 1 312 ? -4.682 10.898 24.268 1.00 97.56 312 ARG A O 1
ATOM 2391 N N . LEU A 1 313 ? -4.256 12.514 22.754 1.00 97.25 313 LEU A N 1
ATOM 2392 C CA . LEU A 1 313 ? -3.588 13.435 23.676 1.00 97.25 313 LEU A CA 1
ATOM 2393 C C . LEU A 1 313 ? -4.594 14.392 24.323 1.00 97.25 313 LEU A C 1
ATOM 2395 O O . LEU A 1 313 ? -4.509 14.652 25.519 1.00 97.25 313 LEU A O 1
ATOM 2399 N N . THR A 1 314 ? -5.563 14.872 23.544 1.00 96.38 314 THR A N 1
ATOM 2400 C CA . THR A 1 314 ? -6.702 15.691 23.992 1.00 96.38 314 THR A CA 1
ATOM 2401 C C . THR A 1 314 ? -7.958 15.262 23.229 1.00 96.38 314 THR A C 1
ATOM 2403 O O . THR A 1 314 ? -7.881 14.378 22.383 1.00 96.38 314 THR A O 1
ATOM 2406 N N . ASN A 1 315 ? -9.121 15.863 23.493 1.00 94.69 315 ASN A N 1
ATOM 2407 C CA . ASN A 1 315 ? -10.340 15.530 22.741 1.00 94.69 315 ASN A CA 1
ATOM 2408 C C . ASN A 1 315 ? -10.204 15.777 21.231 1.00 94.69 315 ASN A C 1
ATOM 2410 O O . ASN A 1 315 ? -10.767 15.010 20.458 1.00 94.69 315 ASN A O 1
ATOM 2414 N N . ASP A 1 316 ? -9.389 16.759 20.845 1.00 96.25 316 ASP A N 1
ATOM 2415 C CA . ASP A 1 316 ? -9.256 17.218 19.459 1.00 96.25 316 ASP A CA 1
ATOM 2416 C C . ASP A 1 316 ? -7.902 16.845 18.836 1.00 96.25 316 ASP A C 1
ATOM 2418 O O . ASP A 1 316 ? -7.644 17.188 17.685 1.00 96.25 316 ASP A O 1
ATOM 2422 N N . LEU A 1 317 ? -7.015 16.177 19.589 1.00 97.44 317 LEU A N 1
ATOM 2423 C CA . LEU A 1 317 ? -5.662 15.830 19.156 1.00 97.44 317 LEU A CA 1
ATOM 2424 C C . LEU A 1 317 ? -5.367 14.344 19.347 1.00 97.44 317 LEU A C 1
ATOM 2426 O O . LEU A 1 317 ? -5.170 13.864 20.468 1.00 97.44 317 LEU A O 1
ATOM 2430 N N . ASP A 1 318 ? -5.192 13.647 18.230 1.00 97.81 318 ASP A N 1
ATOM 2431 C CA . ASP A 1 318 ? -4.635 12.300 18.188 1.00 97.81 318 ASP A CA 1
ATOM 2432 C C . ASP A 1 318 ? -3.185 12.344 17.689 1.00 97.81 318 ASP A C 1
ATOM 2434 O O . ASP A 1 318 ? -2.855 13.037 16.731 1.00 97.81 318 ASP A O 1
ATOM 2438 N N . LEU A 1 319 ? -2.301 11.547 18.285 1.00 98.38 319 LEU A N 1
ATOM 2439 C CA . LEU A 1 319 ? -0.931 11.356 17.819 1.00 98.38 319 LEU A CA 1
ATOM 2440 C C . LEU A 1 319 ? -0.747 9.939 17.289 1.00 98.38 319 LEU A C 1
ATOM 2442 O O . LEU A 1 319 ? -1.084 8.958 17.957 1.00 98.38 319 LEU A O 1
ATOM 2446 N N . ARG A 1 320 ? -0.127 9.817 16.113 1.00 98.62 320 ARG A N 1
ATOM 2447 C CA . ARG A 1 320 ? 0.364 8.545 15.582 1.00 98.62 320 ARG A CA 1
ATOM 2448 C C . ARG A 1 320 ? 1.862 8.600 15.329 1.00 98.62 320 ARG A C 1
ATOM 2450 O O . ARG A 1 320 ? 2.339 9.446 14.580 1.00 98.62 320 ARG A O 1
ATOM 2457 N N . VAL A 1 321 ? 2.565 7.614 15.872 1.00 98.62 321 VAL A N 1
ATOM 2458 C CA . VAL A 1 321 ? 3.977 7.349 15.598 1.00 98.62 321 VAL A CA 1
ATOM 2459 C C . VAL A 1 321 ? 4.106 5.947 15.016 1.00 98.62 321 VAL A C 1
ATOM 2461 O O . VAL A 1 321 ? 3.398 5.011 15.409 1.00 98.62 321 VAL A O 1
ATOM 2464 N N . ARG A 1 322 ? 4.986 5.786 14.035 1.00 98.50 322 ARG A N 1
ATOM 2465 C CA . ARG A 1 322 ? 5.332 4.492 13.458 1.00 98.50 322 ARG A CA 1
ATOM 2466 C C . ARG A 1 322 ? 6.829 4.425 13.225 1.00 98.50 322 ARG A C 1
ATOM 2468 O O . ARG A 1 322 ? 7.410 5.356 12.687 1.00 98.50 322 ARG A O 1
ATOM 2475 N N . VAL A 1 323 ? 7.405 3.290 13.584 1.00 98.56 323 VAL A N 1
ATOM 2476 C CA . VAL A 1 323 ? 8.783 2.931 13.273 1.00 98.56 323 VAL A CA 1
ATOM 2477 C C . VAL A 1 323 ? 8.749 1.638 12.474 1.00 98.56 323 VAL A C 1
ATOM 2479 O O . VAL A 1 323 ? 8.005 0.720 12.830 1.00 98.56 323 VAL A O 1
ATOM 2482 N N . SER A 1 324 ? 9.517 1.551 11.397 1.00 98.50 324 SER A N 1
ATOM 2483 C CA . SER A 1 324 ? 9.694 0.299 10.668 1.00 98.50 324 SER A CA 1
ATOM 2484 C C . SER A 1 324 ? 11.140 0.061 10.268 1.00 98.50 324 SER A C 1
ATOM 2486 O O . SER A 1 324 ? 11.879 1.002 10.017 1.00 98.50 324 SER A O 1
ATOM 2488 N N . GLY A 1 325 ? 11.538 -1.205 10.227 1.00 98.44 325 GLY A N 1
ATOM 2489 C CA . GLY A 1 325 ? 12.780 -1.675 9.627 1.00 98.44 325 GLY A CA 1
ATOM 2490 C C . GLY A 1 325 ? 12.453 -2.564 8.436 1.00 98.44 325 GLY A C 1
ATOM 2491 O O . GLY A 1 325 ? 11.513 -3.361 8.504 1.00 98.44 325 GLY A O 1
ATOM 2492 N N . HIS A 1 326 ? 13.202 -2.409 7.352 1.00 98.00 326 HIS A N 1
ATOM 2493 C CA . HIS A 1 326 ? 13.044 -3.160 6.116 1.00 98.00 326 HIS A CA 1
ATOM 2494 C C . HIS A 1 326 ? 14.386 -3.767 5.714 1.00 98.00 326 HIS A C 1
ATOM 2496 O O . HIS A 1 326 ? 15.424 -3.118 5.835 1.00 98.00 326 HIS A O 1
ATOM 2502 N N . TRP A 1 327 ? 14.340 -4.994 5.211 1.00 97.88 327 TRP A N 1
ATOM 2503 C CA . TRP A 1 327 ? 15.462 -5.683 4.586 1.00 97.88 327 TRP A CA 1
ATOM 2504 C C . TRP A 1 327 ? 15.009 -6.217 3.233 1.00 97.88 327 TRP A C 1
ATOM 2506 O O . TRP A 1 327 ? 13.952 -6.843 3.143 1.00 97.88 327 TRP A O 1
ATOM 2516 N N . TYR A 1 328 ? 15.802 -5.961 2.203 1.00 96.94 328 TYR A N 1
ATOM 2517 C CA . TYR A 1 328 ? 15.630 -6.490 0.862 1.00 96.94 328 TYR A CA 1
ATOM 2518 C C . TYR A 1 328 ? 16.841 -7.352 0.523 1.00 96.94 328 TYR A C 1
ATOM 2520 O O . TYR A 1 328 ? 17.978 -6.896 0.666 1.00 96.94 328 TYR A O 1
ATOM 2528 N N . GLY A 1 329 ? 16.583 -8.587 0.100 1.00 96.69 329 GLY A N 1
ATOM 2529 C CA . GLY A 1 329 ? 17.612 -9.509 -0.365 1.00 96.69 329 GLY A CA 1
ATOM 2530 C C . GLY A 1 329 ? 18.310 -9.007 -1.628 1.00 96.69 329 GLY A C 1
ATOM 2531 O O . GLY A 1 329 ? 17.815 -8.117 -2.321 1.00 96.69 329 GLY A O 1
ATOM 2532 N N . GLU A 1 330 ? 19.469 -9.586 -1.912 1.00 94.94 330 GLU A N 1
ATOM 2533 C CA . GLU A 1 330 ? 20.197 -9.334 -3.152 1.00 94.94 330 GLU A CA 1
ATOM 2534 C C . GLU A 1 330 ? 19.407 -9.855 -4.362 1.00 94.94 330 GLU A C 1
ATOM 2536 O O . GLU A 1 330 ? 18.659 -10.832 -4.286 1.00 94.94 330 GLU A O 1
ATOM 2541 N N . THR A 1 331 ? 19.563 -9.174 -5.489 1.00 92.69 331 THR A N 1
ATOM 2542 C CA . THR A 1 331 ? 19.008 -9.560 -6.786 1.00 92.69 331 THR A CA 1
ATOM 2543 C C . THR A 1 331 ? 20.079 -9.387 -7.842 1.00 92.69 331 THR A C 1
ATOM 2545 O O . THR A 1 331 ? 21.061 -8.681 -7.644 1.00 92.69 331 THR A O 1
ATOM 2548 N N . ILE A 1 332 ? 19.833 -9.903 -9.038 1.00 90.25 332 ILE A N 1
ATOM 2549 C CA . ILE A 1 332 ? 20.730 -9.652 -10.171 1.00 90.25 332 ILE A CA 1
ATOM 2550 C C . ILE A 1 332 ? 20.776 -8.172 -10.616 1.00 90.25 332 ILE A C 1
ATOM 2552 O O . ILE A 1 332 ? 21.555 -7.836 -11.503 1.00 90.25 332 ILE A O 1
ATOM 2556 N N . GLN A 1 333 ? 19.891 -7.310 -10.093 1.00 87.56 333 GLN A N 1
ATOM 2557 C CA . GLN A 1 333 ? 19.794 -5.887 -10.459 1.00 87.56 333 GLN A CA 1
ATOM 2558 C C . GLN A 1 333 ? 20.182 -4.933 -9.324 1.00 87.56 333 GLN A C 1
ATOM 2560 O O . GLN A 1 333 ? 20.264 -3.732 -9.561 1.00 87.56 333 GLN A O 1
ATOM 2565 N N . SER A 1 334 ? 20.349 -5.431 -8.099 1.00 89.19 334 SER A N 1
ATOM 2566 C CA . SER A 1 334 ? 20.587 -4.607 -6.916 1.00 89.19 334 SER A CA 1
ATOM 2567 C C . SER A 1 334 ? 21.169 -5.448 -5.796 1.00 89.19 334 SER A C 1
ATOM 2569 O O . SER A 1 334 ? 20.638 -6.519 -5.487 1.00 89.19 334 SER A O 1
ATOM 2571 N N . ASP A 1 335 ? 22.154 -4.876 -5.112 1.00 93.62 335 ASP A N 1
ATOM 2572 C CA . ASP A 1 335 ? 22.650 -5.368 -3.833 1.00 93.62 335 ASP A CA 1
ATOM 2573 C C . ASP A 1 335 ? 21.544 -5.369 -2.772 1.00 93.62 335 ASP A C 1
ATOM 2575 O O . ASP A 1 335 ? 20.525 -4.673 -2.899 1.00 93.62 335 ASP A O 1
ATOM 2579 N N . SER A 1 336 ? 21.767 -6.121 -1.693 1.00 95.38 336 SER A N 1
ATOM 2580 C CA . SER A 1 336 ? 20.873 -6.110 -0.535 1.00 95.38 336 SER A CA 1
ATOM 2581 C C . SER A 1 336 ? 20.737 -4.702 0.055 1.00 95.38 336 SER A C 1
ATOM 2583 O O . SER A 1 336 ? 21.711 -3.949 0.122 1.00 95.38 336 SER A O 1
ATOM 2585 N N . LYS A 1 337 ? 19.537 -4.347 0.522 1.00 95.69 337 LYS A N 1
ATOM 2586 C CA . LYS A 1 337 ? 19.252 -3.028 1.111 1.00 95.69 337 LYS A CA 1
ATOM 2587 C C . LYS A 1 337 ? 18.634 -3.180 2.494 1.00 95.69 337 LYS A C 1
ATOM 2589 O O . LYS A 1 337 ? 17.733 -3.995 2.691 1.00 95.69 337 LYS A O 1
ATOM 2594 N N . ILE A 1 338 ? 19.072 -2.366 3.451 1.00 96.75 338 ILE A N 1
ATOM 2595 C CA . ILE A 1 338 ? 18.511 -2.309 4.807 1.0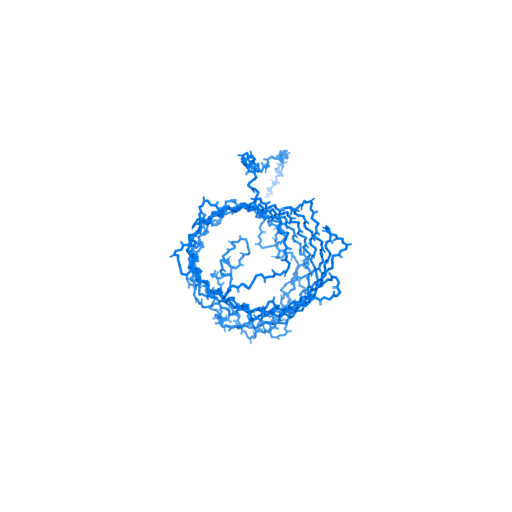0 96.75 338 ILE A CA 1
ATOM 2596 C C . ILE A 1 338 ? 18.247 -0.856 5.163 1.00 96.75 338 ILE A C 1
ATOM 2598 O O . ILE A 1 338 ? 19.123 -0.007 5.030 1.00 96.75 338 ILE A O 1
ATOM 2602 N N . PHE A 1 339 ? 17.049 -0.560 5.655 1.00 96.38 339 PHE A N 1
ATOM 2603 C CA . PHE A 1 339 ? 16.736 0.782 6.131 1.00 96.38 339 PHE A CA 1
ATOM 2604 C C . PHE A 1 339 ? 15.675 0.780 7.225 1.00 96.38 339 PHE A C 1
ATOM 2606 O O . PHE A 1 339 ? 14.793 -0.080 7.287 1.00 96.38 339 PHE A O 1
ATOM 2613 N N . GLY A 1 340 ? 15.767 1.781 8.092 1.00 97.81 340 GLY A N 1
ATOM 2614 C CA . GLY A 1 340 ? 14.764 2.137 9.080 1.00 97.81 340 GLY A CA 1
ATOM 2615 C C . GLY A 1 340 ? 13.954 3.347 8.628 1.00 97.81 340 GLY A C 1
ATOM 2616 O O . GLY A 1 340 ? 14.442 4.187 7.876 1.00 97.81 340 GLY A O 1
ATOM 2617 N N . ARG A 1 341 ? 12.715 3.456 9.105 1.00 98.06 341 ARG A N 1
ATOM 2618 C CA . ARG A 1 341 ? 11.828 4.590 8.852 1.00 98.06 341 ARG A CA 1
ATOM 2619 C C . ARG A 1 341 ? 11.094 5.010 10.113 1.00 98.06 341 ARG A C 1
ATOM 2621 O O . ARG A 1 341 ? 10.556 4.170 10.830 1.00 98.06 341 ARG A O 1
ATOM 2628 N N . LEU A 1 342 ? 11.013 6.316 10.327 1.00 98.56 342 LEU A N 1
ATOM 2629 C CA . LEU A 1 342 ? 10.177 6.966 11.326 1.00 98.56 342 LEU A CA 1
ATOM 2630 C C . LEU A 1 342 ? 9.073 7.751 10.616 1.00 98.56 342 LEU A C 1
ATOM 2632 O O . LEU A 1 342 ? 9.347 8.511 9.696 1.00 98.56 342 LEU A O 1
ATOM 2636 N N . TYR A 1 343 ? 7.833 7.588 11.062 1.00 98.50 343 TYR A N 1
ATOM 2637 C CA . TYR A 1 343 ? 6.677 8.348 10.600 1.00 98.50 343 TYR A CA 1
ATOM 2638 C C . TYR A 1 343 ? 5.939 8.932 11.802 1.00 98.50 343 TYR A C 1
ATOM 2640 O O . TYR A 1 343 ? 5.612 8.211 12.749 1.00 98.50 343 TYR A O 1
ATOM 2648 N N . VAL A 1 344 ? 5.629 10.223 11.738 1.00 98.62 344 VAL A N 1
ATOM 2649 C CA . VAL A 1 344 ? 4.884 10.953 12.770 1.00 98.62 344 VAL A CA 1
ATOM 2650 C C . VAL A 1 344 ? 3.722 11.682 12.111 1.00 98.62 344 VAL A C 1
ATOM 2652 O O . VAL A 1 344 ? 3.873 12.269 11.043 1.00 98.62 344 VAL A O 1
ATOM 2655 N N . SER A 1 345 ? 2.544 11.616 12.726 1.00 98.50 345 SER A N 1
ATOM 2656 C CA . SER A 1 345 ? 1.334 12.255 12.216 1.00 98.50 345 SER A CA 1
ATOM 2657 C C . SER A 1 345 ? 0.393 12.593 13.369 1.00 98.50 345 SER A C 1
ATOM 2659 O O . SER A 1 345 ? -0.350 11.710 13.816 1.00 98.50 345 SER A O 1
ATOM 2661 N N . PRO A 1 346 ? 0.445 13.826 13.897 1.00 98.38 346 PRO A N 1
ATOM 2662 C CA . PRO A 1 346 ? -0.651 14.347 14.696 1.00 98.38 346 PRO A CA 1
ATOM 2663 C C . PRO A 1 346 ? -1.882 14.564 13.802 1.00 98.38 346 PRO A C 1
ATOM 2665 O O . PRO A 1 346 ? -1.755 14.777 12.595 1.00 98.38 346 PRO A O 1
ATOM 2668 N N . ALA A 1 347 ? -3.067 14.479 14.386 1.00 98.38 347 ALA A N 1
ATOM 2669 C CA . ALA A 1 347 ? -4.343 14.722 13.735 1.00 98.38 347 ALA A CA 1
ATOM 2670 C C . ALA A 1 347 ? -5.193 15.624 14.629 1.00 98.38 347 ALA A C 1
ATOM 2672 O O . ALA A 1 347 ? -5.351 15.333 15.812 1.00 98.38 347 ALA A O 1
ATOM 2673 N N . PHE A 1 348 ? -5.707 16.696 14.040 1.00 98.25 348 PHE A N 1
ATOM 2674 C CA . PHE A 1 348 ? -6.477 17.748 14.684 1.00 98.25 348 PHE A CA 1
ATOM 2675 C C . PHE A 1 348 ? -7.901 17.733 14.138 1.00 98.25 348 PHE A C 1
ATOM 2677 O O . PHE A 1 348 ? -8.086 17.787 12.918 1.00 98.25 348 PHE A O 1
ATOM 2684 N N . GLU A 1 349 ? -8.897 17.676 15.010 1.00 97.25 349 GLU A N 1
ATOM 2685 C CA . GLU A 1 349 ? -10.294 17.889 14.630 1.00 97.25 349 GLU A CA 1
ATOM 2686 C C . GLU A 1 349 ? -10.582 19.396 14.585 1.00 97.25 349 GLU A C 1
ATOM 2688 O O . GLU A 1 349 ? -10.365 20.106 15.562 1.00 97.25 349 GLU A O 1
ATOM 2693 N N . VAL A 1 350 ? -11.023 19.908 13.432 1.00 95.12 350 VAL A N 1
ATOM 2694 C CA . VAL A 1 350 ? -11.217 21.359 13.196 1.00 95.12 350 VAL A CA 1
ATOM 2695 C C . VAL A 1 350 ? -12.712 21.721 13.154 1.00 95.12 350 VAL A C 1
ATOM 2697 O O . VAL A 1 350 ? -13.105 22.799 12.717 1.00 95.12 350 VAL A O 1
ATOM 2700 N N . GLY A 1 351 ? -13.565 20.818 13.649 1.00 93.81 351 GLY A N 1
ATOM 2701 C CA . GLY A 1 351 ? -15.021 20.936 13.610 1.00 93.81 351 GLY A CA 1
ATOM 2702 C C . GLY A 1 351 ? -15.627 20.504 12.271 1.00 93.81 351 GLY A C 1
ATOM 2703 O O . GLY A 1 351 ? -14.930 20.270 11.283 1.00 93.81 351 GLY A O 1
ATOM 2704 N N . GLY A 1 352 ? -16.954 20.339 12.248 1.00 93.06 352 GLY A N 1
ATOM 2705 C CA . GLY A 1 352 ? -17.698 19.977 11.034 1.00 93.06 352 GLY A CA 1
ATOM 2706 C C . GLY A 1 352 ? -17.306 18.626 10.419 1.00 93.06 352 GLY A C 1
ATOM 2707 O O . GLY A 1 352 ? -17.430 18.462 9.210 1.00 93.06 352 GLY A O 1
ATOM 2708 N N . GLY A 1 353 ? -16.781 17.688 11.220 1.00 94.94 353 GLY A N 1
ATOM 2709 C CA . GLY A 1 353 ? -16.301 16.391 10.731 1.00 94.94 353 GLY A CA 1
ATOM 2710 C C . GLY A 1 353 ? -15.004 16.468 9.916 1.00 94.94 353 GLY A C 1
ATOM 2711 O O . GLY A 1 353 ? -14.671 15.517 9.208 1.00 94.94 353 GLY A O 1
ATOM 2712 N N . ILE A 1 354 ? -14.272 17.589 9.979 1.00 97.94 354 ILE A N 1
ATOM 2713 C CA . ILE A 1 354 ? -13.008 17.781 9.265 1.00 97.94 354 ILE A CA 1
ATOM 2714 C C . ILE A 1 354 ? -11.827 17.478 10.190 1.00 97.94 354 ILE A C 1
ATOM 2716 O O . ILE A 1 354 ? -11.704 18.020 11.288 1.00 97.94 354 ILE A O 1
ATOM 2720 N N . THR A 1 355 ? -10.904 16.649 9.708 1.00 98.31 355 THR A N 1
ATOM 2721 C CA . THR A 1 355 ? -9.629 16.347 10.359 1.00 98.31 355 THR A CA 1
ATOM 2722 C C . THR A 1 355 ? -8.460 16.824 9.504 1.00 98.31 355 THR A C 1
ATOM 2724 O O . THR A 1 355 ? -8.342 16.455 8.331 1.00 98.31 355 THR A O 1
ATOM 2727 N N . LEU A 1 356 ? -7.547 17.575 10.116 1.00 98.56 356 LEU A N 1
ATOM 2728 C CA . LEU A 1 356 ? -6.252 17.940 9.548 1.00 98.56 356 LEU A CA 1
ATOM 2729 C C . LEU A 1 356 ? -5.160 17.085 10.180 1.00 98.56 356 LEU A C 1
ATOM 2731 O O . LEU A 1 356 ? -4.987 17.082 11.391 1.00 98.56 356 LEU A O 1
ATOM 2735 N N . ALA A 1 357 ? -4.398 16.365 9.371 1.00 98.50 357 ALA A N 1
ATOM 2736 C CA . ALA A 1 357 ? -3.342 15.483 9.843 1.00 98.50 357 ALA A CA 1
ATOM 2737 C C . ALA A 1 357 ? -2.039 15.754 9.080 1.00 98.50 357 ALA A C 1
ATOM 2739 O O . ALA A 1 357 ? -1.749 15.067 8.085 1.00 98.50 357 ALA A O 1
ATOM 2740 N N . PRO A 1 358 ? -1.244 16.758 9.506 1.00 98.56 358 PRO A N 1
ATOM 2741 C CA . PRO A 1 358 ? 0.105 16.898 8.991 1.00 98.56 358 PRO A CA 1
ATOM 2742 C C . PRO A 1 358 ? 0.896 15.635 9.327 1.00 98.56 358 PRO A C 1
ATOM 2744 O O . PRO A 1 358 ? 0.639 14.938 10.315 1.00 98.56 358 PRO A O 1
ATOM 2747 N N . HIS A 1 359 ? 1.834 15.290 8.463 1.00 98.62 359 HIS A N 1
ATOM 2748 C CA . HIS A 1 359 ? 2.669 14.122 8.665 1.00 98.62 359 HIS A CA 1
ATOM 2749 C C . HIS A 1 359 ? 4.063 14.340 8.107 1.00 98.62 359 HIS A C 1
ATOM 2751 O O . HIS A 1 359 ? 4.256 15.080 7.145 1.00 98.62 359 HIS A O 1
ATOM 2757 N N . GLY A 1 360 ? 5.020 13.657 8.725 1.00 98.50 360 GLY A N 1
ATOM 2758 C CA . GLY A 1 360 ? 6.413 13.624 8.316 1.00 98.50 360 GLY A CA 1
ATOM 2759 C C . GLY A 1 360 ? 6.939 12.197 8.343 1.00 98.50 360 GLY A C 1
ATOM 2760 O O . GLY A 1 360 ? 6.518 11.377 9.166 1.00 98.50 360 GLY A O 1
ATOM 2761 N N . THR A 1 361 ? 7.855 11.903 7.432 1.00 98.25 361 THR A N 1
ATOM 2762 C CA . THR A 1 361 ? 8.592 10.648 7.364 1.00 98.25 361 THR A CA 1
ATOM 2763 C C . THR A 1 361 ? 10.076 10.929 7.186 1.00 98.25 361 THR A C 1
ATOM 2765 O O . THR A 1 361 ? 10.459 11.827 6.440 1.00 98.25 361 THR A O 1
ATOM 2768 N N . ALA A 1 362 ? 10.903 10.135 7.851 1.00 98.25 362 ALA A N 1
ATOM 2769 C CA . ALA A 1 362 ? 12.343 10.107 7.658 1.00 98.25 362 ALA A CA 1
ATOM 2770 C C . ALA A 1 362 ? 12.794 8.651 7.539 1.00 98.25 362 ALA A C 1
ATOM 2772 O O . ALA A 1 362 ? 12.297 7.798 8.279 1.00 98.25 362 ALA A O 1
ATOM 2773 N N . ALA A 1 363 ? 13.715 8.358 6.623 1.00 97.31 363 ALA A N 1
ATOM 2774 C CA . ALA A 1 363 ? 14.343 7.042 6.518 1.00 97.31 363 ALA A CA 1
ATOM 2775 C C . ALA A 1 363 ? 15.867 7.156 6.504 1.00 97.31 363 ALA A C 1
ATOM 2777 O O . ALA A 1 363 ? 16.406 8.164 6.047 1.00 97.31 363 ALA A O 1
ATOM 2778 N N . TYR A 1 364 ? 16.526 6.120 7.016 1.00 96.69 364 TYR A N 1
ATOM 2779 C CA . TYR A 1 364 ? 17.977 6.025 7.144 1.00 96.69 364 TYR A CA 1
ATOM 2780 C C . TYR A 1 364 ? 18.438 4.574 6.955 1.00 96.69 364 TYR A C 1
ATOM 2782 O O . TYR A 1 364 ? 17.726 3.647 7.349 1.00 96.69 364 TYR A O 1
ATOM 2790 N N . GLY A 1 365 ? 19.629 4.368 6.397 1.00 95.12 365 GLY A N 1
ATOM 2791 C CA . GLY A 1 365 ? 20.198 3.056 6.081 1.00 95.12 365 GLY A CA 1
ATOM 2792 C C . GLY A 1 365 ? 20.874 3.112 4.719 1.00 95.12 365 GLY A C 1
ATOM 2793 O O . GLY A 1 365 ? 21.645 4.034 4.477 1.00 95.12 365 GLY A O 1
ATOM 2794 N N . SER A 1 366 ? 20.518 2.197 3.815 1.00 93.69 366 SER A N 1
ATOM 2795 C CA . SER A 1 366 ? 21.025 2.183 2.432 1.00 93.69 366 SER A CA 1
ATOM 2796 C C . SER A 1 366 ? 20.590 3.372 1.563 1.00 93.69 366 SER A C 1
ATOM 2798 O O . SER A 1 366 ? 20.889 3.430 0.378 1.00 93.69 366 SER A O 1
ATOM 2800 N N . TYR A 1 367 ? 19.785 4.279 2.105 1.00 93.38 367 TYR A N 1
ATOM 2801 C CA . TYR A 1 367 ? 19.488 5.579 1.521 1.00 93.38 367 TYR A CA 1
ATOM 2802 C C . TYR A 1 367 ? 18.951 6.488 2.628 1.00 93.38 367 TYR A C 1
ATOM 2804 O O . TYR A 1 367 ? 18.463 6.021 3.668 1.00 93.38 367 TYR A O 1
ATOM 2812 N N . VAL A 1 368 ? 19.005 7.795 2.392 1.00 96.19 368 VAL A N 1
ATOM 2813 C CA . VAL A 1 368 ? 18.368 8.790 3.258 1.00 96.19 368 VAL A CA 1
ATOM 2814 C C . VAL A 1 368 ? 17.122 9.305 2.559 1.00 96.19 368 VAL A C 1
ATOM 2816 O O . VAL A 1 368 ? 17.122 9.540 1.354 1.00 96.19 368 VAL A O 1
ATOM 2819 N N . SER A 1 369 ? 16.031 9.461 3.304 1.00 97.12 369 SER A N 1
ATOM 2820 C CA . SER A 1 369 ? 14.814 10.052 2.749 1.00 97.12 369 SER A CA 1
ATOM 2821 C C . SER A 1 369 ? 14.129 10.970 3.733 1.00 97.12 369 SER A C 1
ATOM 2823 O O . SER A 1 369 ? 14.145 10.715 4.941 1.00 97.12 369 SER A O 1
ATOM 2825 N N . LEU A 1 370 ? 13.469 11.984 3.192 1.00 98.19 370 LEU A N 1
ATOM 2826 C CA . LEU A 1 370 ? 12.576 12.871 3.913 1.00 98.19 370 LEU A CA 1
ATOM 2827 C C . LEU A 1 370 ? 11.278 12.992 3.129 1.00 98.19 370 LEU A C 1
ATOM 2829 O O . LEU A 1 370 ? 11.261 13.031 1.902 1.00 98.19 370 LEU A O 1
ATOM 2833 N N . GLY A 1 371 ? 10.169 13.080 3.840 1.00 98.19 371 GLY A N 1
ATOM 2834 C CA . GLY A 1 371 ? 8.890 13.356 3.218 1.00 98.19 371 GLY A CA 1
ATOM 2835 C C . GLY A 1 371 ? 7.928 13.971 4.204 1.00 98.19 371 GLY A C 1
ATOM 2836 O O . GLY A 1 371 ? 8.066 13.822 5.418 1.00 98.19 371 GLY A O 1
ATOM 2837 N N . GLY A 1 372 ? 6.933 14.660 3.678 1.00 98.50 372 GLY A N 1
ATOM 2838 C CA . GLY A 1 372 ? 5.916 15.283 4.496 1.00 98.50 372 GLY A CA 1
ATOM 2839 C C . GLY A 1 372 ? 4.727 15.730 3.676 1.00 98.50 372 GLY A C 1
ATOM 2840 O O . GLY A 1 372 ? 4.775 15.800 2.447 1.00 98.50 372 GLY A O 1
ATOM 2841 N N . GLY A 1 373 ? 3.638 16.008 4.371 1.00 98.50 373 GLY A N 1
ATOM 2842 C CA . GLY A 1 373 ? 2.394 16.385 3.733 1.00 98.50 373 GLY A CA 1
ATOM 2843 C C . GLY A 1 373 ? 1.322 16.768 4.733 1.00 98.50 373 GLY A C 1
ATOM 2844 O O . GLY A 1 373 ? 1.524 16.740 5.950 1.00 98.50 373 GLY A O 1
ATOM 2845 N N . LEU A 1 374 ? 0.150 17.092 4.201 1.00 98.62 374 LEU A N 1
ATOM 2846 C CA . LEU A 1 374 ? -1.032 17.428 4.980 1.00 98.62 374 LEU A CA 1
ATOM 2847 C C . LEU A 1 374 ? -2.194 16.582 4.491 1.00 98.62 374 LEU A C 1
ATOM 2849 O O . LEU A 1 374 ? -2.690 16.779 3.388 1.00 98.62 374 LEU A O 1
ATOM 2853 N N . ARG A 1 375 ? -2.665 15.662 5.330 1.00 98.62 375 ARG A N 1
ATOM 2854 C CA . ARG A 1 375 ? -3.901 14.945 5.043 1.00 98.62 375 ARG A CA 1
ATOM 2855 C C . ARG A 1 375 ? -5.085 15.758 5.539 1.00 98.62 375 ARG A C 1
ATOM 2857 O O . ARG A 1 375 ? -5.132 16.117 6.709 1.00 98.62 375 ARG A O 1
ATOM 2864 N N . ILE A 1 376 ? -6.059 15.958 4.670 1.00 98.56 376 ILE A N 1
ATOM 2865 C CA . ILE A 1 376 ? -7.351 16.562 4.978 1.00 98.56 376 ILE A CA 1
ATOM 2866 C C . ILE A 1 376 ? -8.395 15.468 4.799 1.00 98.56 376 ILE A C 1
ATOM 2868 O O . ILE A 1 376 ? -8.470 14.856 3.731 1.00 98.56 376 ILE A O 1
ATOM 2872 N N . ALA A 1 377 ? -9.172 15.186 5.836 1.00 98.31 377 ALA A N 1
ATOM 2873 C CA . ALA A 1 377 ? -10.264 14.224 5.776 1.00 98.31 377 ALA A CA 1
ATOM 2874 C C . ALA A 1 377 ? -11.570 14.884 6.214 1.00 98.31 377 ALA A C 1
ATOM 2876 O O . ALA A 1 377 ? -11.578 15.583 7.217 1.00 98.31 377 ALA A O 1
ATOM 2877 N N . GLY A 1 378 ? -12.646 14.657 5.465 1.00 97.88 378 GLY A N 1
ATOM 2878 C CA . GLY A 1 378 ? -14.005 15.048 5.839 1.00 97.88 378 GLY A CA 1
ATOM 2879 C C . GLY A 1 378 ? -14.876 13.813 6.038 1.00 97.88 378 GLY A C 1
ATOM 2880 O O . GLY A 1 378 ? -14.774 12.863 5.251 1.00 97.88 378 GLY A O 1
ATOM 2881 N N . GLU A 1 379 ? -15.700 13.831 7.080 1.00 96.69 379 GLU A N 1
ATOM 2882 C CA . GLU A 1 379 ? -16.693 12.808 7.410 1.00 96.69 379 GLU A CA 1
ATOM 2883 C C . GLU A 1 379 ? -18.111 13.379 7.269 1.00 96.69 379 GLU A C 1
ATOM 2885 O O . GLU A 1 379 ? -18.398 14.441 7.817 1.00 96.69 379 GLU A O 1
ATOM 2890 N N . PHE A 1 380 ? -18.973 12.684 6.516 1.00 93.25 380 PHE A N 1
ATOM 2891 C CA . PHE A 1 380 ? -20.326 13.122 6.144 1.00 93.25 380 PHE A CA 1
ATOM 2892 C C . PHE A 1 380 ? -21.385 12.052 6.414 1.00 93.25 380 PHE A C 1
ATOM 2894 O O . PHE A 1 380 ? -21.060 10.840 6.289 1.00 93.25 380 PHE A O 1
#